Protein AF-0000000065786492 (afdb_homodimer)

pLDDT: mean 96.06, std 4.56, range [71.56, 98.94]

Organism: Burkholderia ambifaria (strain MC40-6) (NCBI:txid398577)

Sequence (718 aa):
MITVNVDLGERAYPIHIGAGLIGRTELFAPHITGSSVTIVTNTTVDPLYGDALRAALAPLGKRVSTVVLPDGEAYKNWETLNLIFDGLLTERADRKTTLVALGGGVIGDMTGFAAACYMRGVPFIQVPTTLLSQVDSSVGGKTGINHPLGKNMIGAFYQPQAVIADIGALTTLPDRELAAGVAEVIKTGAIADAEFFDWIEANVDALNRREPAALAHAVKRSCEIKASVVAADEREGGLRAILNFGHTFGHAIEAGLGYGEWLHGEAVGCGMVMAADLSVRLGLLDEASRQRLDAVIAAAHLPVRGPALGDARYMELMRVDKKAEAGAIKFILLKRFGDTLITQAPDEAVFATLAQTTRMITVNVDLGERAYPIHIGAGLIGRTELFAPHITGSSVTIVTNTTVDPLYGDALRAALAPLGKRVSTVVLPDGEAYKNWETLNLIFDGLLTERADRKTTLVALGGGVIGDMTGFAAACYMRGVPFIQVPTTLLSQVDSSVGGKTGINHPLGKNMIGAFYQPQAVIADIGALTTLPDRELAAGVAEVIKTGAIADAEFFDWIEANVDALNRREPAALAHAVKRSCEIKASVVAADEREGGLRAILNFGHTFGHAIEAGLGYGEWLHGEAVGCGMVMAADLSVRLGLLDEASRQRLDAVIAAAHLPVRGPALGDARYMELMRVDKKAEAGAIKFILLKRFGDTLITQAPDEAVFATLAQTTR

Solvent-accessible surface area (backbone atoms only — not comparable to full-atom values): 35588 Å² total; per-residue (Å²): 121,47,76,48,72,34,65,52,74,94,60,40,29,47,34,40,38,33,69,66,49,64,54,39,40,79,78,49,53,88,68,53,84,39,66,33,35,38,39,36,30,21,69,70,41,35,84,76,46,41,67,48,37,52,60,21,48,52,82,71,73,46,52,75,48,75,41,74,37,78,76,55,60,73,50,36,29,65,74,55,48,46,50,52,53,51,48,39,56,74,68,56,58,43,62,50,27,26,36,35,15,41,24,36,45,59,39,36,18,38,43,40,27,47,24,41,20,42,66,42,40,30,52,30,35,35,32,27,39,33,51,35,12,47,38,41,54,66,60,68,17,62,23,27,26,38,44,100,88,35,76,61,36,36,23,31,77,40,67,45,56,31,31,45,31,23,58,53,46,48,75,77,48,51,68,70,55,43,29,22,11,48,30,53,50,51,47,46,13,40,45,64,29,44,67,53,33,52,47,44,64,75,36,39,66,43,44,74,67,60,34,64,68,51,44,52,50,50,35,49,53,31,38,51,53,50,29,52,39,28,52,75,22,67,81,54,85,58,73,35,50,56,78,40,49,9,35,52,52,10,52,23,47,28,60,73,70,32,61,57,72,47,51,69,26,36,25,26,38,21,11,37,43,41,30,36,48,39,16,35,76,72,69,44,24,58,68,67,60,41,50,51,52,46,50,48,42,45,67,41,71,35,52,72,56,40,75,64,73,49,70,68,52,44,53,56,43,32,35,60,34,82,69,16,52,95,70,40,49,54,42,39,30,39,45,43,66,34,34,65,44,82,40,70,72,60,65,68,55,52,49,51,29,48,64,70,36,36,92,121,47,75,46,72,33,64,50,74,94,60,39,29,47,34,41,37,35,69,66,49,63,53,38,39,80,78,49,53,86,70,52,83,39,66,34,36,38,38,37,31,22,68,70,42,34,83,76,46,42,65,48,36,52,59,22,48,53,82,73,74,44,50,76,48,76,42,73,38,78,74,56,59,71,50,36,30,69,74,53,47,46,50,51,53,51,48,38,58,75,68,55,57,42,62,52,27,26,37,35,15,40,23,35,44,60,38,37,17,36,43,40,28,48,25,41,21,43,68,40,40,29,52,30,33,35,32,29,38,33,51,35,13,47,38,41,56,68,60,67,15,63,22,27,26,37,45,100,86,34,77,63,37,37,23,31,76,41,67,44,58,30,31,46,32,23,58,54,46,49,76,76,46,54,68,71,54,44,29,20,11,47,29,55,50,51,47,45,12,41,45,62,28,46,68,53,34,53,48,44,64,75,36,39,66,43,45,76,66,59,34,63,70,50,44,51,49,51,35,49,53,31,39,50,54,50,29,53,39,28,51,75,21,66,83,53,85,56,73,34,50,56,78,39,49,10,36,52,53,10,51,23,48,28,61,73,69,34,62,56,73,48,52,68,26,35,26,26,38,21,11,37,42,40,30,36,50,39,14,36,75,71,69,44,24,56,69,65,59,42,50,51,52,46,49,46,40,44,68,42,71,36,52,71,57,40,76,66,73,49,70,67,52,45,51,57,43,30,35,60,36,82,70,15,52,94,69,39,49,53,40,39,29,39,47,44,66,35,32,65,45,79,40,72,74,61,67,68,56,53,50,51,28,48,64,72,35,33,99

InterPro domains:
  IPR016037 3-dehydroquinate synthase AroB [MF_00110] (1-359)
  IPR016037 3-dehydroquinate synthase AroB [TIGR01357] (13-350)
  IPR030960 3-dehydroquinate synthase, N-terminal domain [PF01761] (67-179)
  IPR030963 3-dehydroquinate synthase family [PIRSF001455] (25-348)
  IPR050071 Dehydroquinate Synthase [PTHR43622] (3-351)
  IPR056179 3-dehydroquinate synthase, C-terminal domain [PF24621] (181-324)

Radius of gyration: 27.28 Å; Cα contacts (8 Å, |Δi|>4): 1614; chains: 2; bounding box: 61×77×57 Å

Structure (mmCIF, N/CA/C/O backbone):
data_AF-0000000065786492-model_v1
#
loop_
_entity.id
_entity.type
_entity.pdbx_description
1 polymer '3-dehydroquinate synthase'
#
loop_
_atom_site.group_PDB
_atom_site.id
_atom_site.type_symbol
_atom_site.label_atom_id
_atom_site.label_alt_id
_atom_site.label_comp_id
_atom_site.label_asym_id
_atom_site.label_entity_id
_atom_site.label_seq_id
_atom_site.pdbx_PDB_ins_code
_atom_site.Cartn_x
_atom_site.Cartn_y
_atom_site.Cartn_z
_atom_site.occupancy
_atom_site.B_iso_or_equiv
_atom_site.auth_seq_id
_atom_site.auth_comp_id
_atom_site.auth_asym_id
_atom_site.auth_atom_id
_atom_site.pdbx_PDB_model_num
ATOM 1 N N . MET A 1 1 ? -17.547 -29.547 2.908 1 92.25 1 MET A N 1
ATOM 2 C CA . MET A 1 1 ? -16.734 -28.328 3 1 92.25 1 MET A CA 1
ATOM 3 C C . MET A 1 1 ? -15.57 -28.531 3.969 1 92.25 1 MET A C 1
ATOM 5 O O . MET A 1 1 ? -15.742 -29.109 5.043 1 92.25 1 MET A O 1
ATOM 9 N N . ILE A 1 2 ? -14.391 -28.203 3.543 1 95.06 2 ILE A N 1
ATOM 10 C CA . ILE A 1 2 ? -13.172 -28.281 4.336 1 95.06 2 ILE A CA 1
ATOM 11 C C . ILE A 1 2 ? -12.625 -26.875 4.586 1 95.06 2 ILE A C 1
ATOM 13 O O . ILE A 1 2 ? -12.781 -25.984 3.752 1 95.06 2 ILE A O 1
ATOM 17 N N . THR A 1 3 ? -12.078 -26.734 5.809 1 97 3 THR A N 1
ATOM 18 C CA . THR A 1 3 ? -11.484 -25.438 6.125 1 97 3 THR A CA 1
ATOM 19 C C . THR A 1 3 ? -10.008 -25.578 6.477 1 97 3 THR A C 1
ATOM 21 O O . THR A 1 3 ? -9.641 -26.438 7.293 1 97 3 THR A O 1
ATOM 24 N N . VAL A 1 4 ? -9.18 -24.875 5.738 1 97.19 4 VAL A N 1
ATOM 25 C CA . VAL A 1 4 ? -7.77 -24.719 6.066 1 97.19 4 VAL A CA 1
ATOM 26 C C . VAL A 1 4 ? -7.539 -23.359 6.723 1 97.19 4 VAL A C 1
ATOM 28 O O . VAL A 1 4 ? -8.023 -22.344 6.242 1 97.19 4 VAL A O 1
ATOM 31 N N . ASN A 1 5 ? -6.801 -23.359 7.863 1 95.88 5 ASN A N 1
ATOM 32 C CA . ASN A 1 5 ? -6.543 -22.094 8.555 1 95.88 5 ASN A CA 1
ATOM 33 C C . ASN A 1 5 ? -5.121 -21.594 8.297 1 95.88 5 ASN A C 1
ATOM 35 O O . ASN A 1 5 ? -4.164 -22.375 8.375 1 95.88 5 ASN A O 1
ATOM 39 N N . VAL A 1 6 ? -5.004 -20.406 7.84 1 94.5 6 VAL A N 1
ATOM 40 C CA . VAL A 1 6 ? -3.699 -19.75 7.766 1 94.5 6 VAL A CA 1
ATOM 41 C C . VAL A 1 6 ? -3.369 -19.109 9.109 1 94.5 6 VAL A C 1
ATOM 43 O O . VAL A 1 6 ? -4.02 -18.141 9.508 1 94.5 6 VAL A O 1
ATOM 46 N N . ASP A 1 7 ? -2.32 -19.531 9.766 1 92.56 7 ASP A N 1
ATOM 47 C CA . ASP A 1 7 ? -2.008 -19.141 11.133 1 92.56 7 ASP A CA 1
ATOM 48 C C . ASP A 1 7 ? -1.047 -17.953 11.164 1 92.56 7 ASP A C 1
ATOM 50 O O . ASP A 1 7 ? 0.172 -18.141 11.195 1 92.56 7 ASP A O 1
ATOM 54 N N . LEU A 1 8 ? -1.629 -16.812 11.273 1 92.5 8 LEU A N 1
ATOM 55 C CA . LEU A 1 8 ? -0.863 -15.562 11.32 1 92.5 8 LEU A CA 1
ATOM 56 C C . LEU A 1 8 ? -1.267 -14.727 12.531 1 92.5 8 LEU A C 1
ATOM 58 O O . LEU A 1 8 ? -1.413 -13.508 12.422 1 92.5 8 LEU A O 1
ATOM 62 N N . GLY A 1 9 ? -1.566 -15.391 13.688 1 91.06 9 GLY A N 1
ATOM 63 C CA . GLY A 1 9 ? -1.972 -14.688 14.891 1 91.06 9 GLY A CA 1
ATOM 64 C C . GLY A 1 9 ? -3.273 -13.922 14.727 1 91.06 9 GLY A C 1
ATOM 65 O O . GLY A 1 9 ? -4.289 -14.5 14.328 1 91.06 9 GLY A O 1
ATOM 66 N N . GLU A 1 10 ? -3.246 -12.562 14.906 1 86.19 10 GLU A N 1
ATOM 67 C CA . GLU A 1 10 ? -4.434 -11.711 14.82 1 86.19 10 GLU A CA 1
ATOM 68 C C . GLU A 1 10 ? -4.895 -11.547 13.375 1 86.19 10 GLU A C 1
ATOM 70 O O . GLU A 1 10 ? -6.039 -11.164 13.125 1 86.19 10 GLU A O 1
ATOM 75 N N . ARG A 1 11 ? -4.066 -11.914 12.484 1 91.31 11 ARG A N 1
ATOM 76 C CA . ARG A 1 11 ? -4.383 -11.781 11.07 1 91.31 11 ARG A CA 1
ATOM 77 C C . ARG A 1 11 ? -4.746 -13.133 10.453 1 91.31 11 ARG A C 1
ATOM 79 O O . ARG A 1 11 ? -4.785 -13.273 9.234 1 91.31 11 ARG A O 1
ATOM 86 N N . ALA A 1 12 ? -4.992 -14.164 11.289 1 94.31 12 ALA A N 1
ATOM 87 C CA . ALA A 1 12 ? -5.398 -15.492 10.82 1 94.31 12 ALA A CA 1
ATOM 88 C C . ALA A 1 12 ? -6.723 -15.43 10.062 1 94.31 12 ALA A C 1
ATOM 90 O O . ALA A 1 12 ? -7.578 -14.594 10.375 1 94.31 12 ALA A O 1
ATOM 91 N N . TYR A 1 13 ? -6.891 -16.312 9.109 1 97.19 13 TYR A N 1
ATOM 92 C CA . TYR A 1 13 ? -8.133 -16.359 8.336 1 97.19 13 TYR A CA 1
ATOM 93 C C . TYR A 1 13 ? -8.398 -17.75 7.797 1 97.19 13 TYR A C 1
ATOM 95 O O . TYR A 1 13 ? -7.469 -18.531 7.598 1 97.19 13 TYR A O 1
ATOM 103 N N . PRO A 1 14 ? -9.656 -18.062 7.57 1 98.31 14 PRO A N 1
ATOM 104 C CA . PRO A 1 14 ? -10.039 -19.375 7.031 1 98.31 14 PRO A CA 1
ATOM 105 C C . PRO A 1 14 ? -10.039 -19.406 5.504 1 98.31 14 PRO A C 1
ATOM 107 O O . PRO A 1 14 ? -10.359 -18.406 4.859 1 98.31 14 PRO A O 1
ATOM 110 N N . ILE A 1 15 ? -9.688 -20.531 4.98 1 98.62 15 ILE A N 1
ATOM 111 C CA . ILE A 1 15 ? -9.93 -20.906 3.594 1 98.62 15 ILE A CA 1
ATOM 112 C C . ILE A 1 15 ? -10.992 -22 3.535 1 98.62 15 ILE A C 1
ATOM 114 O O . ILE A 1 15 ? -10.727 -23.141 3.902 1 98.62 15 ILE A O 1
ATOM 118 N N . HIS A 1 16 ? -12.172 -21.641 3.123 1 98.69 16 HIS A N 1
ATOM 119 C CA . HIS A 1 16 ? -13.234 -22.625 2.955 1 98.69 16 HIS A CA 1
ATOM 120 C C . HIS A 1 16 ? -13.203 -23.25 1.559 1 98.69 16 HIS A C 1
ATOM 122 O O . HIS A 1 16 ? -13.203 -22.516 0.559 1 98.69 16 HIS A O 1
ATOM 128 N N . ILE A 1 17 ? -13.18 -24.547 1.473 1 98.31 17 ILE A N 1
ATOM 129 C CA . ILE A 1 17 ? -13.07 -25.266 0.211 1 98.31 17 ILE A CA 1
ATOM 130 C C . ILE A 1 17 ? -14.266 -26.203 0.054 1 98.31 17 ILE A C 1
ATOM 132 O O . ILE A 1 17 ? -14.562 -27 0.949 1 98.31 17 ILE A O 1
ATOM 136 N N . GLY A 1 18 ? -14.93 -26.094 -0.986 1 97.06 18 GLY A N 1
ATOM 137 C CA . GLY A 1 18 ? -16.078 -26.938 -1.26 1 97.06 18 GLY A CA 1
ATOM 138 C C . GLY A 1 18 ? -16.875 -26.5 -2.477 1 97.06 18 GLY A C 1
ATOM 139 O O . GLY A 1 18 ? -16.453 -25.609 -3.205 1 97.06 18 GLY A O 1
ATOM 140 N N . ALA A 1 19 ? -17.984 -27.188 -2.734 1 95.75 19 ALA A N 1
ATOM 141 C CA . ALA A 1 19 ? -18.844 -26.859 -3.863 1 95.75 19 ALA A CA 1
ATOM 142 C C . ALA A 1 19 ? -20.031 -26.016 -3.412 1 95.75 19 ALA A C 1
ATOM 144 O O . ALA A 1 19 ? -20.609 -26.266 -2.352 1 95.75 19 ALA A O 1
ATOM 145 N N . GLY A 1 20 ? -20.359 -24.984 -4.215 1 96.25 20 GLY A N 1
ATOM 146 C CA . GLY A 1 20 ? -21.547 -24.172 -3.98 1 96.25 20 GLY A CA 1
ATOM 147 C C . GLY A 1 20 ? -21.375 -23.172 -2.859 1 96.25 20 GLY A C 1
ATOM 148 O O . GLY A 1 20 ? -22.328 -22.844 -2.152 1 96.25 20 GLY A O 1
ATOM 149 N N . LEU A 1 21 ? -20.219 -22.703 -2.639 1 98.38 21 LEU A N 1
ATOM 150 C CA . LEU A 1 21 ? -19.938 -21.875 -1.475 1 98.38 21 LEU A CA 1
ATOM 151 C C . LEU A 1 21 ? -20.281 -20.422 -1.75 1 98.38 21 LEU A C 1
ATOM 153 O O . LEU A 1 21 ? -20.578 -19.656 -0.824 1 98.38 21 LEU A O 1
ATOM 157 N N . ILE A 1 22 ? -20.297 -19.938 -3.004 1 98.62 22 ILE A N 1
ATOM 158 C CA . ILE A 1 22 ? -20.516 -18.547 -3.389 1 98.62 22 ILE A CA 1
ATOM 159 C C . ILE A 1 22 ? -21.906 -18.094 -2.932 1 98.62 22 ILE A C 1
ATOM 161 O O . ILE A 1 22 ? -22.109 -16.953 -2.539 1 98.62 22 ILE A O 1
ATOM 165 N N . GLY A 1 23 ? -22.844 -19 -2.877 1 98.12 23 GLY A N 1
ATOM 166 C CA . GLY A 1 23 ? -24.219 -18.656 -2.529 1 98.12 23 GLY A CA 1
ATOM 167 C C . GLY A 1 23 ? -24.5 -18.812 -1.048 1 98.12 23 GLY A C 1
ATOM 168 O O . GLY A 1 23 ? -25.641 -18.656 -0.617 1 98.12 23 GLY A O 1
ATOM 169 N N . ARG A 1 24 ? -23.516 -19.031 -0.263 1 98.31 24 ARG A N 1
ATOM 170 C CA . ARG A 1 24 ? -23.734 -19.328 1.15 1 98.31 24 ARG A CA 1
ATOM 171 C C . ARG A 1 24 ? -23.5 -18.094 2.01 1 98.31 24 ARG A C 1
ATOM 173 O O . ARG A 1 24 ? -22.359 -17.812 2.408 1 98.31 24 ARG A O 1
ATOM 180 N N . THR A 1 25 ? -24.531 -17.516 2.5 1 98.44 25 THR A N 1
ATOM 181 C CA . THR A 1 25 ? -24.516 -16.266 3.266 1 98.44 25 THR A CA 1
ATOM 182 C C . THR A 1 25 ? -23.656 -16.422 4.516 1 98.44 25 THR A C 1
ATOM 184 O O . THR A 1 25 ? -22.906 -15.5 4.875 1 98.44 25 THR A O 1
ATOM 187 N N . GLU A 1 26 ? -23.688 -17.531 5.176 1 98.12 26 GLU A N 1
ATOM 188 C CA . GLU A 1 26 ? -23.078 -17.734 6.492 1 98.12 26 GLU A CA 1
ATOM 189 C C . GLU A 1 26 ? -21.562 -17.703 6.406 1 98.12 26 GLU A C 1
ATOM 191 O O . GLU A 1 26 ? -20.875 -17.547 7.422 1 98.12 26 GLU A O 1
ATOM 196 N N . LEU A 1 27 ? -20.969 -17.875 5.199 1 98.5 27 LEU A N 1
ATOM 197 C CA . LEU A 1 27 ? -19.516 -17.859 5.035 1 98.5 27 LEU A CA 1
ATOM 198 C C . LEU A 1 27 ? -19 -16.438 4.965 1 98.5 27 LEU A C 1
ATOM 200 O O . LEU A 1 27 ? -17.812 -16.188 5.223 1 98.5 27 LEU A O 1
ATOM 204 N N . PHE A 1 28 ? -19.859 -15.484 4.625 1 98.62 28 PHE A N 1
ATOM 205 C CA . PHE A 1 28 ? -19.484 -14.086 4.473 1 98.62 28 PHE A CA 1
ATOM 206 C C . PHE A 1 28 ? -19.812 -13.297 5.734 1 98.62 28 PHE A C 1
ATOM 208 O O . PHE A 1 28 ? -19.047 -12.406 6.133 1 98.62 28 PHE A O 1
ATOM 215 N N . ALA A 1 29 ? -20.828 -13.617 6.422 1 98.31 29 ALA A N 1
ATOM 216 C CA . ALA A 1 29 ? -21.453 -12.844 7.488 1 98.31 29 ALA A CA 1
ATOM 217 C C . ALA A 1 29 ? -20.453 -12.508 8.586 1 98.31 29 ALA A C 1
ATOM 219 O O . ALA A 1 29 ? -20.375 -11.359 9.031 1 98.31 29 ALA A O 1
ATOM 220 N N . PRO A 1 30 ? -19.578 -13.492 9.016 1 97.69 30 PRO A N 1
ATOM 221 C CA . PRO A 1 30 ? -18.672 -13.195 10.125 1 97.69 30 PRO A CA 1
ATOM 222 C C . PRO A 1 30 ? -17.594 -12.18 9.75 1 97.69 30 PRO A C 1
ATOM 224 O O . PRO A 1 30 ? -16.953 -11.602 10.625 1 97.69 30 PRO A O 1
ATOM 227 N N . HIS A 1 31 ? -17.406 -11.961 8.461 1 97.94 31 HIS A N 1
ATOM 228 C CA . HIS A 1 31 ? -16.25 -11.188 8.016 1 97.94 31 HIS A CA 1
ATOM 229 C C . HIS A 1 31 ? -16.672 -9.812 7.504 1 97.94 31 HIS A C 1
ATOM 231 O O . HIS A 1 31 ? -15.836 -9.039 7.043 1 97.94 31 HIS A O 1
ATOM 237 N N . ILE A 1 32 ? -17.953 -9.523 7.504 1 97.75 32 ILE A N 1
ATOM 238 C CA . ILE A 1 32 ? -18.484 -8.234 7.07 1 97.75 32 ILE A CA 1
ATOM 239 C C . ILE A 1 32 ? -19.094 -7.496 8.266 1 97.75 32 ILE A C 1
ATOM 241 O O . ILE A 1 32 ? -20.203 -7.801 8.688 1 97.75 32 ILE A O 1
ATOM 245 N N . THR A 1 33 ? -18.391 -6.531 8.781 1 94.12 33 THR A N 1
ATOM 246 C CA . THR A 1 33 ? -18.812 -5.855 10 1 94.12 33 THR A CA 1
ATOM 247 C C . THR A 1 33 ? -19.344 -4.461 9.695 1 94.12 33 THR A C 1
ATOM 249 O O . THR A 1 33 ? -20.094 -3.887 10.492 1 94.12 33 THR A O 1
ATOM 252 N N . GLY A 1 34 ? -18.953 -3.908 8.594 1 94 34 GLY A N 1
ATOM 253 C CA . GLY A 1 34 ? -19.406 -2.58 8.227 1 94 34 GLY A CA 1
ATOM 254 C C . GLY A 1 34 ? -20.781 -2.576 7.594 1 94 34 GLY A C 1
ATOM 255 O O . GLY A 1 34 ? -21.438 -3.619 7.508 1 94 34 GLY A O 1
ATOM 256 N N . SER A 1 35 ? -21.188 -1.425 7.145 1 94 35 SER A N 1
ATOM 257 C CA . SER A 1 35 ? -22.547 -1.252 6.629 1 94 35 SER A CA 1
ATOM 258 C C . SER A 1 35 ? -22.578 -1.377 5.109 1 94 35 SER A C 1
ATOM 260 O O . SER A 1 35 ? -23.656 -1.349 4.5 1 94 35 SER A O 1
ATOM 262 N N . SER A 1 36 ? -21.406 -1.554 4.496 1 95.81 36 SER A N 1
ATOM 263 C CA . SER A 1 36 ? -21.406 -1.619 3.037 1 95.81 36 SER A CA 1
ATOM 264 C C . SER A 1 36 ? -20.391 -2.646 2.537 1 95.81 36 SER A C 1
ATOM 266 O O . SER A 1 36 ? -19.406 -2.947 3.223 1 95.81 36 SER A O 1
ATOM 268 N N . VAL A 1 37 ? -20.688 -3.197 1.388 1 98.44 37 VAL A N 1
ATOM 269 C CA . VAL A 1 37 ? -19.844 -4.156 0.674 1 98.44 37 VAL A CA 1
ATOM 270 C C . VAL A 1 37 ? -19.688 -3.721 -0.78 1 98.44 37 VAL A C 1
ATOM 272 O O . VAL A 1 37 ? -20.641 -3.27 -1.41 1 98.44 37 VAL A O 1
ATOM 275 N N . THR A 1 38 ? -18.5 -3.777 -1.267 1 98.81 38 THR A N 1
ATOM 276 C CA . THR A 1 38 ? -18.25 -3.574 -2.689 1 98.81 38 THR A CA 1
ATOM 277 C C . THR A 1 38 ? -17.688 -4.836 -3.328 1 98.81 38 THR A C 1
ATOM 279 O O . THR A 1 38 ? -16.594 -5.293 -2.947 1 98.81 38 THR A O 1
ATOM 282 N N . ILE A 1 39 ? -18.422 -5.414 -4.297 1 98.94 39 ILE A N 1
ATOM 283 C CA . ILE A 1 39 ? -17.938 -6.547 -5.078 1 98.94 39 ILE A CA 1
ATOM 284 C C . ILE A 1 39 ? -17.047 -6.047 -6.219 1 98.94 39 ILE A C 1
ATOM 286 O O . ILE A 1 39 ? -17.438 -5.137 -6.957 1 98.94 39 ILE A O 1
ATOM 290 N N . VAL A 1 40 ? -15.836 -6.516 -6.305 1 98.94 40 VAL A N 1
ATOM 291 C CA . VAL A 1 40 ? -14.969 -6.27 -7.445 1 98.94 40 VAL A CA 1
ATOM 292 C C . VAL A 1 40 ? -14.844 -7.535 -8.289 1 98.94 40 VAL A C 1
ATOM 294 O O . VAL A 1 40 ? -14.5 -8.602 -7.777 1 98.94 40 VAL A O 1
ATOM 297 N N . THR A 1 41 ? -15.133 -7.461 -9.523 1 98.94 41 THR A N 1
ATOM 298 C CA . THR A 1 41 ? -15.148 -8.586 -10.453 1 98.94 41 THR A CA 1
ATOM 299 C C . THR A 1 41 ? -14.797 -8.125 -11.867 1 98.94 41 THR A C 1
ATOM 301 O O . THR A 1 41 ? -14.164 -7.082 -12.047 1 98.94 41 THR A O 1
ATOM 304 N N . ASN A 1 42 ? -14.93 -9.023 -12.828 1 98.75 42 ASN A N 1
ATOM 305 C CA . ASN A 1 42 ? -14.656 -8.617 -14.203 1 98.75 42 ASN A CA 1
ATOM 306 C C . ASN A 1 42 ? -15.789 -9.016 -15.141 1 98.75 42 ASN A C 1
ATOM 308 O O . ASN A 1 42 ? -16.75 -9.672 -14.727 1 98.75 42 ASN A O 1
ATOM 312 N N . THR A 1 43 ? -15.672 -8.641 -16.375 1 98.69 43 THR A N 1
ATOM 313 C CA . THR A 1 43 ? -16.734 -8.758 -17.359 1 98.69 43 THR A CA 1
ATOM 314 C C . THR A 1 43 ? -17.047 -10.219 -17.656 1 98.69 43 THR A C 1
ATOM 316 O O . THR A 1 43 ? -18.156 -10.555 -18.078 1 98.69 43 THR A O 1
ATOM 319 N N . THR A 1 44 ? -16.156 -11.109 -17.422 1 98.19 44 THR A N 1
ATOM 320 C CA . THR A 1 44 ? -16.344 -12.531 -17.688 1 98.19 44 THR A CA 1
ATOM 321 C C . THR A 1 44 ? -17.016 -13.219 -16.5 1 98.19 44 THR A C 1
ATOM 323 O O . THR A 1 44 ? -17.953 -14 -16.672 1 98.19 44 THR A O 1
ATOM 326 N N . VAL A 1 45 ? -16.641 -12.859 -15.344 1 98.62 45 VAL A N 1
ATOM 327 C CA . VAL A 1 45 ? -17.031 -13.602 -14.141 1 98.62 45 VAL A CA 1
ATOM 328 C C . VAL A 1 45 ? -18.359 -13.078 -13.617 1 98.62 45 VAL A C 1
ATOM 330 O O . VAL A 1 45 ? -19.172 -13.844 -13.094 1 98.62 45 VAL A O 1
ATOM 333 N N . ASP A 1 46 ? -18.641 -11.844 -13.742 1 98.81 46 ASP A N 1
ATOM 334 C CA . ASP A 1 46 ? -19.844 -11.242 -13.195 1 98.81 46 ASP A CA 1
ATOM 335 C C . ASP A 1 46 ? -21.109 -11.945 -13.719 1 98.81 46 ASP A C 1
ATOM 337 O O . ASP A 1 46 ? -21.953 -12.367 -12.938 1 98.81 46 ASP A O 1
ATOM 341 N N . PRO A 1 47 ? -21.219 -12.141 -15.016 1 98.5 47 PRO A N 1
ATOM 342 C CA . PRO A 1 47 ? -22.422 -12.797 -15.523 1 98.5 47 PRO A CA 1
ATOM 343 C C . PRO A 1 47 ? -22.547 -14.242 -15.039 1 98.5 47 PRO A C 1
ATOM 345 O O . PRO A 1 47 ? -23.656 -14.789 -15.016 1 98.5 47 PRO A O 1
ATOM 348 N N . LEU A 1 48 ? -21.484 -14.844 -14.68 1 98.38 48 LEU A N 1
ATOM 349 C CA . LEU A 1 48 ? -21.5 -16.25 -14.289 1 98.38 48 LEU A CA 1
ATOM 350 C C . LEU A 1 48 ? -21.875 -16.406 -12.812 1 98.38 48 LEU A C 1
ATOM 352 O O . LEU A 1 48 ? -22.625 -17.312 -12.453 1 98.38 48 LEU A O 1
ATOM 356 N N . TYR A 1 49 ? -21.281 -15.453 -11.922 1 98.5 49 TYR A N 1
ATOM 357 C CA . TYR A 1 49 ? -21.375 -15.742 -10.492 1 98.5 49 TYR A CA 1
ATOM 358 C C . TYR A 1 49 ? -21.828 -14.516 -9.711 1 98.5 49 TYR A C 1
ATOM 360 O O . TYR A 1 49 ? -22.109 -14.602 -8.516 1 98.5 49 TYR A O 1
ATOM 368 N N . GLY A 1 50 ? -21.906 -13.32 -10.336 1 98.62 50 GLY A N 1
ATOM 369 C CA . GLY A 1 50 ? -22.25 -12.078 -9.664 1 98.62 50 GLY A CA 1
ATOM 370 C C . GLY A 1 50 ? -23.609 -12.117 -8.992 1 98.62 50 GLY A C 1
ATOM 371 O O . GLY A 1 50 ? -23.734 -11.719 -7.832 1 98.62 50 GLY A O 1
ATOM 372 N N . ASP A 1 51 ? -24.594 -12.633 -9.672 1 98.62 51 ASP A N 1
ATOM 373 C CA . ASP A 1 51 ? -25.953 -12.68 -9.133 1 98.62 51 ASP A CA 1
ATOM 374 C C . ASP A 1 51 ? -26.016 -13.594 -7.914 1 98.62 51 ASP A C 1
ATOM 376 O O . ASP A 1 51 ? -26.688 -13.266 -6.93 1 98.62 51 ASP A O 1
ATOM 380 N N . ALA A 1 52 ? -25.359 -14.719 -8.023 1 98.44 52 ALA A N 1
ATOM 381 C CA . ALA A 1 52 ? -25.359 -15.648 -6.902 1 98.44 52 ALA A CA 1
ATOM 382 C C . ALA A 1 52 ? -24.734 -15.008 -5.664 1 98.44 52 ALA A C 1
ATOM 384 O O . ALA A 1 52 ? -25.234 -15.188 -4.551 1 98.44 52 ALA A O 1
ATOM 385 N N . LEU A 1 53 ? -23.625 -14.289 -5.855 1 98.81 53 LEU A N 1
ATOM 386 C CA . LEU A 1 53 ? -22.953 -13.641 -4.734 1 98.81 53 LEU A CA 1
ATOM 387 C C . LEU A 1 53 ? -23.812 -12.531 -4.152 1 98.81 53 LEU A C 1
ATOM 389 O O . LEU A 1 53 ? -23.953 -12.414 -2.932 1 98.81 53 LEU A O 1
ATOM 393 N N . ARG A 1 54 ? -24.375 -11.695 -4.992 1 98.69 54 ARG A N 1
ATOM 394 C CA . ARG A 1 54 ? -25.266 -10.633 -4.52 1 98.69 54 ARG A CA 1
ATOM 395 C C . ARG A 1 54 ? -26.438 -11.203 -3.73 1 98.69 54 ARG A C 1
ATOM 397 O O . ARG A 1 54 ? -26.828 -10.648 -2.705 1 98.69 54 ARG A O 1
ATOM 404 N N . ALA A 1 55 ? -27 -12.289 -4.188 1 98.5 55 ALA A N 1
ATOM 405 C CA . ALA A 1 55 ? -28.094 -12.945 -3.48 1 98.5 55 ALA A CA 1
ATOM 406 C C . ALA A 1 55 ? -27.641 -13.445 -2.111 1 98.5 55 ALA A C 1
ATOM 408 O O . ALA A 1 55 ? -28.406 -13.391 -1.142 1 98.5 55 ALA A O 1
ATOM 409 N N . ALA A 1 56 ? -26.453 -13.938 -2.084 1 98.56 56 ALA A N 1
ATOM 410 C CA . ALA A 1 56 ? -25.891 -14.438 -0.827 1 98.56 56 ALA A CA 1
ATOM 411 C C . ALA A 1 56 ? -25.688 -13.297 0.167 1 98.56 56 ALA A C 1
ATOM 413 O O . ALA A 1 56 ? -25.797 -13.492 1.38 1 98.56 56 ALA A O 1
ATOM 414 N N . LEU A 1 57 ? -25.391 -12.094 -0.344 1 98.56 57 LEU A N 1
ATOM 415 C CA . LEU A 1 57 ? -25.078 -10.961 0.515 1 98.56 57 LEU A CA 1
ATOM 416 C C . LEU A 1 57 ? -26.344 -10.211 0.918 1 98.56 57 LEU A C 1
ATOM 418 O O . LEU A 1 57 ? -26.344 -9.461 1.895 1 98.56 57 LEU A O 1
ATOM 422 N N . ALA A 1 58 ? -27.422 -10.398 0.26 1 97.88 58 ALA A N 1
ATOM 423 C CA . ALA A 1 58 ? -28.656 -9.641 0.419 1 97.88 58 ALA A CA 1
ATOM 424 C C . ALA A 1 58 ? -29.203 -9.75 1.844 1 97.88 58 ALA A C 1
ATOM 426 O O . ALA A 1 58 ? -29.594 -8.75 2.447 1 97.88 58 ALA A O 1
ATOM 427 N N . PRO A 1 59 ? -29.156 -10.953 2.424 1 97.94 59 PRO A N 1
ATOM 428 C CA . PRO A 1 59 ? -29.734 -11.109 3.76 1 97.94 59 PRO A CA 1
ATOM 429 C C . PRO A 1 59 ? -28.969 -10.336 4.828 1 97.94 59 PRO A C 1
ATOM 431 O O . PRO A 1 59 ? -29.469 -10.164 5.945 1 97.94 59 PRO A O 1
ATOM 434 N N . LEU A 1 60 ? -27.781 -9.906 4.527 1 97.56 60 LEU A N 1
ATOM 435 C CA . LEU A 1 60 ? -26.953 -9.211 5.508 1 97.56 60 LEU A CA 1
ATOM 436 C C . LEU A 1 60 ? -27.438 -7.777 5.703 1 97.56 60 LEU A C 1
ATOM 438 O O . LEU A 1 60 ? -27.031 -7.109 6.656 1 97.56 60 LEU A O 1
ATOM 442 N N . GLY A 1 61 ? -28.25 -7.223 4.848 1 96.75 61 GLY A N 1
ATOM 443 C CA . GLY A 1 61 ? -28.844 -5.902 4.988 1 96.75 61 GLY A CA 1
ATOM 444 C C . GLY A 1 61 ? -27.844 -4.777 4.785 1 96.75 61 GLY A C 1
ATOM 445 O O . GLY A 1 61 ? -28 -3.691 5.348 1 96.75 61 GLY A O 1
ATOM 446 N N . LYS A 1 62 ? -26.797 -5.09 4.07 1 95.94 62 LYS A N 1
ATOM 447 C CA . LYS A 1 62 ? -25.766 -4.098 3.793 1 95.94 62 LYS A CA 1
ATOM 448 C C . LYS A 1 62 ? -25.984 -3.436 2.436 1 95.94 62 LYS A C 1
ATOM 450 O O . LYS A 1 62 ? -26.703 -3.975 1.585 1 95.94 62 LYS A O 1
ATOM 455 N N . ARG A 1 63 ? -25.516 -2.258 2.295 1 96.19 63 ARG A N 1
ATOM 456 C CA . ARG A 1 63 ? -25.453 -1.661 0.964 1 96.19 63 ARG A CA 1
ATOM 457 C C . ARG A 1 63 ? -24.406 -2.352 0.101 1 96.19 63 ARG A C 1
ATOM 459 O O . ARG A 1 63 ? -23.219 -2.355 0.441 1 96.19 63 ARG A O 1
ATOM 466 N N . VAL A 1 64 ? -24.828 -2.955 -1.041 1 98.19 64 VAL A N 1
ATOM 467 C CA . VAL A 1 64 ? -23.906 -3.711 -1.892 1 98.19 64 VAL A CA 1
ATOM 468 C C . VAL A 1 64 ? -23.734 -2.988 -3.225 1 98.19 64 VAL A C 1
ATOM 470 O O . VAL A 1 64 ? -24.703 -2.65 -3.895 1 98.19 64 VAL A O 1
ATOM 473 N N . SER A 1 65 ? -22.547 -2.619 -3.564 1 98.38 65 SER A N 1
ATOM 474 C CA . SER A 1 65 ? -22.188 -2.078 -4.871 1 98.38 65 SER A CA 1
ATOM 475 C C . SER A 1 65 ? -21.25 -3.014 -5.621 1 98.38 65 SER A C 1
ATOM 477 O O . SER A 1 65 ? -20.703 -3.953 -5.035 1 98.38 65 SER A O 1
ATOM 479 N N . THR A 1 66 ? -21.125 -2.828 -6.98 1 98.81 66 THR A N 1
ATOM 480 C CA . THR A 1 66 ? -20.281 -3.691 -7.793 1 98.81 66 THR A CA 1
ATOM 481 C C . THR A 1 66 ? -19.422 -2.861 -8.742 1 98.81 66 THR A C 1
ATOM 483 O O . THR A 1 66 ? -19.906 -1.919 -9.367 1 98.81 66 THR A O 1
ATOM 486 N N . VAL A 1 67 ? -18.156 -3.15 -8.758 1 98.88 67 VAL A N 1
ATOM 487 C CA . VAL A 1 67 ? -17.219 -2.629 -9.75 1 98.88 67 VAL A CA 1
ATOM 488 C C . VAL A 1 67 ? -16.812 -3.742 -10.719 1 98.88 67 VAL A C 1
ATOM 490 O O . VAL A 1 67 ? -16.234 -4.754 -10.305 1 98.88 67 VAL A O 1
ATOM 493 N N . VAL A 1 68 ? -17.125 -3.617 -11.984 1 98.88 68 VAL A N 1
ATOM 494 C CA . VAL A 1 68 ? -16.797 -4.605 -13 1 98.88 68 VAL A CA 1
ATOM 495 C C . VAL A 1 68 ? -15.633 -4.117 -13.852 1 98.88 68 VAL A C 1
ATOM 497 O O . VAL A 1 68 ? -15.742 -3.111 -14.555 1 98.88 68 VAL A O 1
ATOM 500 N N . LEU A 1 69 ? -14.531 -4.812 -13.789 1 98.88 69 LEU A N 1
ATOM 501 C CA . LEU A 1 69 ? -13.312 -4.453 -14.5 1 98.88 69 LEU A CA 1
ATOM 502 C C . LEU A 1 69 ? -13.203 -5.223 -15.812 1 98.88 69 LEU A C 1
ATOM 504 O O . LEU A 1 69 ? -13.836 -6.266 -15.977 1 98.88 69 LEU A O 1
ATOM 508 N N . PRO A 1 70 ? -12.359 -4.711 -16.75 1 98.44 70 PRO A N 1
ATOM 509 C CA . PRO A 1 70 ? -12.031 -5.547 -17.906 1 98.44 70 PRO A CA 1
ATOM 510 C C . PRO A 1 70 ? -11.242 -6.797 -17.531 1 98.44 70 PRO A C 1
ATOM 512 O O . PRO A 1 70 ? -10.562 -6.816 -16.5 1 98.44 70 PRO A O 1
ATOM 515 N N . ASP A 1 71 ? -11.367 -7.793 -18.344 1 97.06 71 ASP A N 1
ATOM 516 C CA . ASP A 1 71 ? -10.789 -9.094 -18.016 1 97.06 71 ASP A CA 1
ATOM 517 C C . ASP A 1 71 ? -9.414 -9.258 -18.672 1 97.06 71 ASP A C 1
ATOM 519 O O . ASP A 1 71 ? -9.25 -8.961 -19.859 1 97.06 71 ASP A O 1
ATOM 523 N N . GLY A 1 72 ? -8.422 -9.742 -17.828 1 94.38 72 GLY A N 1
ATOM 524 C CA . GLY A 1 72 ? -7.152 -10.125 -18.422 1 94.38 72 GLY A CA 1
ATOM 525 C C . GLY A 1 72 ? -5.953 -9.539 -17.688 1 94.38 72 GLY A C 1
ATOM 526 O O . GLY A 1 72 ? -6.055 -8.484 -17.062 1 94.38 72 GLY A O 1
ATOM 527 N N . GLU A 1 73 ? -4.82 -10.195 -17.859 1 94.38 73 GLU A N 1
ATOM 528 C CA . GLU A 1 73 ? -3.557 -9.797 -17.25 1 94.38 73 GLU A CA 1
ATOM 529 C C . GLU A 1 73 ? -3.113 -8.422 -17.75 1 94.38 73 GLU A C 1
ATOM 531 O O . GLU A 1 73 ? -2.453 -7.676 -17.016 1 94.38 73 GLU A O 1
ATOM 536 N N . ALA A 1 74 ? -3.496 -8.086 -18.984 1 92.88 74 ALA A N 1
ATOM 537 C CA . ALA A 1 74 ? -3.117 -6.812 -19.594 1 92.88 74 ALA A CA 1
ATOM 538 C C . ALA A 1 74 ? -3.695 -5.637 -18.812 1 92.88 74 ALA A C 1
ATOM 540 O O . ALA A 1 74 ? -3.189 -4.516 -18.906 1 92.88 74 ALA A O 1
ATOM 541 N N . TYR A 1 75 ? -4.727 -5.926 -18 1 96.38 75 TYR A N 1
ATOM 542 C CA . TYR A 1 75 ? -5.406 -4.852 -17.281 1 96.38 75 TYR A CA 1
ATOM 543 C C . TYR A 1 75 ? -4.98 -4.816 -15.828 1 96.38 75 TYR A C 1
ATOM 545 O O . TYR A 1 75 ? -5.535 -4.055 -15.031 1 96.38 75 TYR A O 1
ATOM 553 N N . LYS A 1 76 ? -4.027 -5.594 -15.422 1 97.31 76 LYS A N 1
ATOM 554 C CA . LYS A 1 76 ? -3.504 -5.594 -14.062 1 97.31 76 LYS A CA 1
ATOM 555 C C . LYS A 1 76 ? -2.525 -4.441 -13.852 1 97.31 76 LYS A C 1
ATOM 557 O O . LYS A 1 76 ? -1.33 -4.664 -13.641 1 97.31 76 LYS A O 1
ATOM 562 N N . ASN A 1 77 ? -3.045 -3.24 -13.914 1 96.62 77 ASN A N 1
ATOM 563 C CA . ASN A 1 77 ? -2.244 -2.021 -13.859 1 96.62 77 ASN A CA 1
ATOM 564 C C . ASN A 1 77 ? -2.934 -0.933 -13.039 1 96.62 77 ASN A C 1
ATOM 566 O O . ASN A 1 77 ? -4.027 -1.146 -12.508 1 96.62 77 ASN A O 1
ATOM 570 N N . TRP A 1 78 ? -2.324 0.209 -12.898 1 96.94 78 TRP A N 1
ATOM 571 C CA . TRP A 1 78 ? -2.807 1.292 -12.047 1 96.94 78 TRP A CA 1
ATOM 572 C C . TRP A 1 78 ? -4.109 1.869 -12.586 1 96.94 78 TRP A C 1
ATOM 574 O O . TRP A 1 78 ? -5.008 2.223 -11.82 1 96.94 78 TRP A O 1
ATOM 584 N N . GLU A 1 79 ? -4.176 2.023 -13.891 1 96.94 79 GLU A N 1
ATOM 585 C CA . GLU A 1 79 ? -5.367 2.613 -14.5 1 96.94 79 GL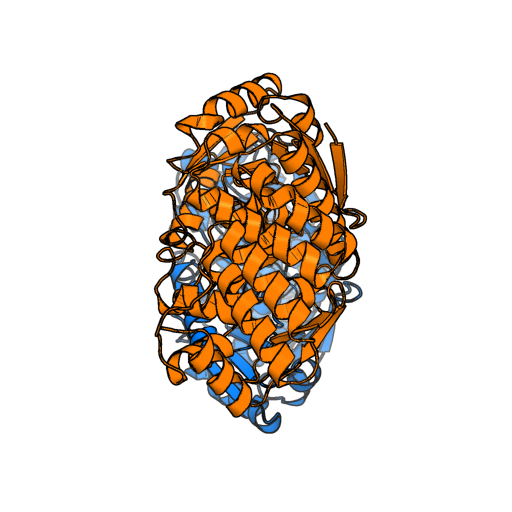U A CA 1
ATOM 586 C C . GLU A 1 79 ? -6.617 1.821 -14.133 1 96.94 79 GLU A C 1
ATOM 588 O O . GLU A 1 79 ? -7.641 2.402 -13.766 1 96.94 79 GLU A O 1
ATOM 593 N N . THR A 1 80 ? -6.512 0.52 -14.234 1 98.25 80 THR A N 1
ATOM 594 C CA . THR A 1 80 ? -7.641 -0.34 -13.906 1 98.25 80 THR A CA 1
ATOM 595 C C . THR A 1 80 ? -7.875 -0.368 -12.398 1 98.25 80 THR A C 1
ATOM 597 O O . THR A 1 80 ? -9.023 -0.385 -11.945 1 98.25 80 THR A O 1
ATOM 600 N N . LEU A 1 81 ? -6.797 -0.384 -11.633 1 98.62 81 LEU A N 1
ATOM 601 C CA . LEU A 1 81 ? -6.902 -0.312 -10.18 1 98.62 81 LEU A CA 1
ATOM 602 C C . LEU A 1 81 ? -7.691 0.92 -9.758 1 98.62 81 LEU A C 1
ATOM 604 O O . LEU A 1 81 ? -8.5 0.854 -8.828 1 98.62 81 LEU A O 1
ATOM 608 N N . ASN A 1 82 ? -7.449 2.037 -10.43 1 98.06 82 ASN A N 1
ATOM 609 C CA . ASN A 1 82 ? -8.094 3.301 -10.086 1 98.06 82 ASN A CA 1
ATOM 610 C C . ASN A 1 82 ? -9.609 3.225 -10.266 1 98.06 82 ASN A C 1
ATOM 612 O O . ASN A 1 82 ? -10.352 3.967 -9.617 1 98.06 82 ASN A O 1
ATOM 616 N N . LEU A 1 83 ? -10.109 2.346 -11.125 1 98.56 83 LEU A N 1
ATOM 617 C CA . LEU A 1 83 ? -11.547 2.164 -11.305 1 98.56 83 LEU A CA 1
ATOM 618 C C . LEU A 1 83 ? -12.188 1.642 -10.023 1 98.56 83 LEU A C 1
ATOM 620 O O . LEU A 1 83 ? -13.344 1.95 -9.734 1 98.56 83 LEU A O 1
ATOM 624 N N . ILE A 1 84 ? -11.461 0.853 -9.289 1 98.81 84 ILE A N 1
ATOM 625 C CA . ILE A 1 84 ? -11.969 0.381 -8 1 98.81 84 ILE A CA 1
ATOM 626 C C . ILE A 1 84 ? -12.125 1.561 -7.043 1 98.81 84 ILE A C 1
ATOM 628 O O . ILE A 1 84 ? -13.164 1.714 -6.402 1 98.81 84 ILE A O 1
ATOM 632 N N . PHE A 1 85 ? -11.109 2.453 -6.977 1 98.19 85 PHE A N 1
ATOM 633 C CA . PHE A 1 85 ? -11.172 3.623 -6.109 1 98.19 85 PHE A CA 1
ATOM 634 C C . PHE A 1 85 ? -12.297 4.559 -6.539 1 98.19 85 PHE A C 1
ATOM 636 O O . PHE A 1 85 ? -12.992 5.125 -5.695 1 98.19 85 PHE A O 1
ATOM 643 N N . ASP A 1 86 ? -12.453 4.719 -7.898 1 97.69 86 ASP A N 1
ATOM 644 C CA . ASP A 1 86 ? -13.578 5.5 -8.406 1 97.69 86 ASP A CA 1
ATOM 645 C C . ASP A 1 86 ? -14.906 4.984 -7.848 1 97.69 86 ASP A C 1
ATOM 647 O O . ASP A 1 86 ? -15.734 5.766 -7.375 1 97.69 86 ASP A O 1
ATOM 651 N N . GLY A 1 87 ? -15.07 3.693 -7.926 1 97.94 87 GLY A N 1
ATOM 652 C CA . GLY A 1 87 ? -16.297 3.088 -7.434 1 97.94 87 GLY A CA 1
ATOM 653 C C . GLY A 1 87 ? -16.516 3.291 -5.945 1 97.94 87 GLY A C 1
ATOM 654 O O . GLY A 1 87 ? -17.609 3.662 -5.516 1 97.94 87 GLY A O 1
ATOM 655 N N . LEU A 1 88 ? -15.492 3.086 -5.148 1 97 88 LEU A N 1
ATOM 656 C CA . LEU A 1 88 ? -15.578 3.207 -3.699 1 97 88 LEU A CA 1
ATOM 657 C C . LEU A 1 88 ? -15.922 4.637 -3.293 1 97 88 LEU A C 1
ATOM 659 O O . LEU A 1 88 ? -16.797 4.855 -2.451 1 97 88 LEU A O 1
ATOM 663 N N . LEU A 1 89 ? -15.219 5.605 -3.867 1 92.69 89 LEU A N 1
ATOM 664 C CA . LEU A 1 89 ? -15.398 7 -3.492 1 92.69 89 LEU A CA 1
ATOM 665 C C . LEU A 1 89 ? -16.734 7.527 -3.992 1 92.69 89 LEU A C 1
ATOM 667 O O . LEU A 1 89 ? -17.375 8.344 -3.324 1 92.69 89 LEU A O 1
ATOM 671 N N . THR A 1 90 ? -17.172 7.07 -5.203 1 93.19 90 THR A N 1
ATOM 672 C CA . THR A 1 90 ? -18.469 7.441 -5.727 1 93.19 90 THR A CA 1
ATOM 673 C C . THR A 1 90 ? -19.578 6.969 -4.789 1 93.19 90 THR A C 1
ATOM 675 O O . THR A 1 90 ? -20.562 7.691 -4.559 1 93.19 90 THR A O 1
ATOM 678 N N . GLU A 1 91 ? -19.391 5.789 -4.203 1 93 91 GLU A N 1
ATOM 679 C CA . GLU A 1 91 ? -20.391 5.215 -3.303 1 93 91 GLU A CA 1
ATOM 680 C C . GLU A 1 91 ? -20.188 5.695 -1.87 1 93 91 GLU A C 1
ATOM 682 O O . GLU A 1 91 ? -20.859 5.227 -0.95 1 93 91 GLU A O 1
ATOM 687 N N . ARG A 1 92 ? -19.219 6.547 -1.615 1 89.88 92 ARG A N 1
ATOM 688 C CA . ARG A 1 92 ? -18.906 7.09 -0.298 1 89.88 92 ARG A CA 1
ATOM 689 C C . ARG A 1 92 ? -18.609 5.977 0.696 1 89.88 92 ARG A C 1
ATOM 691 O O . ARG A 1 92 ? -19.109 5.984 1.821 1 89.88 92 ARG A O 1
ATOM 698 N N . ALA A 1 93 ? -17.875 4.98 0.176 1 93.25 93 ALA A N 1
ATOM 699 C CA . ALA A 1 93 ? -17.453 3.879 1.044 1 93.25 93 ALA A CA 1
ATOM 700 C C . ALA A 1 93 ? -16.578 4.383 2.189 1 93.25 93 ALA A C 1
ATOM 702 O O . ALA A 1 93 ? -15.703 5.223 1.985 1 93.25 93 ALA A O 1
ATOM 703 N N . ASP A 1 94 ? -16.844 3.904 3.383 1 91.25 94 ASP A N 1
ATOM 704 C CA . ASP A 1 94 ? -16.062 4.332 4.535 1 91.25 94 ASP A CA 1
ATOM 705 C C . ASP A 1 94 ? -15.016 3.283 4.906 1 91.25 94 ASP A C 1
ATOM 707 O O . ASP A 1 94 ? -14.789 2.332 4.152 1 91.25 94 ASP A O 1
ATOM 711 N N . ARG A 1 95 ? -14.344 3.438 6.012 1 92.31 95 ARG A N 1
ATOM 712 C CA . ARG A 1 95 ? -13.195 2.631 6.406 1 92.31 95 ARG A CA 1
ATOM 713 C C . ARG A 1 95 ? -13.633 1.231 6.832 1 92.31 95 ARG A C 1
ATOM 715 O O . ARG A 1 95 ? -12.797 0.328 6.949 1 92.31 95 ARG A O 1
ATOM 722 N N . LYS A 1 96 ? -14.891 0.985 7.012 1 93.56 96 LYS A N 1
ATOM 723 C CA . LYS A 1 96 ? -15.398 -0.315 7.445 1 93.56 96 LYS A CA 1
ATOM 724 C C . LYS A 1 96 ? -15.984 -1.096 6.27 1 93.56 96 LYS A C 1
ATOM 726 O O . LYS A 1 96 ? -16.391 -2.25 6.426 1 93.56 96 LYS A O 1
ATOM 731 N N . THR A 1 97 ? -16.016 -0.468 5.117 1 96.62 97 THR A N 1
ATOM 732 C CA . THR A 1 97 ? -16.484 -1.154 3.922 1 96.62 97 THR A CA 1
ATOM 733 C C . THR A 1 97 ? -15.641 -2.391 3.635 1 96.62 97 THR A C 1
ATOM 735 O O . THR A 1 97 ? -14.414 -2.342 3.719 1 96.62 97 THR A O 1
ATOM 738 N N . THR A 1 98 ? -16.297 -3.506 3.342 1 98.69 98 THR A N 1
ATOM 739 C CA . THR A 1 98 ? -15.602 -4.73 2.979 1 98.69 98 THR A CA 1
ATOM 740 C C . THR A 1 98 ? -15.609 -4.93 1.465 1 98.69 98 THR A C 1
ATOM 742 O O . THR A 1 98 ? -16.656 -4.828 0.825 1 98.69 98 THR A O 1
ATOM 745 N N . LEU A 1 99 ? -14.461 -5.164 0.885 1 98.94 99 LEU A N 1
ATOM 746 C CA . LEU A 1 99 ? -14.391 -5.539 -0.522 1 98.94 99 LEU A CA 1
ATOM 747 C C . LEU A 1 99 ? -14.484 -7.051 -0.687 1 98.94 99 LEU A C 1
ATOM 749 O O . LEU A 1 99 ? -13.984 -7.805 0.153 1 98.94 99 LEU A O 1
ATOM 753 N N . VAL A 1 100 ? -15.133 -7.527 -1.726 1 98.94 100 VAL A N 1
ATOM 754 C CA . VAL A 1 100 ? -15.172 -8.945 -2.082 1 98.94 100 VAL A CA 1
ATOM 755 C C . VAL A 1 100 ? -14.609 -9.141 -3.488 1 98.94 100 VAL A C 1
ATOM 757 O O . VAL A 1 100 ? -15.18 -8.656 -4.465 1 98.94 100 VAL A O 1
ATOM 760 N N . ALA A 1 101 ? -13.5 -9.781 -3.566 1 98.94 101 ALA A N 1
ATOM 761 C CA . ALA A 1 101 ? -12.867 -10.094 -4.844 1 98.94 101 ALA A CA 1
ATOM 762 C C . ALA A 1 101 ? -13.469 -11.352 -5.465 1 98.94 101 ALA A C 1
ATOM 764 O O . ALA A 1 101 ? -13.164 -12.469 -5.039 1 98.94 101 ALA A O 1
ATOM 765 N N . LEU A 1 102 ? -14.258 -11.211 -6.449 1 98.94 102 LEU A N 1
ATOM 766 C CA . LEU A 1 102 ? -14.875 -12.32 -7.168 1 98.94 102 LEU A CA 1
ATOM 767 C C . LEU A 1 102 ? -14.219 -12.516 -8.531 1 98.94 102 LEU A C 1
ATOM 769 O O . LEU A 1 102 ? -14.602 -11.867 -9.508 1 98.94 102 LEU A O 1
ATOM 773 N N . GLY A 1 103 ? -13.266 -13.391 -8.633 1 98.75 103 GLY A N 1
ATOM 774 C CA . GLY A 1 103 ? -12.562 -13.602 -9.891 1 98.75 103 GLY A CA 1
ATOM 775 C C . GLY A 1 103 ? -11.258 -14.359 -9.734 1 98.75 103 GLY A C 1
ATOM 776 O O . GLY A 1 103 ? -11.031 -15.008 -8.711 1 98.75 103 GLY A O 1
ATOM 777 N N . GLY A 1 104 ? -10.453 -14.438 -10.727 1 98.19 104 GLY A N 1
ATOM 778 C CA . GLY A 1 104 ? -9.164 -15.109 -10.695 1 98.19 104 GLY A CA 1
ATOM 779 C C . GLY A 1 104 ? -8.078 -14.281 -10.023 1 98.19 104 GLY A C 1
ATOM 780 O O . GLY A 1 104 ? -8.375 -13.445 -9.164 1 98.19 104 GLY A O 1
ATOM 781 N N . GLY A 1 105 ? -6.848 -14.578 -10.359 1 97.75 105 GLY A N 1
ATOM 782 C CA . GLY A 1 105 ? -5.699 -13.969 -9.711 1 97.75 105 GLY A CA 1
ATOM 783 C C . GLY A 1 105 ? -5.609 -12.477 -9.938 1 97.75 105 GLY A C 1
ATOM 784 O O . GLY A 1 105 ? -5.242 -11.727 -9.031 1 97.75 105 GLY A O 1
ATOM 785 N N . VAL A 1 106 ? -5.934 -12.031 -11.172 1 98 106 VAL A N 1
ATOM 786 C CA . VAL A 1 106 ? -5.855 -10.609 -11.492 1 98 106 VAL A CA 1
ATOM 787 C C . VAL A 1 106 ? -6.812 -9.828 -10.602 1 98 106 VAL A C 1
ATOM 789 O O . VAL A 1 106 ? -6.414 -8.836 -9.977 1 98 106 VAL A O 1
ATOM 792 N N . ILE A 1 107 ? -8.047 -10.266 -10.461 1 98.81 107 ILE A N 1
ATOM 793 C CA . ILE A 1 107 ? -9.062 -9.617 -9.641 1 98.81 107 ILE A CA 1
ATOM 794 C C . ILE A 1 107 ? -8.672 -9.695 -8.164 1 98.81 107 ILE A C 1
ATOM 796 O O . ILE A 1 107 ? -8.766 -8.711 -7.438 1 98.81 107 ILE A O 1
ATOM 800 N N . GLY A 1 108 ? -8.258 -10.875 -7.754 1 98.81 108 GLY A N 1
ATOM 801 C CA . GLY A 1 108 ? -7.832 -11.039 -6.371 1 98.81 108 GLY A CA 1
ATOM 802 C C . GLY A 1 108 ? -6.703 -10.109 -5.98 1 98.81 108 GLY A C 1
ATOM 803 O O . GLY A 1 108 ? -6.762 -9.453 -4.938 1 98.81 108 GLY A O 1
ATOM 804 N N . ASP A 1 109 ? -5.676 -10.047 -6.805 1 98.69 109 ASP A N 1
ATOM 805 C CA . ASP A 1 109 ? -4.508 -9.211 -6.535 1 98.69 109 ASP A CA 1
ATOM 806 C C . ASP A 1 109 ? -4.891 -7.73 -6.508 1 98.69 109 ASP A C 1
ATOM 808 O O . ASP A 1 109 ? -4.492 -7 -5.594 1 98.69 109 ASP A O 1
ATOM 812 N N . MET A 1 110 ? -5.668 -7.297 -7.492 1 98.88 110 MET A N 1
ATOM 813 C CA . MET A 1 110 ? -6.02 -5.883 -7.594 1 98.88 110 MET A CA 1
ATOM 814 C C . MET A 1 110 ? -6.949 -5.469 -6.461 1 98.88 110 MET A C 1
ATOM 816 O O . MET A 1 110 ? -6.805 -4.387 -5.895 1 98.88 110 MET A O 1
ATOM 820 N N . THR A 1 111 ? -7.898 -6.328 -6.141 1 98.94 111 THR A N 1
ATOM 821 C CA . THR A 1 111 ? -8.836 -6.02 -5.059 1 98.94 111 THR A CA 1
ATOM 822 C C . THR A 1 111 ? -8.109 -5.961 -3.719 1 98.94 111 THR A C 1
ATOM 824 O O . THR A 1 111 ? -8.359 -5.066 -2.91 1 98.94 111 THR A O 1
ATOM 827 N N . GLY A 1 112 ? -7.242 -6.965 -3.477 1 98.94 112 GLY A N 1
ATOM 828 C CA . GLY A 1 112 ? -6.449 -6.945 -2.256 1 98.94 112 GLY A CA 1
ATOM 829 C C . GLY A 1 112 ? -5.582 -5.707 -2.129 1 98.94 112 GLY A C 1
ATOM 830 O O . GLY A 1 112 ? -5.48 -5.121 -1.049 1 98.94 112 GLY A O 1
ATOM 831 N N . PHE A 1 113 ? -5.004 -5.32 -3.285 1 98.94 113 PHE A N 1
ATOM 832 C CA . PHE A 1 113 ? -4.168 -4.125 -3.277 1 98.94 113 PHE A CA 1
ATOM 833 C C . PHE A 1 113 ? -5.012 -2.877 -3.053 1 98.94 113 PHE A C 1
ATOM 835 O O . PHE A 1 113 ? -4.621 -1.985 -2.297 1 98.94 113 PHE A O 1
ATOM 842 N N . ALA A 1 114 ? -6.129 -2.764 -3.688 1 98.94 114 ALA A N 1
ATOM 843 C CA . ALA A 1 114 ? -7.055 -1.656 -3.451 1 98.94 114 ALA A CA 1
ATOM 844 C C . ALA A 1 114 ? -7.469 -1.594 -1.984 1 98.94 114 ALA A C 1
ATOM 846 O O . ALA A 1 114 ? -7.504 -0.515 -1.387 1 98.94 114 ALA A O 1
ATOM 847 N N . ALA A 1 115 ? -7.781 -2.73 -1.395 1 98.88 115 ALA A N 1
ATOM 848 C CA . ALA A 1 115 ? -8.18 -2.801 0.008 1 98.88 115 ALA A CA 1
ATOM 849 C C . ALA A 1 115 ? -7.062 -2.312 0.924 1 98.88 115 ALA A C 1
ATOM 851 O O . ALA A 1 115 ? -7.316 -1.602 1.899 1 98.88 115 ALA A O 1
ATOM 852 N N . ALA A 1 116 ? -5.852 -2.699 0.573 1 98.81 116 ALA A N 1
ATOM 853 C CA . ALA A 1 116 ? -4.695 -2.303 1.369 1 98.81 116 ALA A CA 1
ATOM 854 C C . ALA A 1 116 ? -4.5 -0.79 1.339 1 98.81 116 ALA A C 1
ATOM 856 O O . ALA A 1 116 ? -4.047 -0.197 2.32 1 98.81 116 ALA A O 1
ATOM 857 N N . CYS A 1 117 ? -4.871 -0.171 0.239 1 98.69 117 CYS A N 1
ATOM 858 C CA . CYS A 1 117 ? -4.496 1.22 0.009 1 98.69 117 CYS A CA 1
ATOM 859 C C . CYS A 1 117 ? -5.648 2.158 0.341 1 98.69 117 CYS A C 1
ATOM 861 O O . CYS A 1 117 ? -5.43 3.305 0.735 1 98.69 117 CYS A O 1
ATOM 863 N N . TYR A 1 118 ? -6.945 1.761 0.059 1 98.25 118 TYR A N 1
ATOM 864 C CA . TYR A 1 118 ? -8.094 2.633 0.271 1 98.25 118 TYR A CA 1
ATOM 865 C C . TYR A 1 118 ? -8.219 3.021 1.739 1 98.25 118 TYR A C 1
ATOM 867 O O . TYR A 1 118 ? -8.375 2.156 2.605 1 98.25 118 TYR A O 1
ATOM 875 N N . MET A 1 119 ? -8.062 4.355 2.016 1 95.38 119 MET A N 1
ATOM 876 C CA . MET A 1 119 ? -8.07 4.918 3.361 1 95.38 119 MET A CA 1
ATOM 877 C C . MET A 1 119 ? -7.047 4.215 4.25 1 95.38 119 MET A C 1
ATOM 879 O O . MET A 1 119 ? -7.273 4.047 5.449 1 95.38 119 MET A O 1
ATOM 883 N N . ARG A 1 120 ? -6.008 3.613 3.551 1 97.19 120 ARG A N 1
ATOM 884 C CA . ARG A 1 120 ? -4.832 2.998 4.156 1 97.19 120 ARG A CA 1
ATOM 885 C C . ARG A 1 120 ? -5.191 1.673 4.824 1 97.19 120 ARG A C 1
ATOM 887 O O . ARG A 1 120 ? -4.582 1.293 5.828 1 97.19 120 ARG A O 1
ATOM 894 N N . GLY A 1 121 ? -6.293 1.028 4.34 1 97.5 121 GLY A N 1
ATOM 895 C CA . GLY A 1 121 ? -6.602 -0.327 4.766 1 97.5 121 GLY A CA 1
ATOM 896 C C . GLY A 1 121 ? -8.078 -0.544 5.035 1 97.5 121 GLY A C 1
ATOM 897 O O . GLY A 1 121 ? -8.648 0.077 5.934 1 97.5 121 GLY A O 1
ATOM 898 N N . VAL A 1 122 ? -8.734 -1.386 4.316 1 97.69 122 VAL A N 1
ATOM 899 C CA . VAL A 1 122 ? -10.094 -1.839 4.574 1 97.69 122 VAL A CA 1
ATOM 900 C C . VAL A 1 122 ? -10.172 -3.357 4.434 1 97.69 122 VAL A C 1
ATOM 902 O O . VAL A 1 122 ? -9.328 -3.967 3.768 1 97.69 122 VAL A O 1
ATOM 905 N N . PRO A 1 123 ? -11.094 -3.998 5.07 1 98.38 123 PRO A N 1
ATOM 906 C CA . PRO A 1 123 ? -11.172 -5.457 4.984 1 98.38 123 PRO A CA 1
ATOM 907 C C . PRO A 1 123 ? -11.578 -5.949 3.596 1 98.38 123 PRO A C 1
ATOM 909 O O . PRO A 1 123 ? -12.227 -5.215 2.846 1 98.38 123 PRO A O 1
ATOM 912 N N . PHE A 1 124 ? -11.172 -7.172 3.246 1 98.81 124 PHE A N 1
ATOM 913 C CA . PHE A 1 124 ? -11.641 -7.754 1.994 1 98.81 124 PHE A CA 1
ATOM 914 C C . PHE A 1 124 ? -11.695 -9.273 2.092 1 98.81 124 PHE A C 1
ATOM 916 O O . PHE A 1 124 ? -11.125 -9.867 3.01 1 98.81 124 PHE A O 1
ATOM 923 N N . ILE A 1 125 ? -12.469 -9.906 1.249 1 98.94 125 ILE A N 1
ATOM 924 C CA . ILE A 1 125 ? -12.672 -11.352 1.145 1 98.94 125 ILE A CA 1
ATOM 925 C C . ILE A 1 125 ? -12.305 -11.82 -0.261 1 98.94 125 ILE A C 1
ATOM 927 O O . ILE A 1 125 ? -12.641 -11.164 -1.25 1 98.94 125 ILE A O 1
ATOM 931 N N . GLN A 1 126 ? -11.594 -12.969 -0.342 1 98.81 126 GLN A N 1
ATOM 932 C CA . GLN A 1 126 ? -11.266 -13.578 -1.625 1 98.81 126 GLN A CA 1
ATOM 933 C C . GLN A 1 126 ? -12.297 -14.641 -2.006 1 98.81 126 GLN A C 1
ATOM 935 O O . GLN A 1 126 ? -12.594 -15.531 -1.21 1 98.81 126 GLN A O 1
ATOM 940 N N . VAL A 1 127 ? -12.836 -14.531 -3.182 1 98.94 127 VAL A N 1
ATOM 941 C CA . VAL A 1 127 ? -13.68 -15.555 -3.779 1 98.94 127 VAL A CA 1
ATOM 942 C C . VAL A 1 127 ? -13.094 -15.992 -5.121 1 98.94 127 VAL A C 1
ATOM 944 O O . VAL A 1 127 ? -13.617 -15.641 -6.18 1 98.94 127 VAL A O 1
ATOM 947 N N . PRO A 1 128 ? -12.031 -16.797 -5.055 1 98.88 128 PRO A N 1
ATOM 948 C CA . PRO A 1 128 ? -11.312 -17.188 -6.273 1 98.88 128 PRO A CA 1
ATOM 949 C C . PRO A 1 128 ? -12.133 -18.078 -7.188 1 98.88 128 PRO A C 1
ATOM 951 O O . PRO A 1 128 ? -12.742 -19.047 -6.723 1 98.88 128 PRO A O 1
ATOM 954 N N . THR A 1 129 ? -12.039 -17.781 -8.516 1 98.69 129 THR A N 1
ATOM 955 C CA . THR A 1 129 ? -12.891 -18.5 -9.445 1 98.69 129 THR A CA 1
ATOM 956 C C . THR A 1 129 ? -12.047 -19.281 -10.453 1 98.69 129 THR A C 1
ATOM 958 O O . THR A 1 129 ? -12.578 -19.875 -11.398 1 98.69 129 THR A O 1
ATOM 961 N N . THR A 1 130 ? -10.719 -19.297 -10.359 1 98.62 130 THR A N 1
ATOM 962 C CA . THR A 1 130 ? -9.828 -20.141 -11.133 1 98.62 130 THR A CA 1
ATOM 963 C C . THR A 1 130 ? -9.055 -21.094 -10.227 1 98.62 130 THR A C 1
ATOM 965 O O . THR A 1 130 ? -8.852 -20.797 -9.039 1 98.62 130 THR A O 1
ATOM 968 N N . LEU A 1 131 ? -8.641 -22.219 -10.773 1 98.75 131 LEU A N 1
ATOM 969 C CA . LEU A 1 131 ? -7.848 -23.156 -9.984 1 98.75 131 LEU A CA 1
ATOM 970 C C . LEU A 1 131 ? -6.555 -22.5 -9.5 1 98.75 131 LEU A C 1
ATOM 972 O O . LEU A 1 131 ? -6.172 -22.656 -8.336 1 98.75 131 LEU A O 1
ATOM 976 N N . LEU A 1 132 ? -5.914 -21.719 -10.336 1 98.56 132 LEU A N 1
ATOM 977 C CA . LEU A 1 132 ? -4.68 -21.031 -9.977 1 98.56 132 LEU A CA 1
ATOM 978 C C . LEU A 1 132 ? -4.887 -20.141 -8.75 1 98.56 132 LEU A C 1
ATOM 980 O O . LEU A 1 132 ? -4.102 -20.203 -7.797 1 98.56 132 LEU A O 1
ATOM 984 N N . SER A 1 133 ? -5.938 -19.359 -8.781 1 98.62 133 SER A N 1
ATOM 985 C CA . SER A 1 133 ? -6.172 -18.453 -7.66 1 98.62 133 SER A CA 1
ATOM 986 C C . SER A 1 133 ? -6.602 -19.219 -6.41 1 98.62 133 SER A C 1
ATOM 988 O O . SER A 1 133 ? -6.312 -18.797 -5.289 1 98.62 133 SER A O 1
ATOM 990 N N . GLN A 1 134 ? -7.234 -20.391 -6.543 1 98.75 134 GLN A N 1
ATOM 991 C CA . GLN A 1 134 ? -7.676 -21.172 -5.391 1 98.75 134 GLN A CA 1
ATOM 992 C C . GLN A 1 134 ? -6.492 -21.828 -4.695 1 98.75 134 GLN A C 1
ATOM 994 O O . GLN A 1 134 ? -6.488 -21.984 -3.471 1 98.75 134 GLN A O 1
ATOM 999 N N . VAL A 1 135 ? -5.469 -22.141 -5.457 1 98.44 135 VAL A N 1
ATOM 1000 C CA . VAL A 1 135 ? -4.395 -22.938 -4.883 1 98.44 135 VAL A CA 1
ATOM 1001 C C . VAL A 1 135 ? -3.189 -22.047 -4.582 1 98.44 135 VAL A C 1
ATOM 1003 O O . VAL A 1 135 ? -2.271 -22.469 -3.867 1 98.44 135 VAL A O 1
ATOM 1006 N N . ASP A 1 136 ? -3.201 -20.797 -5.094 1 97.62 136 ASP A N 1
ATOM 1007 C CA . ASP A 1 136 ? -1.965 -20.031 -4.977 1 97.62 136 ASP A CA 1
ATOM 1008 C C . ASP A 1 136 ? -2.256 -18.578 -4.637 1 97.62 136 ASP A C 1
ATOM 1010 O O . ASP A 1 136 ? -2.193 -18.188 -3.469 1 97.62 136 ASP A O 1
ATOM 1014 N N . SER A 1 137 ? -2.799 -17.766 -5.504 1 97.19 137 SER A N 1
ATOM 1015 C CA . SER A 1 137 ? -2.738 -16.312 -5.422 1 97.19 137 SER A CA 1
ATOM 1016 C C . SER A 1 137 ? -3.654 -15.781 -4.32 1 97.19 137 SER A C 1
ATOM 1018 O O . SER A 1 137 ? -3.471 -14.664 -3.842 1 97.19 137 SER A O 1
ATOM 1020 N N . SER A 1 138 ? -4.672 -16.547 -3.896 1 98.25 138 SER A N 1
ATOM 1021 C CA . SER A 1 138 ? -5.602 -16.062 -2.879 1 98.25 138 SER A CA 1
ATOM 1022 C C . SER A 1 138 ? -5.059 -16.312 -1.476 1 98.25 138 SER A C 1
ATOM 1024 O O . SER A 1 138 ? -5.637 -15.852 -0.49 1 98.25 138 SER A O 1
ATOM 1026 N N . VAL A 1 139 ? -3.898 -17 -1.383 1 96.88 139 VAL A N 1
ATOM 1027 C CA . VAL A 1 139 ? -3.359 -17.422 -0.091 1 96.88 139 VAL A CA 1
ATOM 1028 C C . VAL A 1 139 ? -2.039 -16.703 0.172 1 96.88 139 VAL A C 1
ATOM 1030 O O . VAL A 1 139 ? -1.137 -16.719 -0.669 1 96.88 139 VAL A O 1
ATOM 1033 N N . GLY A 1 140 ? -1.98 -16.031 1.29 1 95.62 140 GLY A N 1
ATOM 1034 C CA . GLY A 1 140 ? -0.684 -15.523 1.719 1 95.62 140 GLY A CA 1
ATOM 1035 C C . GLY A 1 140 ? -0.58 -14.016 1.665 1 95.62 140 GLY A C 1
ATOM 1036 O O . GLY A 1 140 ? 0.407 -13.438 2.127 1 95.62 140 GLY A O 1
ATOM 1037 N N . GLY A 1 141 ? -1.476 -13.312 1.056 1 96.94 141 GLY A N 1
ATOM 1038 C CA . GLY A 1 141 ? -1.612 -11.883 1.272 1 96.94 141 GLY A CA 1
ATOM 1039 C C . GLY A 1 141 ? -0.808 -11.047 0.291 1 96.94 141 GLY A C 1
ATOM 1040 O O . GLY A 1 141 ? -0.805 -9.82 0.369 1 96.94 141 GLY A O 1
ATOM 1041 N N . LYS A 1 142 ? -0.048 -11.695 -0.651 1 97.06 142 LYS A N 1
ATOM 1042 C CA . LYS A 1 142 ? 0.624 -10.898 -1.679 1 97.06 142 LYS A CA 1
ATOM 1043 C C . LYS A 1 142 ? -0.379 -10.328 -2.676 1 97.06 142 LYS A C 1
ATOM 1045 O O . LYS A 1 142 ? -1.14 -11.078 -3.297 1 97.06 142 LYS A O 1
ATOM 1050 N N . THR A 1 143 ? -0.45 -9.062 -2.787 1 98.31 143 THR A N 1
ATOM 1051 C CA . THR A 1 143 ? -1.312 -8.352 -3.725 1 98.31 143 THR A CA 1
ATOM 1052 C C . THR A 1 143 ? -0.496 -7.398 -4.59 1 98.31 143 THR A C 1
ATOM 1054 O O . THR A 1 143 ? 0.689 -7.176 -4.332 1 98.31 143 THR A O 1
ATOM 1057 N N . GLY A 1 144 ? -1.119 -6.961 -5.672 1 98.06 144 GLY A N 1
ATOM 1058 C CA . GLY A 1 144 ? -0.351 -5.973 -6.414 1 98.06 144 GLY A CA 1
ATOM 1059 C C . GLY A 1 144 ? -0.761 -5.875 -7.871 1 98.06 144 GLY A C 1
ATOM 1060 O O . GLY A 1 144 ? -1.773 -6.449 -8.281 1 98.06 144 GLY A O 1
ATOM 1061 N N . ILE A 1 145 ? 0.006 -5.113 -8.602 1 97.88 145 ILE A N 1
ATOM 1062 C CA . ILE A 1 145 ? -0.198 -4.859 -10.023 1 97.88 145 ILE A CA 1
ATOM 1063 C C . ILE A 1 145 ? 1.143 -4.906 -10.75 1 97.88 145 ILE A C 1
ATOM 1065 O O . ILE A 1 145 ? 2.199 -4.988 -10.117 1 97.88 145 ILE A O 1
ATOM 1069 N N . ASN A 1 146 ? 0.997 -4.945 -12.047 1 94.38 146 ASN A N 1
ATOM 1070 C CA . ASN A 1 146 ? 2.172 -4.938 -12.906 1 94.38 146 ASN A CA 1
ATOM 1071 C C . ASN A 1 146 ? 2.58 -3.518 -13.289 1 94.38 146 ASN A C 1
ATOM 1073 O O . ASN A 1 146 ? 1.762 -2.598 -13.234 1 94.38 146 ASN A O 1
ATOM 1077 N N . HIS A 1 147 ? 3.807 -3.361 -13.438 1 92.56 147 HIS A N 1
ATOM 1078 C CA . HIS A 1 147 ? 4.391 -2.242 -14.172 1 92.56 147 HIS A CA 1
ATOM 1079 C C . HIS A 1 147 ? 4.906 -2.684 -15.531 1 92.56 147 HIS A C 1
ATOM 1081 O O . HIS A 1 147 ? 5.32 -3.83 -15.703 1 92.56 147 HIS A O 1
ATOM 1087 N N . PRO A 1 148 ? 4.848 -1.783 -16.531 1 87.19 148 PRO A N 1
ATOM 1088 C CA . PRO A 1 148 ? 5.352 -2.188 -17.844 1 87.19 148 PRO A CA 1
ATOM 1089 C C . PRO A 1 148 ? 6.77 -2.752 -17.781 1 87.19 148 PRO A C 1
ATOM 1091 O O . PRO A 1 148 ? 7.125 -3.623 -18.578 1 87.19 148 PRO A O 1
ATOM 1094 N N . LEU A 1 149 ? 7.543 -2.371 -16.797 1 86.06 149 LEU A N 1
ATOM 1095 C CA . LEU A 1 149 ? 8.945 -2.766 -16.703 1 86.06 149 LEU A CA 1
ATOM 1096 C C . LEU A 1 149 ? 9.125 -3.957 -15.773 1 86.06 149 LEU A C 1
ATOM 1098 O O . LEU A 1 149 ? 10.242 -4.445 -15.594 1 86.06 149 LEU A O 1
ATOM 1102 N N . GLY A 1 150 ? 8.047 -4.469 -15.219 1 86.75 150 GLY A N 1
ATOM 1103 C CA . GLY A 1 150 ? 8.18 -5.59 -14.297 1 86.75 150 GLY A CA 1
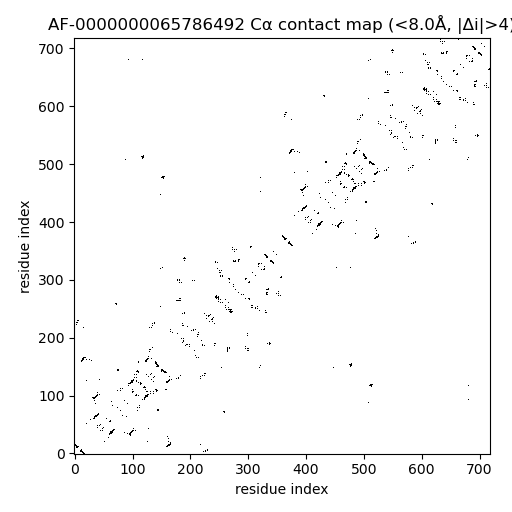ATOM 1104 C C . GLY A 1 150 ? 6.844 -6.105 -13.789 1 86.75 150 GLY A C 1
ATOM 1105 O O . GLY A 1 150 ? 5.938 -5.32 -13.5 1 86.75 150 GLY A O 1
ATOM 1106 N N . LYS A 1 151 ? 6.738 -7.363 -13.602 1 89.94 151 LYS A N 1
ATOM 1107 C CA . LYS A 1 151 ? 5.512 -8.016 -13.141 1 89.94 151 LYS A CA 1
ATOM 1108 C C . LYS A 1 151 ? 5.414 -7.996 -11.617 1 89.94 151 LYS A C 1
ATOM 1110 O O . LYS A 1 151 ? 6.395 -8.297 -10.93 1 89.94 151 LYS A O 1
ATOM 1115 N N . ASN A 1 152 ? 4.266 -7.664 -11.117 1 92.62 152 ASN A N 1
ATOM 1116 C CA . ASN A 1 152 ? 3.938 -7.727 -9.695 1 92.62 152 ASN A CA 1
ATOM 1117 C C . ASN A 1 152 ? 4.934 -6.934 -8.859 1 92.62 152 ASN A C 1
ATOM 1119 O O . ASN A 1 152 ? 5.316 -7.367 -7.77 1 92.62 152 ASN A O 1
ATOM 1123 N N . MET A 1 153 ? 5.371 -5.75 -9.359 1 93.5 153 MET A N 1
ATOM 1124 C CA . MET A 1 153 ? 6.426 -4.984 -8.695 1 93.5 153 MET A CA 1
ATOM 1125 C C . MET A 1 153 ? 5.832 -3.994 -7.699 1 93.5 153 MET A C 1
ATOM 1127 O O . MET A 1 153 ? 6.547 -3.451 -6.855 1 93.5 153 MET A O 1
ATOM 1131 N N . ILE A 1 154 ? 4.559 -3.725 -7.84 1 97.62 154 ILE A N 1
ATOM 1132 C CA . ILE A 1 154 ? 3.871 -2.732 -7.02 1 97.62 154 ILE A CA 1
ATOM 1133 C C . ILE A 1 154 ? 2.713 -3.391 -6.277 1 97.62 154 ILE A C 1
ATOM 1135 O O . ILE A 1 154 ? 1.82 -3.975 -6.895 1 97.62 154 ILE A O 1
ATOM 1139 N N . GLY A 1 155 ? 2.801 -3.318 -4.961 1 98.31 155 GLY A N 1
ATOM 1140 C CA . GLY A 1 155 ? 1.749 -3.99 -4.211 1 98.31 155 GLY A CA 1
ATOM 1141 C C . GLY A 1 155 ? 1.924 -3.881 -2.709 1 98.31 155 GLY A C 1
ATOM 1142 O O . GLY A 1 155 ? 2.514 -2.918 -2.215 1 98.31 155 GLY A O 1
ATOM 1143 N N . ALA A 1 156 ? 1.238 -4.836 -1.983 1 98.44 156 ALA A N 1
ATOM 1144 C CA . ALA A 1 156 ? 1.271 -4.891 -0.524 1 98.44 156 ALA A CA 1
ATOM 1145 C C . ALA A 1 156 ? 1.109 -6.324 -0.023 1 98.44 156 ALA A C 1
ATOM 1147 O O . ALA A 1 156 ? 0.54 -7.168 -0.718 1 98.44 156 ALA A O 1
ATOM 1148 N N . PHE A 1 157 ? 1.717 -6.602 1.1 1 97.19 157 PHE A N 1
ATOM 1149 C CA . PHE A 1 157 ? 1.278 -7.75 1.882 1 97.19 157 PHE A CA 1
ATOM 1150 C C . PHE A 1 157 ? 0.02 -7.418 2.674 1 97.19 157 PHE A C 1
ATOM 1152 O O . PHE A 1 157 ? 0.051 -6.578 3.576 1 97.19 157 PHE A O 1
ATOM 1159 N N . TYR A 1 158 ? -1.08 -7.969 2.316 1 98.25 158 TYR A N 1
ATOM 1160 C CA . TYR A 1 158 ? -2.367 -7.66 2.932 1 98.25 158 TYR A CA 1
ATOM 1161 C C . TYR A 1 158 ? -3.264 -8.891 2.963 1 98.25 158 TYR A C 1
ATOM 1163 O O . TYR A 1 158 ? -3.629 -9.43 1.915 1 98.25 158 TYR A O 1
ATOM 1171 N N . GLN A 1 159 ? -3.594 -9.383 4.141 1 98.25 159 GLN A N 1
ATOM 1172 C CA . GLN A 1 159 ? -4.32 -10.633 4.293 1 98.25 159 GLN A CA 1
ATOM 1173 C C . GLN A 1 159 ? -5.824 -10.422 4.145 1 98.25 159 GLN A C 1
ATOM 1175 O O . GLN A 1 159 ? -6.363 -9.422 4.613 1 98.25 159 GLN A O 1
ATOM 1180 N N . PRO A 1 160 ? -6.543 -11.312 3.475 1 98.56 160 PRO A N 1
ATOM 1181 C CA . PRO A 1 160 ? -8.008 -11.281 3.473 1 98.56 160 PRO A CA 1
ATOM 1182 C C . PRO A 1 160 ? -8.609 -11.719 4.809 1 98.56 160 PRO A C 1
ATOM 1184 O O . PRO A 1 160 ? -7.902 -12.273 5.652 1 98.56 160 PRO A O 1
ATOM 1187 N N . GLN A 1 161 ? -9.867 -11.383 4.957 1 98.38 161 GLN A N 1
ATOM 1188 C CA . GLN A 1 161 ? -10.586 -11.859 6.137 1 98.38 161 GLN A CA 1
ATOM 1189 C C . GLN A 1 161 ? -10.977 -13.328 5.992 1 98.38 161 GLN A C 1
ATOM 1191 O O . GLN A 1 161 ? -11.156 -14.023 6.992 1 98.38 161 GLN A O 1
ATOM 1196 N N . ALA A 1 162 ? -11.086 -13.773 4.762 1 98.75 162 ALA A N 1
ATOM 1197 C CA . ALA A 1 162 ? -11.438 -15.148 4.422 1 98.75 162 ALA A CA 1
ATOM 1198 C C . ALA A 1 162 ? -11.203 -15.43 2.939 1 98.75 162 ALA A C 1
ATOM 1200 O O . ALA A 1 162 ? -11.141 -14.5 2.129 1 98.75 162 ALA A O 1
ATOM 1201 N N . VAL A 1 163 ? -11 -16.672 2.607 1 98.88 163 VAL A N 1
ATOM 1202 C CA . VAL A 1 163 ? -10.992 -17.172 1.236 1 98.88 163 VAL A CA 1
ATOM 1203 C C . VAL A 1 163 ? -12.109 -18.188 1.048 1 98.88 163 VAL A C 1
ATOM 1205 O O . VAL A 1 163 ? -12.203 -19.156 1.796 1 98.88 163 VAL A O 1
ATOM 1208 N N . ILE A 1 164 ? -12.969 -17.906 0.126 1 98.81 164 ILE A N 1
ATOM 1209 C CA . ILE A 1 164 ? -14.062 -18.812 -0.205 1 98.81 164 ILE A CA 1
ATOM 1210 C C . ILE A 1 164 ? -13.781 -19.484 -1.542 1 98.81 164 ILE A C 1
ATOM 1212 O O . ILE A 1 164 ? -14.188 -19 -2.596 1 98.81 164 ILE A O 1
ATOM 1216 N N . ALA A 1 165 ? -13.156 -20.641 -1.479 1 98.62 165 ALA A N 1
ATOM 1217 C CA . ALA A 1 165 ? -12.758 -21.375 -2.67 1 98.62 165 ALA A CA 1
ATOM 1218 C C . ALA A 1 165 ? -13.859 -22.344 -3.104 1 98.62 165 ALA A C 1
ATOM 1220 O O . ALA A 1 165 ? -13.844 -23.516 -2.717 1 98.62 165 ALA A O 1
ATOM 1221 N N . ASP A 1 166 ? -14.711 -21.891 -3.965 1 98.44 166 ASP A N 1
ATOM 1222 C CA . ASP A 1 166 ? -15.812 -22.688 -4.5 1 98.44 166 ASP A CA 1
ATOM 1223 C C . ASP A 1 166 ? -15.352 -23.531 -5.688 1 98.44 166 ASP A C 1
ATOM 1225 O O . ASP A 1 166 ? -15.266 -23.031 -6.812 1 98.44 166 ASP A O 1
ATOM 1229 N N . ILE A 1 167 ? -15.25 -24.797 -5.473 1 96.81 167 ILE A N 1
ATOM 1230 C CA . ILE A 1 167 ? -14.781 -25.719 -6.504 1 96.81 167 ILE A CA 1
ATOM 1231 C C . ILE A 1 167 ? -15.781 -25.75 -7.66 1 96.81 167 ILE A C 1
ATOM 1233 O O . ILE A 1 167 ? -15.406 -26.031 -8.797 1 96.81 167 ILE A O 1
ATOM 1237 N N . GLY A 1 168 ? -17 -25.453 -7.359 1 96.31 168 GLY A N 1
ATOM 1238 C CA . GLY A 1 168 ? -18.031 -25.406 -8.398 1 96.31 168 GLY A CA 1
ATOM 1239 C C . GLY A 1 168 ? -17.75 -24.359 -9.461 1 96.31 168 GLY A C 1
ATOM 1240 O O . GLY A 1 168 ? -18.188 -24.5 -10.602 1 96.31 168 GLY A O 1
ATOM 1241 N N . ALA A 1 169 ? -17.031 -23.328 -9.148 1 97.06 169 ALA A N 1
ATOM 1242 C CA . ALA A 1 169 ? -16.719 -22.266 -10.102 1 97.06 169 ALA A CA 1
ATOM 1243 C C . ALA A 1 169 ? -15.773 -22.766 -11.188 1 97.06 169 ALA A C 1
ATOM 1245 O O . ALA A 1 169 ? -15.664 -22.141 -12.25 1 97.06 169 ALA A O 1
ATOM 1246 N N . LEU A 1 170 ? -15.117 -23.922 -11 1 97.88 170 LEU A N 1
ATOM 1247 C CA . LEU A 1 170 ? -14.125 -24.422 -11.945 1 97.88 170 LEU A CA 1
ATOM 1248 C C . LEU A 1 170 ? -14.797 -25.141 -13.109 1 97.88 170 LEU A C 1
ATOM 1250 O O . LEU A 1 170 ? -14.156 -25.422 -14.125 1 97.88 170 LEU A O 1
ATOM 1254 N N . THR A 1 171 ? -16.094 -25.375 -12.984 1 95.44 171 THR A N 1
ATOM 1255 C CA . THR A 1 171 ? -16.828 -26.078 -14.031 1 95.44 171 THR A CA 1
ATOM 1256 C C . THR A 1 171 ? -16.938 -25.219 -15.281 1 95.44 171 THR A C 1
ATOM 1258 O O . THR A 1 171 ? -17.031 -25.734 -16.391 1 95.44 171 THR A O 1
ATOM 1261 N N . THR A 1 172 ? -16.922 -23.938 -15.125 1 94.94 172 THR A N 1
ATOM 1262 C CA . THR A 1 172 ? -17.078 -23.047 -16.266 1 94.94 172 THR A CA 1
ATOM 1263 C C . THR A 1 172 ? -15.727 -22.531 -16.75 1 94.94 172 THR A C 1
ATOM 1265 O O . THR A 1 172 ? -15.656 -21.75 -17.688 1 94.94 172 THR A O 1
ATOM 1268 N N . LEU A 1 173 ? -14.68 -22.906 -16.109 1 96.88 173 LEU A N 1
ATOM 1269 C CA . LEU A 1 173 ? -13.344 -22.422 -16.406 1 96.88 173 LEU A CA 1
ATOM 1270 C C . LEU A 1 173 ? -12.828 -23 -17.719 1 96.88 173 LEU A C 1
ATOM 1272 O O . LEU A 1 173 ? -12.898 -24.203 -17.938 1 96.88 173 LEU A O 1
ATOM 1276 N N . PRO A 1 174 ? -12.344 -22.156 -18.641 1 97 174 PRO A N 1
ATOM 1277 C CA . PRO A 1 174 ? -11.734 -22.703 -19.844 1 97 174 PRO A CA 1
ATOM 1278 C C . PRO A 1 174 ? -10.594 -23.672 -19.547 1 97 174 PRO A C 1
ATOM 1280 O O . PRO A 1 174 ? -9.859 -23.484 -18.562 1 97 174 PRO A O 1
ATOM 1283 N N . ASP A 1 175 ? -10.406 -24.672 -20.391 1 97.75 175 ASP A N 1
ATOM 1284 C CA . ASP A 1 175 ? -9.422 -25.734 -20.188 1 97.75 175 ASP A CA 1
ATOM 1285 C C . ASP A 1 175 ? -8.023 -25.156 -20.016 1 97.75 175 ASP A C 1
ATOM 1287 O O . ASP A 1 175 ? -7.246 -25.641 -19.188 1 97.75 175 ASP A O 1
ATOM 1291 N N . ARG A 1 176 ? -7.754 -24.156 -20.781 1 96.94 176 ARG A N 1
ATOM 1292 C CA . ARG A 1 176 ? -6.43 -23.531 -20.734 1 96.94 176 ARG A CA 1
ATOM 1293 C C . ARG A 1 176 ? -6.164 -22.922 -19.375 1 96.94 176 ARG A C 1
ATOM 1295 O O . ARG A 1 176 ? -5.043 -23 -18.859 1 96.94 176 ARG A O 1
ATOM 1302 N N . GLU A 1 177 ? -7.172 -22.328 -18.797 1 97.56 177 GLU A N 1
ATOM 1303 C CA . GLU A 1 177 ? -7.066 -21.719 -17.469 1 97.56 177 GLU A CA 1
ATOM 1304 C C . GLU A 1 177 ? -6.961 -22.797 -16.391 1 97.56 177 GLU A C 1
ATOM 1306 O O . GLU A 1 177 ? -6.27 -22.609 -15.383 1 97.56 177 GLU A O 1
ATOM 1311 N N . LEU A 1 178 ? -7.676 -23.859 -16.594 1 98.5 178 LEU A N 1
ATOM 1312 C CA . LEU A 1 178 ? -7.555 -24.969 -15.648 1 98.5 178 LEU A CA 1
ATOM 1313 C C . LEU A 1 178 ? -6.129 -25.516 -15.633 1 98.5 178 LEU A C 1
ATOM 1315 O O . LEU A 1 178 ? -5.551 -25.734 -14.562 1 98.5 178 LEU A O 1
ATOM 1319 N N . ALA A 1 179 ? -5.602 -25.719 -16.812 1 98.56 179 ALA A N 1
ATOM 1320 C CA . ALA A 1 179 ? -4.23 -26.219 -16.938 1 98.56 179 ALA A CA 1
ATOM 1321 C C . ALA A 1 179 ? -3.246 -25.281 -16.234 1 98.56 179 ALA A C 1
ATOM 1323 O O . ALA A 1 179 ? -2.326 -25.75 -15.555 1 98.56 179 ALA A O 1
ATOM 1324 N N . ALA A 1 180 ? -3.457 -24.016 -16.406 1 98.12 180 ALA A N 1
ATOM 1325 C CA . ALA A 1 180 ? -2.609 -23.016 -15.742 1 98.12 180 ALA A CA 1
ATOM 1326 C C . ALA A 1 180 ? -2.639 -23.188 -14.227 1 98.12 180 ALA A C 1
ATOM 1328 O O . ALA A 1 180 ? -1.62 -23.016 -13.555 1 98.12 180 ALA A O 1
ATOM 1329 N N . GLY A 1 181 ? -3.777 -23.516 -13.711 1 98.69 181 GLY A N 1
ATOM 1330 C CA . GLY A 1 181 ? -3.885 -23.766 -12.281 1 98.69 181 GLY A CA 1
ATOM 1331 C C . GLY A 1 181 ? -3.178 -25.047 -11.859 1 98.69 181 GLY A C 1
ATOM 1332 O O . GLY A 1 181 ? -2.572 -25.094 -10.781 1 98.69 181 GLY A O 1
ATOM 1333 N N . VAL A 1 182 ? -3.277 -26.062 -12.703 1 98.81 182 VAL A N 1
ATOM 1334 C CA . VAL A 1 182 ? -2.631 -27.328 -12.406 1 98.81 182 VAL A CA 1
ATOM 1335 C C . VAL A 1 182 ? -1.12 -27.141 -12.312 1 98.81 182 VAL A C 1
ATOM 1337 O O . VAL A 1 182 ? -0.451 -27.797 -11.516 1 98.81 182 VAL A O 1
ATOM 1340 N N . ALA A 1 183 ? -0.583 -26.172 -13.039 1 98.75 183 ALA A N 1
ATOM 1341 C CA . ALA A 1 183 ? 0.838 -25.859 -12.953 1 98.75 183 ALA A CA 1
ATOM 1342 C C . ALA A 1 183 ? 1.241 -25.516 -11.523 1 98.75 183 ALA A C 1
ATOM 1344 O O . ALA A 1 183 ? 2.268 -26 -11.031 1 98.75 183 ALA A O 1
ATOM 1345 N N . GLU A 1 184 ? 0.419 -24.75 -10.859 1 98.62 184 GLU A N 1
ATOM 1346 C CA . GLU A 1 184 ? 0.725 -24.344 -9.492 1 98.62 184 GLU A CA 1
ATOM 1347 C C . GLU A 1 184 ? 0.572 -25.5 -8.523 1 98.62 184 GLU A C 1
ATOM 1349 O O . GLU A 1 184 ? 1.297 -25.594 -7.527 1 98.62 184 GLU A O 1
ATOM 1354 N N . VAL A 1 185 ? -0.336 -26.422 -8.836 1 98.81 185 VAL A N 1
ATOM 1355 C CA . VAL A 1 185 ? -0.475 -27.641 -8.047 1 98.81 185 VAL A CA 1
ATOM 1356 C C . VAL A 1 185 ? 0.793 -28.484 -8.164 1 98.81 185 VAL A C 1
ATOM 1358 O O . VAL A 1 185 ? 1.34 -28.938 -7.156 1 98.81 185 VAL A O 1
ATOM 1361 N N . ILE A 1 186 ? 1.27 -28.625 -9.375 1 98.88 186 ILE A N 1
ATOM 1362 C CA . ILE A 1 186 ? 2.486 -29.391 -9.633 1 98.88 186 ILE A CA 1
ATOM 1363 C C . ILE A 1 186 ? 3.664 -28.75 -8.906 1 98.88 186 ILE A C 1
ATOM 1365 O O . ILE A 1 186 ? 4.453 -29.438 -8.258 1 98.88 186 ILE A O 1
ATOM 1369 N N . LYS A 1 187 ? 3.738 -27.438 -8.992 1 98.75 187 LYS A N 1
ATOM 1370 C CA . LYS A 1 187 ? 4.809 -26.703 -8.328 1 98.75 187 LYS A CA 1
ATOM 1371 C C . LYS A 1 187 ? 4.832 -27 -6.828 1 98.75 187 LYS A C 1
ATOM 1373 O O . LYS A 1 187 ? 5.891 -27.281 -6.262 1 98.75 187 LYS A O 1
ATOM 1378 N N . THR A 1 188 ? 3.664 -26.969 -6.254 1 98.25 188 THR A N 1
ATOM 1379 C CA . THR A 1 188 ? 3.547 -27.188 -4.816 1 98.25 188 THR A CA 1
ATOM 1380 C C . THR A 1 188 ? 4.031 -28.578 -4.434 1 98.25 188 THR A C 1
ATOM 1382 O O . THR A 1 188 ? 4.758 -28.734 -3.449 1 98.25 188 THR A O 1
ATOM 1385 N N . GLY A 1 189 ? 3.648 -29.562 -5.172 1 98.44 189 GLY A N 1
ATOM 1386 C CA . GLY A 1 189 ? 4.141 -30.906 -4.926 1 98.44 189 GLY A CA 1
ATOM 1387 C C . GLY A 1 189 ? 5.645 -31.031 -5.102 1 98.44 189 GLY A C 1
ATOM 1388 O O . GLY A 1 189 ? 6.32 -31.656 -4.277 1 98.44 189 GLY A O 1
ATOM 1389 N N . ALA A 1 190 ? 6.18 -30.406 -6.105 1 98.62 190 ALA A N 1
ATOM 1390 C CA . ALA A 1 190 ? 7.594 -30.516 -6.449 1 98.62 190 ALA A CA 1
ATOM 1391 C C . ALA A 1 190 ? 8.469 -29.906 -5.367 1 98.62 190 ALA A C 1
ATOM 1393 O O . ALA A 1 190 ? 9.5 -30.469 -4.996 1 98.62 190 ALA A O 1
ATOM 1394 N N . ILE A 1 191 ? 8.039 -28.812 -4.789 1 97.75 191 ILE A N 1
ATOM 1395 C CA . ILE A 1 191 ? 8.93 -28.031 -3.938 1 97.75 191 ILE A CA 1
ATOM 1396 C C . ILE A 1 191 ? 8.766 -28.469 -2.482 1 97.75 191 ILE A C 1
ATOM 1398 O O . ILE A 1 191 ? 9.664 -28.266 -1.663 1 97.75 191 ILE A O 1
ATOM 1402 N N . ALA A 1 192 ? 7.598 -29.125 -2.143 1 96.69 192 ALA A N 1
ATOM 1403 C CA . ALA A 1 192 ? 7.34 -29.156 -0.706 1 96.69 192 ALA A CA 1
ATOM 1404 C C . ALA A 1 192 ? 6.895 -30.547 -0.259 1 96.69 192 ALA A C 1
ATOM 1406 O O . ALA A 1 192 ? 6.996 -30.875 0.921 1 96.69 192 ALA A O 1
ATOM 1407 N N . ASP A 1 193 ? 6.398 -31.406 -1.16 1 97.38 193 ASP A N 1
ATOM 1408 C CA . ASP A 1 193 ? 5.754 -32.656 -0.73 1 97.38 193 ASP A CA 1
ATOM 1409 C C . ASP A 1 193 ? 5.863 -33.719 -1.808 1 97.38 193 ASP A C 1
ATOM 1411 O O . ASP A 1 193 ? 4.988 -33.844 -2.67 1 97.38 193 ASP A O 1
ATOM 1415 N N . ALA A 1 194 ? 6.793 -34.625 -1.628 1 97.81 194 ALA A N 1
ATOM 1416 C CA . ALA A 1 194 ? 7.047 -35.656 -2.613 1 97.81 194 ALA A CA 1
ATOM 1417 C C . ALA A 1 194 ? 5.84 -36.594 -2.758 1 97.81 194 ALA A C 1
ATOM 1419 O O . ALA A 1 194 ? 5.539 -37.062 -3.857 1 97.81 194 ALA A O 1
ATOM 1420 N N . GLU A 1 195 ? 5.195 -36.812 -1.674 1 98.38 195 GLU A N 1
ATOM 1421 C CA . GLU A 1 195 ? 4.012 -37.688 -1.725 1 98.38 195 GLU A CA 1
ATOM 1422 C C . GLU A 1 195 ? 2.881 -37 -2.504 1 98.38 195 GLU A C 1
ATOM 1424 O O . GLU A 1 195 ? 2.152 -37.688 -3.244 1 98.38 195 GLU A O 1
ATOM 1429 N N . PHE A 1 196 ? 2.727 -35.75 -2.299 1 98.56 196 PHE A N 1
ATOM 1430 C CA . PHE A 1 196 ? 1.729 -35 -3.055 1 98.56 196 PHE A CA 1
ATOM 1431 C C . PHE A 1 196 ? 2.08 -34.969 -4.539 1 98.56 196 PHE A C 1
ATOM 1433 O O . PHE A 1 196 ? 1.196 -35.062 -5.391 1 98.56 196 PHE A O 1
ATOM 1440 N N . PHE A 1 197 ? 3.357 -34.906 -4.914 1 98.69 197 PHE A N 1
ATOM 1441 C CA . PHE A 1 197 ? 3.779 -34.969 -6.309 1 98.69 197 PHE A CA 1
ATOM 1442 C C . PHE A 1 197 ? 3.387 -36.281 -6.938 1 98.69 197 PHE A C 1
ATOM 1444 O O . PHE A 1 197 ? 2.863 -36.312 -8.055 1 98.69 197 PHE A O 1
ATOM 1451 N N . ASP A 1 198 ? 3.629 -37.344 -6.145 1 98.69 198 ASP A N 1
ATOM 1452 C CA . ASP A 1 198 ? 3.232 -38.688 -6.617 1 98.69 198 ASP A CA 1
ATOM 1453 C C . ASP A 1 198 ? 1.729 -38.75 -6.879 1 98.69 198 ASP A C 1
ATOM 1455 O O . ASP A 1 198 ? 1.292 -39.312 -7.879 1 98.69 198 ASP A O 1
ATOM 1459 N N . TRP A 1 199 ? 1.065 -38.156 -5.969 1 98.81 199 TRP A N 1
ATOM 1460 C CA . TRP A 1 199 ? -0.386 -38.156 -6.113 1 98.81 199 TRP A CA 1
ATOM 1461 C C . TRP A 1 199 ? -0.797 -37.375 -7.371 1 98.81 199 TRP A C 1
ATOM 1463 O O . TRP A 1 199 ? -1.691 -37.812 -8.102 1 98.81 199 TRP A O 1
ATOM 1473 N N . ILE A 1 200 ? -0.192 -36.25 -7.625 1 98.88 200 ILE A N 1
ATOM 1474 C CA . ILE A 1 200 ? -0.5 -35.438 -8.789 1 98.88 200 ILE A CA 1
ATOM 1475 C C . ILE A 1 200 ? -0.232 -36.219 -10.07 1 98.88 200 ILE A C 1
ATOM 1477 O O . ILE A 1 200 ? -1.056 -36.25 -10.984 1 98.88 200 ILE A O 1
ATOM 1481 N N . GLU A 1 201 ? 0.874 -36.906 -10.125 1 98.44 201 GLU A N 1
ATOM 1482 C CA . GLU A 1 201 ? 1.211 -37.719 -11.273 1 98.44 201 GLU A CA 1
ATOM 1483 C C . GLU A 1 201 ? 0.121 -38.75 -11.539 1 98.44 201 GLU A C 1
ATOM 1485 O O . GLU A 1 201 ? -0.27 -38.969 -12.688 1 98.44 201 GLU A O 1
ATOM 1490 N N . ALA A 1 202 ? -0.354 -39.281 -10.484 1 98.62 202 ALA A N 1
ATOM 1491 C CA . ALA A 1 202 ? -1.335 -40.344 -10.594 1 98.62 202 ALA A CA 1
ATOM 1492 C C . ALA A 1 202 ? -2.719 -39.812 -10.93 1 98.62 202 ALA A C 1
ATOM 1494 O O . ALA A 1 202 ? -3.582 -40.531 -11.414 1 98.62 202 ALA A O 1
ATOM 1495 N N . ASN A 1 203 ? -2.92 -38.531 -10.703 1 98.75 203 ASN A N 1
ATOM 1496 C CA . ASN A 1 203 ? -4.281 -38 -10.789 1 98.75 203 ASN A CA 1
ATOM 1497 C C . ASN A 1 203 ? -4.375 -36.844 -11.758 1 98.75 203 ASN A C 1
ATOM 1499 O O . ASN A 1 203 ? -5.371 -36.094 -11.773 1 98.75 203 ASN A O 1
ATOM 1503 N N . VAL A 1 204 ? -3.35 -36.562 -12.539 1 98.69 204 VAL A N 1
ATOM 1504 C CA . VAL A 1 204 ? -3.332 -35.406 -13.422 1 98.69 204 VAL A CA 1
ATOM 1505 C C . VAL A 1 204 ? -4.504 -35.469 -14.406 1 98.69 204 VAL A C 1
ATOM 1507 O O . VAL A 1 204 ? -5.113 -34.469 -14.734 1 98.69 204 VAL A O 1
ATOM 1510 N N . ASP A 1 205 ? -4.902 -36.625 -14.836 1 98.5 205 ASP A N 1
ATOM 1511 C CA . ASP A 1 205 ? -6.039 -36.812 -15.742 1 98.5 205 ASP A CA 1
ATOM 1512 C C . ASP A 1 205 ? -7.352 -36.438 -15.039 1 98.5 205 ASP A C 1
ATOM 1514 O O . ASP A 1 205 ? -8.242 -35.844 -15.641 1 98.5 205 ASP A O 1
ATOM 1518 N N . ALA A 1 206 ? -7.484 -36.906 -13.828 1 98.5 206 ALA A N 1
ATOM 1519 C CA . ALA A 1 206 ? -8.672 -36.594 -13.047 1 98.5 206 ALA A CA 1
ATOM 1520 C C . ALA A 1 206 ? -8.789 -35.062 -12.852 1 98.5 206 ALA A C 1
ATOM 1522 O O . ALA A 1 206 ? -9.891 -34.531 -12.883 1 98.5 206 ALA A O 1
ATOM 1523 N N . LEU A 1 207 ? -7.68 -34.406 -12.625 1 98.56 207 LEU A N 1
ATOM 1524 C CA . LEU A 1 207 ? -7.66 -32.969 -12.508 1 98.56 207 LEU A CA 1
ATOM 1525 C C . LEU A 1 207 ? -8.086 -32.312 -13.82 1 98.56 207 LEU A C 1
ATOM 1527 O O . LEU A 1 207 ? -8.938 -31.406 -13.82 1 98.56 207 LEU A O 1
ATOM 1531 N N . ASN A 1 208 ? -7.543 -32.812 -14.922 1 98.38 208 ASN A N 1
ATOM 1532 C CA . ASN A 1 208 ? -7.875 -32.281 -16.234 1 98.38 208 ASN A CA 1
ATOM 1533 C C . ASN A 1 208 ? -9.367 -32.406 -16.547 1 98.38 208 ASN A C 1
ATOM 1535 O O . ASN A 1 208 ? -9.938 -31.594 -17.25 1 98.38 208 ASN A O 1
ATOM 1539 N N . ARG A 1 209 ? -9.961 -33.406 -15.977 1 97.88 209 ARG A N 1
ATOM 1540 C CA . ARG A 1 209 ? -11.375 -33.688 -16.219 1 97.88 209 ARG A CA 1
ATOM 1541 C C . ARG A 1 209 ? -12.25 -33 -15.172 1 97.88 209 ARG A C 1
ATOM 1543 O O . ARG A 1 209 ? -13.469 -33.188 -15.148 1 97.88 209 ARG A O 1
ATOM 1550 N N . ARG A 1 210 ? -11.68 -32.344 -14.289 1 97.75 210 ARG A N 1
ATOM 1551 C CA . ARG A 1 210 ? -12.359 -31.562 -13.258 1 97.75 210 ARG A CA 1
ATOM 1552 C C . ARG A 1 210 ? -13.133 -32.469 -12.312 1 97.75 210 ARG A C 1
ATOM 1554 O O . ARG A 1 210 ? -14.258 -32.156 -11.922 1 97.75 210 ARG A O 1
ATOM 1561 N N . GLU A 1 211 ? -12.562 -33.625 -12.062 1 97.12 211 GLU A N 1
ATOM 1562 C CA . GLU A 1 211 ? -13.211 -34.469 -11.062 1 97.12 211 GLU A CA 1
ATOM 1563 C C . GLU A 1 211 ? -13.258 -33.781 -9.703 1 97.12 211 GLU A C 1
ATOM 1565 O O . GLU A 1 211 ? -12.219 -33.406 -9.164 1 97.12 211 GLU A O 1
ATOM 1570 N N . PRO A 1 212 ? -14.398 -33.719 -9.094 1 95.62 212 PRO A N 1
ATOM 1571 C CA . PRO A 1 212 ? -14.57 -32.875 -7.895 1 95.62 212 PRO A CA 1
ATOM 1572 C C . PRO A 1 212 ? -13.68 -33.312 -6.738 1 95.62 212 PRO A C 1
ATOM 1574 O O . PRO A 1 212 ? -13.062 -32.5 -6.074 1 95.62 212 PRO A O 1
ATOM 1577 N N . ALA A 1 213 ? -13.594 -34.594 -6.559 1 96.19 213 ALA A N 1
ATOM 1578 C CA . ALA A 1 213 ? -12.789 -35.062 -5.445 1 96.19 213 ALA A CA 1
ATOM 1579 C C . ALA A 1 213 ? -11.312 -34.75 -5.645 1 96.19 213 ALA A C 1
ATOM 1581 O O . ALA A 1 213 ? -10.609 -34.406 -4.695 1 96.19 213 ALA A O 1
ATOM 1582 N N . ALA A 1 214 ? -10.844 -34.906 -6.875 1 97.88 214 ALA A N 1
ATOM 1583 C CA . ALA A 1 214 ? -9.453 -34.625 -7.191 1 97.88 214 ALA A CA 1
ATOM 1584 C C . ALA A 1 214 ? -9.164 -33.125 -7.02 1 97.88 214 ALA A C 1
ATOM 1586 O O . ALA A 1 214 ? -8.141 -32.75 -6.441 1 97.88 214 ALA A O 1
ATOM 1587 N N . LEU A 1 215 ? -10.133 -32.344 -7.48 1 98 215 LEU A N 1
ATOM 1588 C CA . LEU A 1 215 ? -9.953 -30.891 -7.371 1 98 215 LEU A CA 1
ATOM 1589 C C . LEU A 1 215 ? -9.945 -30.453 -5.91 1 98 215 LEU A C 1
ATOM 1591 O O . LEU A 1 215 ? -9.102 -29.656 -5.504 1 98 215 LEU A O 1
ATOM 1595 N N . ALA A 1 216 ? -10.836 -30.938 -5.141 1 97.25 216 ALA A N 1
ATOM 1596 C CA . ALA A 1 216 ? -10.922 -30.578 -3.729 1 97.25 216 ALA A CA 1
ATOM 1597 C C . ALA A 1 216 ? -9.633 -30.953 -2.992 1 97.25 216 ALA A C 1
ATOM 1599 O O . ALA A 1 216 ? -9.141 -30.188 -2.164 1 97.25 216 ALA A O 1
ATOM 1600 N N . HIS A 1 217 ? -9.156 -32.125 -3.293 1 97.94 217 HIS A N 1
ATOM 1601 C CA . HIS A 1 217 ? -7.93 -32.594 -2.654 1 97.94 217 HIS A CA 1
ATOM 1602 C C . HIS A 1 217 ? -6.742 -31.719 -3.043 1 97.94 217 HIS A C 1
ATOM 1604 O O . HIS A 1 217 ? -5.934 -31.344 -2.189 1 97.94 217 HIS A O 1
ATOM 1610 N N . ALA A 1 218 ? -6.645 -31.422 -4.332 1 98.56 218 ALA A N 1
ATOM 1611 C CA . ALA A 1 218 ? -5.551 -30.594 -4.828 1 98.56 218 ALA A CA 1
ATOM 1612 C C . ALA A 1 218 ? -5.582 -29.203 -4.191 1 98.56 218 ALA A C 1
ATOM 1614 O O . ALA A 1 218 ? -4.547 -28.688 -3.773 1 98.56 218 ALA A O 1
ATOM 1615 N N . VAL A 1 219 ? -6.781 -28.594 -4.113 1 98.69 219 VAL A N 1
ATOM 1616 C CA . VAL A 1 219 ? -6.922 -27.25 -3.539 1 98.69 219 VAL A CA 1
ATOM 1617 C C . VAL A 1 219 ? -6.586 -27.297 -2.051 1 98.69 219 VAL A C 1
ATOM 1619 O O . VAL A 1 219 ? -5.809 -26.469 -1.563 1 98.69 219 VAL A O 1
ATOM 1622 N N . LYS A 1 220 ? -7.074 -28.266 -1.368 1 98.38 220 LYS A N 1
ATOM 1623 C CA . LYS A 1 220 ? -6.824 -28.406 0.064 1 98.38 220 LYS A CA 1
ATOM 1624 C C . LYS A 1 220 ? -5.332 -28.531 0.353 1 98.38 220 LYS A C 1
ATOM 1626 O O . LYS A 1 220 ? -4.781 -27.781 1.156 1 98.38 220 LYS A O 1
ATOM 1631 N N . ARG A 1 221 ? -4.703 -29.484 -0.286 1 98.5 221 ARG A N 1
ATOM 1632 C CA . ARG A 1 221 ? -3.305 -29.781 0.006 1 98.5 221 ARG A CA 1
ATOM 1633 C C . ARG A 1 221 ? -2.406 -28.609 -0.385 1 98.5 221 ARG A C 1
ATOM 1635 O O . ARG A 1 221 ? -1.459 -28.281 0.333 1 98.5 221 ARG A O 1
ATOM 1642 N N . SER A 1 222 ? -2.695 -28.031 -1.525 1 98.5 222 SER A N 1
ATOM 1643 C CA . SER A 1 222 ? -1.939 -26.859 -1.95 1 98.5 222 SER A CA 1
ATOM 1644 C C . SER A 1 222 ? -2.055 -25.719 -0.933 1 98.5 222 SER A C 1
ATOM 1646 O O . SER A 1 222 ? -1.055 -25.094 -0.574 1 98.5 222 SER A O 1
ATOM 1648 N N . CYS A 1 223 ? -3.287 -25.438 -0.457 1 98.31 223 CYS A N 1
ATOM 1649 C CA . CYS A 1 223 ? -3.525 -24.375 0.513 1 98.31 223 CYS A CA 1
ATOM 1650 C C . CYS A 1 223 ? -2.838 -24.688 1.838 1 98.31 223 CYS A C 1
ATOM 1652 O O . CYS A 1 223 ? -2.297 -23.797 2.484 1 98.31 223 CYS A O 1
ATOM 1654 N N . GLU A 1 224 ? -2.854 -25.969 2.24 1 97.94 224 GLU A N 1
ATOM 1655 C CA . GLU A 1 224 ? -2.182 -26.375 3.473 1 97.94 224 GLU A CA 1
ATOM 1656 C C . GLU A 1 224 ? -0.685 -26.078 3.404 1 97.94 224 GLU A C 1
ATOM 1658 O O . GLU A 1 224 ? -0.111 -25.531 4.344 1 97.94 224 GLU A O 1
ATOM 1663 N N . ILE A 1 225 ? -0.102 -26.484 2.342 1 97.19 225 ILE A N 1
ATOM 1664 C CA . ILE A 1 225 ? 1.338 -26.328 2.164 1 97.19 225 ILE A CA 1
ATOM 1665 C C . ILE A 1 225 ? 1.692 -24.844 2.104 1 97.19 225 ILE A C 1
ATOM 1667 O O . ILE A 1 225 ? 2.596 -24.375 2.809 1 97.19 225 ILE A O 1
ATOM 1671 N N . LYS A 1 226 ? 0.998 -24.078 1.306 1 97 226 LYS A N 1
ATOM 1672 C CA . LYS A 1 226 ? 1.294 -22.641 1.189 1 97 226 LYS A CA 1
ATOM 1673 C C . LYS A 1 226 ? 1.056 -21.922 2.512 1 97 226 LYS A C 1
ATOM 1675 O O . LYS A 1 226 ? 1.833 -21.047 2.896 1 97 226 LYS A O 1
ATOM 1680 N N . ALA A 1 227 ? -0.041 -22.266 3.168 1 96.25 227 ALA A N 1
ATOM 1681 C CA . ALA A 1 227 ? -0.329 -21.672 4.469 1 96.25 227 ALA A CA 1
ATOM 1682 C C . ALA A 1 227 ? 0.82 -21.906 5.445 1 96.25 227 ALA A C 1
ATOM 1684 O O . ALA A 1 227 ? 1.172 -21.016 6.223 1 96.25 227 ALA A O 1
ATOM 1685 N N . SER A 1 228 ? 1.353 -23.094 5.43 1 95.94 228 SER A N 1
ATOM 1686 C CA . SER A 1 228 ? 2.461 -23.422 6.32 1 95.94 228 SER A CA 1
ATOM 1687 C C . SER A 1 228 ? 3.697 -22.594 5.992 1 95.94 228 SER A C 1
ATOM 1689 O O . SER A 1 228 ? 4.391 -22.109 6.895 1 95.94 228 SER A O 1
ATOM 1691 N N . VAL A 1 229 ? 3.977 -22.438 4.754 1 94.75 229 VAL A N 1
ATOM 1692 C CA . VAL A 1 229 ? 5.125 -21.656 4.305 1 94.75 229 VAL A CA 1
ATOM 1693 C C . VAL A 1 229 ? 4.93 -20.188 4.684 1 94.75 229 VAL A C 1
ATOM 1695 O O . VAL A 1 229 ? 5.855 -19.531 5.164 1 94.75 229 VAL A O 1
ATOM 1698 N N . VAL A 1 230 ? 3.723 -19.672 4.508 1 94.31 230 VAL A N 1
ATOM 1699 C CA . VAL A 1 230 ? 3.395 -18.266 4.801 1 94.31 230 VAL A CA 1
ATOM 1700 C C . VAL A 1 230 ? 3.484 -18.031 6.305 1 94.31 230 VAL A C 1
ATOM 1702 O O . VAL A 1 230 ? 3.992 -17 6.746 1 94.31 230 VAL A O 1
ATOM 1705 N N . ALA A 1 231 ? 3.008 -18.922 7.059 1 93.81 231 ALA A N 1
ATOM 1706 C CA . ALA A 1 231 ? 3.066 -18.797 8.516 1 93.81 231 ALA A CA 1
ATOM 1707 C C . ALA A 1 231 ? 4.512 -18.719 9 1 93.81 231 ALA A C 1
ATOM 1709 O O . ALA A 1 231 ? 4.816 -18 9.953 1 93.81 231 ALA A O 1
ATOM 1710 N N . ALA A 1 232 ? 5.383 -19.406 8.289 1 92.25 232 ALA A N 1
ATOM 1711 C CA . ALA A 1 232 ? 6.789 -19.469 8.672 1 92.25 232 ALA A CA 1
ATOM 1712 C C . ALA A 1 232 ? 7.543 -18.234 8.195 1 92.25 232 ALA A C 1
ATOM 1714 O O . ALA A 1 232 ? 8.523 -17.812 8.812 1 92.25 232 ALA A O 1
ATOM 1715 N N . ASP A 1 233 ? 7.07 -17.688 7.117 1 92.88 233 ASP A N 1
ATOM 1716 C CA . ASP A 1 233 ? 7.75 -16.547 6.492 1 92.88 233 ASP A CA 1
ATOM 1717 C C . ASP A 1 233 ? 6.766 -15.688 5.715 1 92.88 233 ASP A C 1
ATOM 1719 O O . ASP A 1 233 ? 6.766 -15.688 4.48 1 92.88 233 ASP A O 1
ATOM 1723 N N . GLU A 1 234 ? 6.023 -14.82 6.43 1 88.19 234 GLU A N 1
ATOM 1724 C CA . GLU A 1 234 ? 4.91 -14.078 5.84 1 88.19 234 GLU A CA 1
ATOM 1725 C C . GLU A 1 234 ? 5.406 -13.07 4.809 1 88.19 234 GLU A C 1
ATOM 1727 O O . GLU A 1 234 ? 4.758 -12.844 3.787 1 88.19 234 GLU A O 1
ATOM 1732 N N . ARG A 1 235 ? 6.582 -12.477 5.035 1 86.38 235 ARG A N 1
ATOM 1733 C CA . ARG A 1 235 ? 6.984 -11.359 4.18 1 86.38 235 ARG A CA 1
ATOM 1734 C C . ARG A 1 235 ? 8.148 -11.758 3.279 1 86.38 235 ARG A C 1
ATOM 1736 O O . ARG A 1 235 ? 8.914 -10.906 2.828 1 86.38 235 ARG A O 1
ATOM 1743 N N . GLU A 1 236 ? 8.336 -13.031 3.111 1 85.06 236 GLU A N 1
ATOM 1744 C CA . GLU A 1 236 ? 9.234 -13.625 2.123 1 85.06 236 GLU A CA 1
ATOM 1745 C C . GLU A 1 236 ? 10.672 -13.172 2.338 1 85.06 236 GLU A C 1
ATOM 1747 O O . GLU A 1 236 ? 11.344 -12.742 1.394 1 85.06 236 GLU A O 1
ATOM 1752 N N . GLY A 1 237 ? 11.133 -13.281 3.48 1 80.19 237 GLY A N 1
ATOM 1753 C CA . GLY A 1 237 ? 12.508 -12.969 3.818 1 80.19 237 GLY A CA 1
ATOM 1754 C C . GLY A 1 237 ? 13.43 -14.172 3.762 1 80.19 237 GLY A C 1
ATOM 1755 O O . GLY A 1 237 ? 14.648 -14.039 3.863 1 80.19 237 GLY A O 1
ATOM 1756 N N . GLY A 1 238 ? 12.836 -15.383 3.479 1 86.12 238 GLY A N 1
ATOM 1757 C CA . GLY A 1 238 ? 13.625 -16.609 3.498 1 86.12 238 GLY A CA 1
ATOM 1758 C C . GLY A 1 238 ? 12.922 -17.781 2.834 1 86.12 238 GLY A C 1
ATOM 1759 O O . GLY A 1 238 ? 12.945 -17.906 1.608 1 86.12 238 GLY A O 1
ATOM 1760 N N . LEU A 1 239 ? 12.219 -18.562 3.691 1 87.38 239 LEU A N 1
ATOM 1761 C CA . LEU A 1 239 ? 11.641 -19.828 3.275 1 87.38 239 LEU A CA 1
ATOM 1762 C C . LEU A 1 239 ? 10.633 -19.625 2.146 1 87.38 239 LEU A C 1
ATOM 1764 O O . LEU A 1 239 ? 10.555 -20.453 1.226 1 87.38 239 LEU A O 1
ATOM 1768 N N . ARG A 1 240 ? 9.828 -18.641 2.164 1 92.12 240 ARG A N 1
ATOM 1769 C CA . ARG A 1 240 ? 8.711 -18.438 1.244 1 92.12 240 ARG A CA 1
ATOM 1770 C C . ARG A 1 240 ? 9.211 -18.266 -0.19 1 92.12 240 ARG A C 1
ATOM 1772 O O . ARG A 1 240 ? 8.43 -18.406 -1.139 1 92.12 240 ARG A O 1
ATOM 1779 N N . ALA A 1 241 ? 10.523 -18.078 -0.329 1 90.38 241 ALA A N 1
ATOM 1780 C CA . ALA A 1 241 ? 11.117 -17.922 -1.656 1 90.38 241 ALA A CA 1
ATOM 1781 C C . ALA A 1 241 ? 10.992 -19.219 -2.463 1 90.38 241 ALA A C 1
ATOM 1783 O O . ALA A 1 241 ? 11.023 -19.188 -3.695 1 90.38 241 ALA A O 1
ATOM 1784 N N . ILE A 1 242 ? 10.781 -20.297 -1.805 1 93.12 242 ILE A N 1
ATOM 1785 C CA . ILE A 1 242 ? 10.734 -21.578 -2.498 1 93.12 242 ILE A CA 1
ATOM 1786 C C . ILE A 1 242 ? 9.492 -21.641 -3.383 1 93.12 242 ILE A C 1
ATOM 1788 O O . ILE A 1 242 ? 9.461 -22.375 -4.367 1 93.12 242 ILE A O 1
ATOM 1792 N N . LEU A 1 243 ? 8.492 -20.828 -3.02 1 95.19 243 LEU A N 1
ATOM 1793 C CA . LEU A 1 243 ? 7.246 -20.812 -3.779 1 95.19 243 LEU A CA 1
ATOM 1794 C C . LEU A 1 243 ? 7.465 -20.203 -5.16 1 95.19 243 LEU A C 1
ATOM 1796 O O . LEU A 1 243 ? 6.59 -20.281 -6.027 1 95.19 243 LEU A O 1
ATOM 1800 N N . ASN A 1 244 ? 8.711 -19.75 -5.445 1 94.62 244 ASN A N 1
ATOM 1801 C CA . ASN A 1 244 ? 9 -19.094 -6.723 1 94.62 244 ASN A CA 1
ATOM 1802 C C . ASN A 1 244 ? 9.68 -20.062 -7.691 1 94.62 244 ASN A C 1
ATOM 1804 O O . ASN A 1 244 ? 10.258 -19.641 -8.695 1 94.62 244 ASN A O 1
ATOM 1808 N N . PHE A 1 245 ? 9.609 -21.359 -7.352 1 97.56 245 PHE A N 1
ATOM 1809 C CA . PHE A 1 245 ? 10.133 -22.359 -8.273 1 97.56 245 PHE A CA 1
ATOM 1810 C C . PHE A 1 245 ? 9.484 -22.219 -9.648 1 97.56 245 PHE A C 1
ATOM 1812 O O . PHE A 1 245 ? 8.258 -22.203 -9.758 1 97.56 245 PHE A O 1
ATOM 1819 N N . GLY A 1 246 ? 10.312 -21.984 -10.617 1 97.75 246 GLY A N 1
ATOM 1820 C CA . GLY A 1 246 ? 9.844 -21.812 -11.984 1 97.75 246 GLY A CA 1
ATOM 1821 C C . GLY A 1 246 ? 9.547 -20.375 -12.344 1 97.75 246 GLY A C 1
ATOM 1822 O O . GLY A 1 246 ? 9.445 -20.031 -13.523 1 97.75 246 GLY A O 1
ATOM 1823 N N . HIS A 1 247 ? 9.477 -19.484 -11.367 1 96.06 247 HIS A N 1
ATOM 1824 C CA . HIS A 1 247 ? 8.961 -18.141 -11.594 1 96.06 247 HIS A CA 1
ATOM 1825 C C . HIS A 1 247 ? 10.031 -17.234 -12.203 1 96.06 247 HIS A C 1
ATOM 1827 O O . HIS A 1 247 ? 9.711 -16.297 -12.938 1 96.06 247 HIS A O 1
ATOM 1833 N N . THR A 1 248 ? 11.297 -17.484 -11.906 1 94.56 248 THR A N 1
ATOM 1834 C CA . THR A 1 248 ? 12.352 -16.672 -12.508 1 94.56 248 THR A CA 1
ATOM 1835 C C . THR A 1 248 ? 12.281 -16.75 -14.031 1 94.56 248 THR A C 1
ATOM 1837 O O . THR A 1 248 ? 12.211 -15.711 -14.703 1 94.56 248 THR A O 1
ATOM 1840 N N . PHE A 1 249 ? 12.164 -17.953 -14.555 1 96.38 249 PHE A N 1
ATOM 1841 C CA . PHE A 1 249 ? 12 -18.141 -15.992 1 96.38 249 PHE A CA 1
ATOM 1842 C C . PHE A 1 249 ? 10.602 -17.75 -16.438 1 96.38 249 PHE A C 1
ATOM 1844 O O . PHE A 1 249 ? 10.438 -17.109 -17.469 1 96.38 249 PHE A O 1
ATOM 1851 N N . GLY A 1 250 ? 9.617 -18.141 -15.648 1 96.5 250 GLY A N 1
ATOM 1852 C CA . GLY A 1 250 ? 8.227 -17.875 -15.984 1 96.5 250 GLY A CA 1
ATOM 1853 C C . GLY A 1 250 ? 7.941 -16.391 -16.156 1 96.5 250 GLY A C 1
ATOM 1854 O O . GLY A 1 250 ? 7.297 -15.992 -17.125 1 96.5 250 GLY A O 1
ATOM 1855 N N . HIS A 1 251 ? 8.406 -15.609 -15.234 1 94.12 251 HIS A N 1
ATOM 1856 C CA . HIS A 1 251 ? 8.18 -14.172 -15.312 1 94.12 251 HIS A CA 1
ATOM 1857 C C . HIS A 1 251 ? 8.883 -13.57 -16.531 1 94.12 251 HIS A C 1
ATOM 1859 O O . HIS A 1 251 ? 8.367 -12.633 -17.141 1 94.12 251 HIS A O 1
ATOM 1865 N N . ALA A 1 252 ? 10.062 -14.07 -16.859 1 93.25 252 ALA A N 1
ATOM 1866 C CA . ALA A 1 252 ? 10.773 -13.625 -18.047 1 93.25 252 ALA A CA 1
ATOM 1867 C C . ALA A 1 252 ? 9.969 -13.93 -19.312 1 93.25 252 ALA A C 1
ATOM 1869 O O . ALA A 1 252 ? 9.883 -13.102 -20.219 1 93.25 252 ALA A O 1
ATOM 1870 N N . ILE A 1 253 ? 9.375 -15.031 -19.328 1 95.44 253 ILE A N 1
ATOM 1871 C CA . ILE A 1 253 ? 8.562 -15.445 -20.469 1 95.44 253 ILE A CA 1
ATOM 1872 C C . ILE A 1 253 ? 7.363 -14.508 -20.609 1 95.44 253 ILE A C 1
ATOM 1874 O O . ILE A 1 253 ? 7.098 -13.984 -21.703 1 95.44 253 ILE A O 1
ATOM 1878 N N . GLU A 1 254 ? 6.617 -14.266 -19.5 1 93.62 254 GLU A N 1
ATOM 1879 C CA . GLU A 1 254 ? 5.441 -13.398 -19.531 1 93.62 254 GLU A CA 1
ATOM 1880 C C . GLU A 1 254 ? 5.809 -11.984 -19.969 1 93.62 254 GLU A C 1
ATOM 1882 O O . GLU A 1 254 ? 5.133 -11.398 -20.812 1 93.62 254 GLU A O 1
ATOM 1887 N N . ALA A 1 255 ? 6.844 -11.508 -19.422 1 88.31 255 ALA A N 1
ATOM 1888 C CA . ALA A 1 255 ? 7.285 -10.156 -19.766 1 88.31 255 ALA A CA 1
ATOM 1889 C C . ALA A 1 255 ? 7.793 -10.086 -21.203 1 88.31 255 ALA A C 1
ATOM 1891 O O . ALA A 1 255 ? 7.496 -9.133 -21.922 1 88.31 255 ALA A O 1
ATOM 1892 N N . GLY A 1 256 ? 8.516 -11.023 -21.641 1 91.56 256 GLY A N 1
ATOM 1893 C CA . GLY A 1 256 ? 9.125 -11.047 -22.969 1 91.56 256 GLY A CA 1
ATOM 1894 C C . GLY A 1 256 ? 8.102 -11.148 -24.078 1 91.56 256 GLY A C 1
ATOM 1895 O O . GLY A 1 256 ? 8.266 -10.539 -25.141 1 91.56 256 GLY A O 1
ATOM 1896 N N . LEU A 1 257 ? 7.066 -11.891 -23.812 1 92.81 257 LEU A N 1
ATOM 1897 C CA . LEU A 1 257 ? 6.031 -12.094 -24.812 1 92.81 257 LEU A CA 1
ATOM 1898 C C . LEU A 1 257 ? 5.004 -10.969 -24.766 1 92.81 257 LEU A C 1
ATOM 1900 O O . LEU A 1 257 ? 4.27 -10.75 -25.75 1 92.81 257 LEU A O 1
ATOM 1904 N N . GLY A 1 258 ? 4.992 -10.258 -23.625 1 90.81 258 GLY A N 1
ATOM 1905 C CA . GLY A 1 258 ? 3.885 -9.359 -23.328 1 90.81 258 GLY A CA 1
ATOM 1906 C C . GLY A 1 258 ? 2.826 -9.992 -22.453 1 90.81 258 GLY A C 1
ATOM 1907 O O . GLY A 1 258 ? 2.383 -11.109 -22.719 1 90.81 258 GLY A O 1
ATOM 1908 N N . TYR A 1 259 ? 2.43 -9.281 -21.484 1 87.75 259 TYR A N 1
ATOM 1909 C CA . TYR A 1 259 ? 1.504 -9.805 -20.484 1 87.75 259 TYR A CA 1
ATOM 1910 C C . TYR A 1 259 ? 0.187 -10.227 -21.141 1 87.75 259 TYR A C 1
ATOM 1912 O O . TYR A 1 259 ? -0.458 -9.422 -21.812 1 87.75 259 TYR A O 1
ATOM 1920 N N . GLY A 1 260 ? -0.179 -11.438 -20.906 1 86.25 260 GLY A N 1
ATOM 1921 C CA . GLY A 1 260 ? -1.44 -11.953 -21.422 1 86.25 260 GLY A CA 1
ATOM 1922 C C . GLY A 1 260 ? -1.269 -12.898 -22.594 1 86.25 260 GLY A C 1
ATOM 1923 O O . GLY A 1 260 ? -2.186 -13.656 -22.922 1 86.25 260 GLY A O 1
ATOM 1924 N N . GLU A 1 261 ? -0.073 -12.93 -23.297 1 91.38 261 GLU A N 1
ATOM 1925 C CA . GLU A 1 261 ? 0.17 -13.883 -24.375 1 91.38 261 GLU A CA 1
ATOM 1926 C C . GLU A 1 261 ? 0.227 -15.312 -23.844 1 91.38 261 GLU A C 1
ATOM 1928 O O . GLU A 1 261 ? -0.47 -16.188 -24.359 1 91.38 261 GLU A O 1
ATOM 1933 N N . TRP A 1 262 ? 1.039 -15.547 -22.859 1 95 262 TRP A N 1
ATOM 1934 C CA . TRP A 1 262 ? 0.967 -16.766 -22.047 1 95 262 TRP A CA 1
ATOM 1935 C C . TRP A 1 262 ? 0.265 -16.5 -20.719 1 95 262 TRP A C 1
ATOM 1937 O O . TRP A 1 262 ? 0.46 -15.445 -20.109 1 95 262 TRP A O 1
ATOM 1947 N N . LEU A 1 263 ? -0.553 -17.422 -20.359 1 96.19 263 LEU A N 1
ATOM 1948 C CA . LEU A 1 263 ? -1.073 -17.359 -19 1 96.19 263 LEU A CA 1
ATOM 1949 C C . LEU A 1 263 ? 0.042 -17.578 -17.969 1 96.19 263 LEU A C 1
ATOM 1951 O O . LEU A 1 263 ? 1.05 -18.219 -18.281 1 96.19 263 LEU A O 1
ATOM 1955 N N . HIS A 1 264 ? -0.108 -17.031 -16.812 1 95.62 264 HIS A N 1
ATOM 1956 C CA . HIS A 1 264 ? 0.891 -17.156 -15.758 1 95.62 264 HIS A CA 1
ATOM 1957 C C . HIS A 1 264 ? 1.253 -18.609 -15.5 1 95.62 264 HIS A C 1
ATOM 1959 O O . HIS A 1 264 ? 2.434 -18.969 -15.445 1 95.62 264 HIS A O 1
ATOM 1965 N N . GLY A 1 265 ? 0.237 -19.469 -15.406 1 97.69 265 GLY A N 1
ATOM 1966 C CA . GLY A 1 265 ? 0.478 -20.891 -15.148 1 97.69 265 GLY A CA 1
ATOM 1967 C C . GLY A 1 265 ? 1.236 -21.578 -16.266 1 97.69 265 GLY A C 1
ATOM 1968 O O . GLY A 1 265 ? 2.025 -22.484 -16.016 1 97.69 265 GLY A O 1
ATOM 1969 N N . GLU A 1 266 ? 0.986 -21.141 -17.547 1 98.06 266 GLU A N 1
ATOM 1970 C CA . GLU A 1 266 ? 1.745 -21.672 -18.672 1 98.06 266 GLU A CA 1
ATOM 1971 C C . GLU A 1 266 ? 3.223 -21.297 -18.562 1 98.06 266 GLU A C 1
ATOM 1973 O O . GLU A 1 266 ? 4.094 -22.156 -18.734 1 98.06 266 GLU A O 1
ATOM 1978 N N . ALA A 1 267 ? 3.416 -20.078 -18.25 1 97.69 267 ALA A N 1
ATOM 1979 C CA . ALA A 1 267 ? 4.781 -19.578 -18.125 1 97.69 267 ALA A CA 1
ATOM 1980 C C . ALA A 1 267 ? 5.512 -20.234 -16.969 1 97.69 267 ALA A C 1
ATOM 1982 O O . ALA A 1 267 ? 6.668 -20.641 -17.094 1 97.69 267 ALA A O 1
ATOM 1983 N N . VAL A 1 268 ? 4.848 -20.406 -15.859 1 97.94 268 VAL A N 1
ATOM 1984 C CA . VAL A 1 268 ? 5.449 -21 -14.672 1 97.94 268 VAL A CA 1
ATOM 1985 C C . VAL A 1 268 ? 5.703 -22.484 -14.898 1 97.94 268 VAL A C 1
ATOM 1987 O O . VAL A 1 268 ? 6.742 -23.016 -14.5 1 97.94 268 VAL A O 1
ATOM 1990 N N . GLY A 1 269 ? 4.727 -23.156 -15.492 1 98.56 269 GLY A N 1
ATOM 1991 C CA . GLY A 1 269 ? 4.953 -24.547 -15.844 1 98.56 269 GLY A CA 1
ATOM 1992 C C . GLY A 1 269 ? 6.195 -24.75 -16.688 1 98.56 269 GLY A C 1
ATOM 1993 O O . GLY A 1 269 ? 7.027 -25.609 -16.391 1 98.56 269 GLY A O 1
ATOM 1994 N N . CYS A 1 270 ? 6.297 -23.969 -17.719 1 98.56 270 CYS A N 1
ATOM 1995 C CA . CYS A 1 270 ? 7.48 -24.016 -18.578 1 98.56 270 CYS A CA 1
ATOM 1996 C C . CYS A 1 270 ? 8.734 -23.641 -17.797 1 98.56 270 CYS A C 1
ATOM 1998 O O . CYS A 1 270 ? 9.789 -24.234 -17.984 1 98.56 270 CYS A O 1
ATOM 2000 N N . GLY A 1 271 ? 8.57 -22.641 -16.969 1 98.56 271 GLY A N 1
ATOM 2001 C CA . GLY A 1 271 ? 9.664 -22.234 -16.109 1 98.56 271 GLY A CA 1
ATOM 2002 C C . GLY A 1 271 ? 10.148 -23.344 -15.195 1 98.56 271 GLY A C 1
ATOM 2003 O O . GLY A 1 271 ? 11.344 -23.438 -14.898 1 98.56 271 GLY A O 1
ATOM 2004 N N . MET A 1 272 ? 9.234 -24.172 -14.758 1 98.75 272 MET A N 1
ATOM 2005 C CA . MET A 1 272 ? 9.609 -25.328 -13.938 1 98.75 272 MET A CA 1
ATOM 2006 C C . MET A 1 272 ? 10.461 -26.312 -14.742 1 98.75 272 MET A C 1
ATOM 2008 O O . MET A 1 272 ? 11.414 -26.875 -14.219 1 98.75 272 MET A O 1
ATOM 2012 N N . VAL A 1 273 ? 10.094 -26.469 -15.984 1 98.75 273 VAL A N 1
ATOM 2013 C CA . VAL A 1 273 ? 10.883 -27.328 -16.875 1 98.75 273 VAL A CA 1
ATOM 2014 C C . VAL A 1 273 ? 12.312 -26.781 -16.984 1 98.75 273 VAL A C 1
ATOM 2016 O O . VAL A 1 273 ? 13.281 -27.531 -16.844 1 98.75 273 VAL A O 1
ATOM 2019 N N . MET A 1 274 ? 12.43 -25.516 -17.141 1 98.69 274 MET A N 1
ATOM 2020 C CA . MET A 1 274 ? 13.727 -24.859 -17.297 1 98.69 274 MET A CA 1
ATOM 2021 C C . MET A 1 274 ? 14.531 -24.938 -16 1 98.69 274 MET A C 1
ATOM 2023 O O . MET A 1 274 ? 15.719 -25.266 -16.016 1 98.69 274 MET A O 1
ATOM 2027 N N . ALA A 1 275 ? 13.867 -24.672 -14.914 1 98.69 275 ALA A N 1
ATOM 2028 C CA . ALA A 1 275 ? 14.539 -24.719 -13.617 1 98.69 275 ALA A CA 1
ATOM 2029 C C . ALA A 1 275 ? 15.008 -26.125 -13.289 1 98.69 275 ALA A C 1
ATOM 2031 O O . ALA A 1 275 ? 16.078 -26.312 -12.695 1 98.69 275 ALA A O 1
ATOM 2032 N N . ALA A 1 276 ? 14.203 -27.125 -13.633 1 98.75 276 ALA A N 1
ATOM 2033 C CA . ALA A 1 276 ? 14.586 -28.516 -13.398 1 98.75 276 ALA A CA 1
ATOM 2034 C C . ALA A 1 276 ? 15.789 -28.906 -14.266 1 98.75 276 ALA A C 1
ATOM 2036 O O . ALA A 1 276 ? 16.688 -29.609 -13.805 1 98.75 276 ALA A O 1
ATOM 2037 N N . ASP A 1 277 ? 15.766 -28.469 -15.523 1 98.75 277 ASP A N 1
ATOM 2038 C CA . ASP A 1 277 ? 16.922 -28.703 -16.391 1 98.75 277 ASP A CA 1
ATOM 2039 C C . ASP A 1 277 ? 18.188 -28.078 -15.805 1 98.75 277 ASP A C 1
ATOM 2041 O O . ASP A 1 277 ? 19.219 -28.734 -15.734 1 98.75 277 ASP A O 1
ATOM 2045 N N . LEU A 1 278 ? 18.094 -26.844 -15.359 1 98.69 278 LEU A N 1
ATOM 2046 C CA . LEU A 1 278 ? 19.203 -26.156 -14.727 1 98.69 278 LEU A CA 1
ATOM 2047 C C . LEU A 1 278 ? 19.672 -26.906 -13.477 1 98.69 278 LEU A C 1
ATOM 2049 O O . LEU A 1 278 ? 20.875 -26.984 -13.211 1 98.69 278 LEU A O 1
ATOM 2053 N N . SER A 1 279 ? 18.719 -27.469 -12.719 1 98.81 279 SER A N 1
ATOM 2054 C CA . SER A 1 279 ? 19.047 -28.234 -11.523 1 98.81 279 SER A CA 1
ATOM 2055 C C . SER A 1 279 ? 19.906 -29.453 -11.867 1 98.81 279 SER A C 1
ATOM 2057 O O . SER A 1 279 ? 20.844 -29.781 -11.141 1 98.81 279 SER A O 1
ATOM 2059 N N . VAL A 1 280 ? 19.547 -30.094 -12.93 1 98.75 280 VAL A N 1
ATOM 2060 C CA . VAL A 1 280 ? 20.297 -31.266 -13.367 1 98.75 280 VAL A CA 1
ATOM 2061 C C . VAL A 1 280 ? 21.703 -30.828 -13.781 1 98.75 280 VAL A C 1
ATOM 2063 O O . VAL A 1 280 ? 22.688 -31.484 -13.414 1 98.75 280 VAL A O 1
ATOM 2066 N N . ARG A 1 281 ? 21.844 -29.75 -14.516 1 98.38 281 ARG A N 1
ATOM 2067 C CA . ARG A 1 281 ? 23.125 -29.266 -15.016 1 98.38 281 ARG A CA 1
ATOM 2068 C C . ARG A 1 281 ? 24.047 -28.891 -13.867 1 98.38 281 ARG A C 1
ATOM 2070 O O . ARG A 1 281 ? 25.266 -29.031 -13.969 1 98.38 281 ARG A O 1
ATOM 2077 N N . LEU A 1 282 ? 23.469 -28.453 -12.797 1 98.31 282 LEU A N 1
ATOM 2078 C CA . LEU A 1 282 ? 24.266 -28.047 -11.641 1 98.31 282 LEU A CA 1
ATOM 2079 C C . LEU A 1 282 ? 24.516 -29.25 -10.727 1 98.31 282 LEU A C 1
ATOM 2081 O O . LEU A 1 282 ? 25.094 -29.094 -9.648 1 98.31 282 LEU A O 1
ATOM 2085 N N . GLY A 1 283 ? 24.031 -30.422 -11.039 1 98.19 283 GLY A N 1
ATOM 2086 C CA . GLY A 1 283 ? 24.266 -31.656 -10.305 1 98.19 283 GLY A CA 1
ATOM 2087 C C . GLY A 1 283 ? 23.375 -31.812 -9.094 1 98.19 283 GLY A C 1
ATOM 2088 O O . GLY A 1 283 ? 23.672 -32.594 -8.188 1 98.19 283 GLY A O 1
ATOM 2089 N N . LEU A 1 284 ? 22.344 -31.094 -9.055 1 98.44 284 LEU A N 1
ATOM 2090 C CA . LEU A 1 284 ? 21.469 -31.109 -7.887 1 98.44 284 LEU A CA 1
ATOM 2091 C C . LEU A 1 284 ? 20.375 -32.156 -8.031 1 98.44 284 LEU A C 1
ATOM 2093 O O . LEU A 1 284 ? 20.094 -32.906 -7.09 1 98.44 284 LEU A O 1
ATOM 2097 N N . LEU A 1 285 ? 19.781 -32.281 -9.164 1 98.56 285 LEU A N 1
ATOM 2098 C CA . LEU A 1 285 ? 18.625 -33.125 -9.422 1 98.56 285 LEU A CA 1
ATOM 2099 C C . LEU A 1 285 ? 19 -34.25 -10.375 1 98.56 285 LEU A C 1
ATOM 2101 O O . LEU A 1 285 ? 19.734 -34.062 -11.352 1 98.56 285 LEU A O 1
ATOM 2105 N N . ASP A 1 286 ? 18.469 -35.438 -10.148 1 98.31 286 ASP A N 1
ATOM 2106 C CA . ASP A 1 286 ? 18.75 -36.531 -11.062 1 98.31 286 ASP A CA 1
ATOM 2107 C C . ASP A 1 286 ? 17.859 -36.469 -12.312 1 98.31 286 ASP A C 1
ATOM 2109 O O . ASP A 1 286 ? 16.766 -35.906 -12.258 1 98.31 286 ASP A O 1
ATOM 2113 N N . GLU A 1 287 ? 18.281 -37.031 -13.383 1 98.12 287 GLU A N 1
ATOM 2114 C CA . GLU A 1 287 ? 17.625 -36.938 -14.68 1 98.12 287 GLU A CA 1
ATOM 2115 C C . GLU A 1 287 ? 16.25 -37.594 -14.633 1 98.12 287 GLU A C 1
ATOM 2117 O O . GLU A 1 287 ? 15.312 -37.156 -15.305 1 98.12 287 GLU A O 1
ATOM 2122 N N . ALA A 1 288 ? 16.094 -38.594 -13.906 1 98.31 288 ALA A N 1
ATOM 2123 C CA . ALA A 1 288 ? 14.812 -39.281 -13.82 1 98.31 288 ALA A CA 1
ATOM 2124 C C . ALA A 1 288 ? 13.734 -38.406 -13.234 1 98.31 288 ALA A C 1
ATOM 2126 O O . ALA A 1 288 ? 12.594 -38.375 -13.711 1 98.31 288 ALA A O 1
ATOM 2127 N N . SER A 1 289 ? 14.117 -37.75 -12.172 1 98.38 289 SER A N 1
ATOM 2128 C CA . SER A 1 289 ? 13.188 -36.812 -11.547 1 98.38 289 SER A CA 1
ATOM 2129 C C . SER A 1 289 ? 12.805 -35.688 -12.5 1 98.38 289 SER A C 1
ATOM 2131 O O . SER A 1 289 ? 11.641 -35.281 -12.562 1 98.38 289 SER A O 1
ATOM 2133 N N . ARG A 1 290 ? 13.758 -35.125 -13.203 1 98.44 290 ARG A N 1
ATOM 2134 C CA . ARG A 1 290 ? 13.484 -34.094 -14.188 1 98.44 290 ARG A CA 1
ATOM 2135 C C . ARG A 1 290 ? 12.492 -34.562 -15.234 1 98.44 290 ARG A C 1
ATOM 2137 O O . ARG A 1 290 ? 11.547 -33.875 -15.586 1 98.44 290 ARG A O 1
ATOM 2144 N N . GLN A 1 291 ? 12.672 -35.781 -15.719 1 98.5 291 GLN A N 1
ATOM 2145 C CA . GLN A 1 291 ? 11.805 -36.344 -16.734 1 98.5 291 GLN A CA 1
ATOM 2146 C C . GLN A 1 291 ? 10.383 -36.5 -16.219 1 98.5 291 GLN A C 1
ATOM 2148 O O . GLN A 1 291 ? 9.414 -36.281 -16.938 1 98.5 291 GLN A O 1
ATOM 2153 N N . ARG A 1 292 ? 10.305 -36.938 -14.945 1 98.62 292 ARG A N 1
ATOM 2154 C CA . ARG A 1 292 ? 8.992 -37.062 -14.32 1 98.62 292 ARG A CA 1
ATOM 2155 C C . ARG A 1 292 ? 8.281 -35.719 -14.281 1 98.62 292 ARG A C 1
ATOM 2157 O O . ARG A 1 292 ? 7.086 -35.625 -14.578 1 98.62 292 ARG A O 1
ATOM 2164 N N . LEU A 1 293 ? 9.016 -34.688 -13.93 1 98.75 293 LEU A N 1
ATOM 2165 C CA . LEU A 1 293 ? 8.43 -33.344 -13.867 1 98.75 293 LEU A CA 1
ATOM 2166 C C . LEU A 1 293 ? 7.973 -32.906 -15.25 1 98.75 293 LEU A C 1
ATOM 2168 O O . LEU A 1 293 ? 6.852 -32.406 -15.406 1 98.75 293 LEU A O 1
ATOM 2172 N N . ASP A 1 294 ? 8.805 -33.094 -16.25 1 98.69 294 ASP A N 1
ATOM 2173 C CA . ASP A 1 294 ? 8.453 -32.719 -17.609 1 98.69 294 ASP A CA 1
ATOM 2174 C C . ASP A 1 294 ? 7.199 -33.438 -18.078 1 98.69 294 ASP A C 1
ATOM 2176 O O . ASP A 1 294 ? 6.328 -32.844 -18.719 1 98.69 294 ASP A O 1
ATOM 2180 N N . ALA A 1 295 ? 7.137 -34.688 -17.75 1 98.75 295 ALA A N 1
ATOM 2181 C CA . ALA A 1 295 ? 6.031 -35.531 -18.203 1 98.75 295 ALA A CA 1
ATOM 2182 C C . ALA A 1 295 ? 4.711 -35.062 -17.578 1 98.75 295 ALA A C 1
ATOM 2184 O O . ALA A 1 295 ? 3.676 -35.062 -18.25 1 98.75 295 ALA A O 1
ATOM 2185 N N . VAL A 1 296 ? 4.75 -34.812 -16.297 1 98.81 296 VAL A N 1
ATOM 2186 C CA . VAL A 1 296 ? 3.512 -34.438 -15.633 1 98.81 296 VAL A CA 1
ATOM 2187 C C . VAL A 1 296 ? 3.07 -33.062 -16.125 1 98.81 296 VAL A C 1
ATOM 2189 O O . VAL A 1 296 ? 1.874 -32.781 -16.25 1 98.81 296 VAL A O 1
ATOM 2192 N N . ILE A 1 297 ? 4.02 -32.094 -16.422 1 98.81 297 ILE A N 1
ATOM 2193 C CA . ILE A 1 297 ? 3.701 -30.781 -16.969 1 98.81 297 ILE A CA 1
ATOM 2194 C C . ILE A 1 297 ? 3.062 -30.938 -18.344 1 98.81 297 ILE A C 1
ATOM 2196 O O . ILE A 1 297 ? 2.055 -30.281 -18.641 1 98.81 297 ILE A O 1
ATOM 2200 N N . ALA A 1 298 ? 3.592 -31.812 -19.141 1 98.75 298 ALA A N 1
ATOM 2201 C CA . ALA A 1 298 ? 3.018 -32.094 -20.453 1 98.75 298 ALA A CA 1
ATOM 2202 C C . ALA A 1 298 ? 1.63 -32.719 -20.328 1 98.75 298 ALA A C 1
ATOM 2204 O O . ALA A 1 298 ? 0.711 -32.375 -21.062 1 98.75 298 ALA A O 1
ATOM 2205 N N . ALA A 1 299 ? 1.49 -33.625 -19.391 1 98.81 299 ALA A N 1
ATOM 2206 C CA . ALA A 1 299 ? 0.221 -34.312 -19.188 1 98.81 299 ALA A CA 1
ATOM 2207 C C . ALA A 1 299 ? -0.86 -33.344 -18.719 1 98.81 299 ALA A C 1
ATOM 2209 O O . ALA A 1 299 ? -2.051 -33.594 -18.922 1 98.81 299 ALA A O 1
ATOM 2210 N N . ALA A 1 300 ? -0.454 -32.281 -18.109 1 98.69 300 ALA A N 1
ATOM 2211 C CA . ALA A 1 300 ? -1.379 -31.234 -17.656 1 98.69 300 ALA A CA 1
ATOM 2212 C C . ALA A 1 300 ? -1.712 -30.266 -18.781 1 98.69 300 ALA A C 1
ATOM 2214 O O . ALA A 1 300 ? -2.357 -29.234 -18.562 1 98.69 300 ALA A O 1
ATOM 2215 N N . HIS A 1 301 ? -1.225 -30.562 -19.984 1 98.44 301 HIS A N 1
ATOM 2216 C CA . HIS A 1 301 ? -1.48 -29.781 -21.188 1 98.44 301 HIS A CA 1
ATOM 2217 C C . HIS A 1 301 ? -0.816 -28.406 -21.109 1 98.44 301 HIS A C 1
ATOM 2219 O O . HIS A 1 301 ? -1.394 -27.406 -21.547 1 98.44 301 HIS A O 1
ATOM 2225 N N . LEU A 1 302 ? 0.347 -28.328 -20.531 1 98.56 302 LEU A N 1
ATOM 2226 C CA . LEU A 1 302 ? 1.148 -27.109 -20.422 1 98.56 302 LEU A CA 1
ATOM 2227 C C . LEU A 1 302 ? 2.332 -27.156 -21.391 1 98.56 302 LEU A C 1
ATOM 2229 O O . LEU A 1 302 ? 2.812 -28.234 -21.734 1 98.56 302 LEU A O 1
ATOM 2233 N N . PRO A 1 303 ? 2.793 -26.016 -21.859 1 98.06 303 PRO A N 1
ATOM 2234 C CA . PRO A 1 303 ? 3.975 -26.016 -22.719 1 98.06 303 PRO A CA 1
ATOM 2235 C C . PRO A 1 303 ? 5.242 -26.438 -21.984 1 98.06 303 PRO A C 1
ATOM 2237 O O . PRO A 1 303 ? 5.465 -26.047 -20.844 1 98.06 303 PRO A O 1
ATOM 2240 N N . VAL A 1 304 ? 6.062 -27.203 -22.641 1 98.19 304 VAL A N 1
ATOM 2241 C CA . VAL A 1 304 ? 7.305 -27.672 -22.031 1 98.19 304 VAL A CA 1
ATOM 2242 C C . VAL A 1 304 ? 8.5 -27.062 -22.781 1 98.19 304 VAL A C 1
ATOM 2244 O O . VAL A 1 304 ? 9.648 -27.422 -22.5 1 98.19 304 VAL A O 1
ATOM 2247 N N . ARG A 1 305 ? 8.242 -26.172 -23.75 1 97.88 305 ARG A N 1
ATOM 2248 C CA . ARG A 1 305 ? 9.266 -25.406 -24.453 1 97.88 305 ARG A CA 1
ATOM 2249 C C . ARG A 1 305 ? 8.977 -23.906 -24.375 1 97.88 305 ARG A C 1
ATOM 2251 O O . ARG A 1 305 ? 7.852 -23.469 -24.641 1 97.88 305 ARG A O 1
ATOM 2258 N N . GLY A 1 306 ? 9.953 -23.156 -24 1 97.75 306 GLY A N 1
ATOM 2259 C CA . GLY A 1 306 ? 9.812 -21.719 -23.891 1 97.75 306 GLY A CA 1
ATOM 2260 C C . GLY A 1 306 ? 9.93 -21 -25.219 1 97.75 306 GLY A C 1
ATOM 2261 O O . GLY A 1 306 ? 10.391 -21.578 -26.203 1 97.75 306 GLY A O 1
ATOM 2262 N N . PRO A 1 307 ? 9.422 -19.797 -25.266 1 97.56 307 PRO A N 1
ATOM 2263 C CA . PRO A 1 307 ? 9.562 -19.016 -26.484 1 97.56 307 PRO A CA 1
ATOM 2264 C C . PRO A 1 307 ? 11.016 -18.625 -26.766 1 97.56 307 PRO A C 1
ATOM 2266 O O . PRO A 1 307 ? 11.828 -18.547 -25.844 1 97.56 307 PRO A O 1
ATOM 2269 N N . ALA A 1 308 ? 11.305 -18.406 -28 1 95 308 ALA A N 1
ATOM 2270 C CA . ALA A 1 308 ? 12.648 -18 -28.406 1 95 308 ALA A CA 1
ATOM 2271 C C . ALA A 1 308 ? 12.836 -16.5 -28.25 1 95 308 ALA A C 1
ATOM 2273 O O . ALA A 1 308 ? 12.938 -15.766 -29.234 1 95 308 ALA A O 1
ATOM 2274 N N . LEU A 1 309 ? 13.039 -15.992 -27.078 1 95.44 309 LEU A N 1
ATOM 2275 C CA . LEU A 1 309 ? 13.25 -14.57 -26.812 1 95.44 309 LEU A CA 1
ATOM 2276 C C . LEU A 1 309 ? 14.695 -14.172 -27.078 1 95.44 309 LEU A C 1
ATOM 2278 O O . LEU A 1 309 ? 14.992 -13 -27.297 1 95.44 309 LEU A O 1
ATOM 2282 N N . GLY A 1 310 ? 15.578 -15.164 -27.078 1 95.94 310 GLY A N 1
ATOM 2283 C CA . GLY A 1 310 ? 17.016 -14.93 -27.094 1 95.94 310 GLY A CA 1
ATOM 2284 C C . GLY A 1 310 ? 17.625 -14.898 -25.719 1 95.94 310 GLY A C 1
ATOM 2285 O O . GLY A 1 310 ? 17.016 -14.406 -24.766 1 95.94 310 GLY A O 1
ATOM 2286 N N . ASP A 1 311 ? 18.891 -15.391 -25.562 1 95.31 311 ASP A N 1
ATOM 2287 C CA . ASP A 1 311 ? 19.578 -15.5 -24.281 1 95.31 311 ASP A CA 1
ATOM 2288 C C . ASP A 1 311 ? 19.688 -14.133 -23.594 1 95.31 311 ASP A C 1
ATOM 2290 O O . ASP A 1 311 ? 19.406 -14.016 -22.391 1 95.31 311 ASP A O 1
ATOM 2294 N N . ALA A 1 312 ? 20.062 -13.188 -24.344 1 94.56 312 ALA A N 1
ATOM 2295 C CA . ALA A 1 312 ? 20.281 -11.852 -23.797 1 94.56 312 ALA A CA 1
ATOM 2296 C C . ALA A 1 312 ? 19 -11.289 -23.203 1 94.56 312 ALA A C 1
ATOM 2298 O O . ALA A 1 312 ? 19.016 -10.68 -22.125 1 94.56 312 ALA A O 1
ATOM 2299 N N . ARG A 1 313 ? 17.938 -11.516 -23.922 1 94.5 313 ARG A N 1
ATOM 2300 C CA . ARG A 1 313 ? 16.656 -10.984 -23.469 1 94.5 313 ARG A CA 1
ATOM 2301 C C . ARG A 1 313 ? 16.172 -11.711 -22.219 1 94.5 313 ARG A C 1
ATOM 2303 O O . ARG A 1 313 ? 15.664 -11.078 -21.281 1 94.5 313 ARG A O 1
ATOM 2310 N N . TYR A 1 314 ? 16.297 -13.016 -22.156 1 95.19 314 TYR A N 1
ATOM 2311 C CA . TYR A 1 314 ? 15.969 -13.766 -20.953 1 95.19 314 TYR A CA 1
ATOM 2312 C C . TYR A 1 314 ? 16.766 -13.266 -19.75 1 95.19 314 TYR A C 1
ATOM 2314 O O . TYR A 1 314 ? 16.219 -13.023 -18.672 1 95.19 314 TYR A O 1
ATOM 2322 N N . MET A 1 315 ? 18.047 -13.094 -19.969 1 92.88 315 MET A N 1
ATOM 2323 C CA . MET A 1 315 ? 18.922 -12.656 -18.891 1 92.88 315 MET A CA 1
ATOM 2324 C C . MET A 1 315 ? 18.531 -11.266 -18.391 1 92.88 315 MET A C 1
ATOM 2326 O O . MET A 1 315 ? 18.5 -11.016 -17.188 1 92.88 315 MET A O 1
ATOM 2330 N N . GLU A 1 316 ? 18.234 -10.406 -19.312 1 89.31 316 GLU A N 1
ATOM 2331 C CA . GLU A 1 316 ? 17.812 -9.047 -18.984 1 89.31 316 GLU A CA 1
ATOM 2332 C C . GLU A 1 316 ? 16.547 -9.062 -18.109 1 89.31 316 GLU A C 1
ATOM 2334 O O . GLU A 1 316 ? 16.484 -8.375 -17.094 1 89.31 316 GLU A O 1
ATOM 2339 N N . LEU A 1 317 ? 15.609 -9.891 -18.453 1 88.69 317 LEU A N 1
ATOM 2340 C CA . LEU A 1 317 ? 14.312 -9.93 -17.781 1 88.69 317 LEU A CA 1
ATOM 2341 C C . LEU A 1 317 ? 14.43 -10.625 -16.422 1 88.69 317 LEU A C 1
ATOM 2343 O O . LEU A 1 317 ? 13.75 -10.242 -15.469 1 88.69 317 LEU A O 1
ATOM 2347 N N . MET A 1 318 ? 15.305 -11.617 -16.344 1 90.81 318 MET A N 1
ATOM 2348 C CA . MET A 1 318 ? 15.461 -12.336 -15.094 1 90.81 318 MET A CA 1
ATOM 2349 C C . MET A 1 318 ? 16.219 -11.492 -14.078 1 90.81 318 MET A C 1
ATOM 2351 O O . MET A 1 318 ? 16.031 -11.648 -12.867 1 90.81 318 MET A O 1
ATOM 2355 N N . ARG A 1 319 ? 16.984 -10.555 -14.562 1 85.5 319 ARG A N 1
ATOM 2356 C CA . ARG A 1 319 ? 17.781 -9.703 -13.68 1 85.5 319 ARG A CA 1
ATOM 2357 C C . ARG A 1 319 ? 16.906 -8.664 -12.992 1 85.5 319 ARG A C 1
ATOM 2359 O O . ARG A 1 319 ? 17.266 -8.141 -11.93 1 85.5 319 ARG A O 1
ATOM 2366 N N . VAL A 1 320 ? 15.805 -8.359 -13.547 1 77.81 320 VAL A N 1
ATOM 2367 C CA . VAL A 1 320 ? 14.961 -7.316 -12.977 1 77.81 320 VAL A CA 1
ATOM 2368 C C . VAL A 1 320 ? 13.828 -7.957 -12.164 1 77.81 320 VAL A C 1
ATOM 2370 O O . VAL A 1 320 ? 13.008 -7.254 -11.578 1 77.81 320 VAL A O 1
ATOM 2373 N N . ASP A 1 321 ? 13.883 -9.172 -12.023 1 77.5 321 ASP A N 1
ATOM 2374 C CA . ASP A 1 321 ? 12.891 -9.867 -11.211 1 77.5 321 ASP A CA 1
ATOM 2375 C C . ASP A 1 321 ? 13.07 -9.547 -9.727 1 77.5 321 ASP A C 1
ATOM 2377 O O . ASP A 1 321 ? 14.18 -9.242 -9.289 1 77.5 321 ASP A O 1
ATOM 2381 N N . LYS A 1 322 ? 12.062 -9.602 -9.008 1 73.75 322 LYS A N 1
ATOM 2382 C CA . LYS A 1 322 ? 12.008 -9.164 -7.617 1 73.75 322 LYS A CA 1
ATOM 2383 C C . LYS A 1 322 ? 13.008 -9.938 -6.758 1 73.75 322 LYS A C 1
ATOM 2385 O O . LYS A 1 322 ? 13.375 -9.484 -5.668 1 73.75 322 LYS A O 1
ATOM 2390 N N . LYS A 1 323 ? 13.32 -11.039 -7.145 1 72.62 323 LYS A N 1
ATOM 2391 C CA . LYS A 1 323 ? 14.188 -11.898 -6.336 1 72.62 323 LYS A CA 1
ATOM 2392 C C . LYS A 1 323 ? 15.656 -11.555 -6.551 1 72.62 323 LYS A C 1
ATOM 2394 O O . LYS A 1 323 ? 16.531 -12.023 -5.812 1 72.62 323 LYS A O 1
ATOM 2399 N N . ALA A 1 324 ? 15.82 -10.695 -7.477 1 73.44 324 ALA A N 1
ATOM 2400 C CA . ALA A 1 324 ? 17.203 -10.297 -7.762 1 73.44 324 ALA A CA 1
ATOM 2401 C C . ALA A 1 324 ? 17.766 -9.43 -6.641 1 73.44 324 ALA A C 1
ATOM 2403 O O . ALA A 1 324 ? 17.031 -8.648 -6.027 1 73.44 324 ALA A O 1
ATOM 2404 N N . GLU A 1 325 ? 19.016 -9.719 -6.332 1 75.56 325 GLU A N 1
ATOM 2405 C CA . GLU A 1 325 ? 19.734 -8.938 -5.332 1 75.56 325 GLU A CA 1
ATOM 2406 C C . GLU A 1 325 ? 21.062 -8.422 -5.879 1 75.56 325 GLU A C 1
ATOM 2408 O O . GLU A 1 325 ? 21.922 -9.219 -6.277 1 75.56 325 GLU A O 1
ATOM 2413 N N . ALA A 1 326 ? 21.219 -7.172 -5.867 1 71.88 326 ALA A N 1
ATOM 2414 C CA . ALA A 1 326 ? 22.453 -6.527 -6.324 1 71.88 326 ALA A CA 1
ATOM 2415 C C . ALA A 1 326 ? 22.812 -6.98 -7.734 1 71.88 326 ALA A C 1
ATOM 2417 O O . ALA A 1 326 ? 23.984 -7.305 -8.008 1 71.88 326 ALA A O 1
ATOM 2418 N N . GLY A 1 327 ? 21.812 -7.242 -8.5 1 73.19 327 GLY A N 1
ATOM 2419 C CA . GLY A 1 327 ? 22 -7.559 -9.906 1 73.19 327 GLY A CA 1
ATOM 2420 C C . GLY A 1 327 ? 22.156 -9.047 -10.164 1 73.19 327 GLY A C 1
ATOM 2421 O O . GLY A 1 327 ? 22.188 -9.477 -11.32 1 73.19 327 GLY A O 1
ATOM 2422 N N . ALA A 1 328 ? 22.219 -9.805 -9.18 1 83.5 328 ALA A N 1
ATOM 2423 C CA . ALA A 1 328 ? 22.391 -11.25 -9.336 1 83.5 328 ALA A CA 1
ATOM 2424 C C . ALA A 1 328 ? 21.031 -11.953 -9.359 1 83.5 328 ALA A C 1
ATOM 2426 O O . ALA A 1 328 ? 20.188 -11.703 -8.508 1 83.5 328 ALA A O 1
ATOM 2427 N N . ILE A 1 329 ? 20.969 -12.875 -10.328 1 89.94 329 ILE A N 1
ATOM 2428 C CA . ILE A 1 329 ? 19.734 -13.641 -10.453 1 89.94 329 ILE A CA 1
ATOM 2429 C C . ILE A 1 329 ? 19.719 -14.773 -9.43 1 89.94 329 ILE A C 1
ATOM 2431 O O . ILE A 1 329 ? 20.703 -15.508 -9.297 1 89.94 329 ILE A O 1
ATOM 2435 N N . LYS A 1 330 ? 18.672 -14.859 -8.75 1 89.94 330 LYS A N 1
ATOM 2436 C CA . LYS A 1 330 ? 18.469 -15.984 -7.844 1 89.94 330 LYS A CA 1
ATOM 2437 C C . LYS A 1 330 ? 17.484 -17 -8.43 1 89.94 330 LYS A C 1
ATOM 2439 O O . LYS A 1 330 ? 16.406 -16.625 -8.898 1 89.94 330 LYS A O 1
ATOM 2444 N N . PHE A 1 331 ? 17.938 -18.219 -8.383 1 95.06 331 PHE A N 1
ATOM 2445 C CA . PHE A 1 331 ? 17.109 -19.297 -8.891 1 95.06 331 PHE A CA 1
ATOM 2446 C C . PHE A 1 331 ? 16.609 -20.188 -7.746 1 95.06 331 PHE A C 1
ATOM 2448 O O . PHE A 1 331 ? 17.344 -20.406 -6.773 1 95.06 331 PHE A O 1
ATOM 2455 N N . ILE A 1 332 ? 15.422 -20.609 -7.855 1 96.75 332 ILE A N 1
ATOM 2456 C CA . ILE A 1 332 ? 14.914 -21.703 -7.02 1 96.75 332 ILE A CA 1
ATOM 2457 C C . ILE A 1 332 ? 15.016 -23.016 -7.773 1 96.75 332 ILE A C 1
ATOM 2459 O O . ILE A 1 332 ? 14.32 -23.234 -8.773 1 96.75 332 ILE A O 1
ATOM 2463 N N . LEU A 1 333 ? 15.898 -23.859 -7.273 1 98.19 333 LEU A N 1
ATOM 2464 C CA . LEU A 1 333 ? 16.172 -25.125 -7.945 1 98.19 333 LEU A CA 1
ATOM 2465 C C . LEU A 1 333 ? 15.773 -26.297 -7.07 1 98.19 333 LEU A C 1
ATOM 2467 O O . LEU A 1 333 ? 15.43 -26.125 -5.898 1 98.19 333 LEU A O 1
ATOM 2471 N N . LEU A 1 334 ? 15.703 -27.531 -7.711 1 98.31 334 LEU A N 1
ATOM 2472 C CA . LEU A 1 334 ? 15.312 -28.734 -7.004 1 98.31 334 LEU A CA 1
ATOM 2473 C C . LEU A 1 334 ? 16.516 -29.641 -6.746 1 98.31 334 LEU A C 1
ATOM 2475 O O . LEU A 1 334 ? 17.328 -29.859 -7.648 1 98.31 334 LEU A O 1
ATOM 2479 N N . LYS A 1 335 ? 16.609 -30.109 -5.492 1 98.25 335 LYS A N 1
ATOM 2480 C CA . LYS A 1 335 ? 17.547 -31.188 -5.184 1 98.25 335 LYS A CA 1
ATOM 2481 C C . LYS A 1 335 ? 16.891 -32.562 -5.359 1 98.25 335 LYS A C 1
ATOM 2483 O O . LYS A 1 335 ? 17.547 -33.5 -5.773 1 98.25 335 LYS A O 1
ATOM 2488 N N . ARG A 1 336 ? 15.734 -32.656 -4.922 1 97.94 336 ARG A N 1
ATOM 2489 C CA . ARG A 1 336 ? 14.75 -33.719 -5.078 1 97.94 336 ARG A CA 1
ATOM 2490 C C . ARG A 1 336 ? 13.336 -33.188 -4.879 1 97.94 336 ARG A C 1
ATOM 2492 O O . ARG A 1 336 ? 13.148 -32.031 -4.488 1 97.94 336 ARG A O 1
ATOM 2499 N N . PHE A 1 337 ? 12.359 -34 -5.242 1 97.81 337 PHE A N 1
ATOM 2500 C CA . PHE A 1 337 ? 11.008 -33.562 -4.918 1 97.81 337 PHE A CA 1
ATOM 2501 C C . PHE A 1 337 ? 10.859 -33.344 -3.418 1 97.81 337 PHE A C 1
ATOM 2503 O O . PHE A 1 337 ? 11.219 -34.188 -2.619 1 97.81 337 PHE A O 1
ATOM 2510 N N . GLY A 1 338 ? 10.453 -32.125 -3.066 1 96.75 338 GLY A N 1
ATOM 2511 C CA . GLY A 1 338 ? 10.266 -31.781 -1.668 1 96.75 338 GLY A CA 1
ATOM 2512 C C . GLY A 1 338 ? 11.461 -31.062 -1.071 1 96.75 338 GLY A C 1
ATOM 2513 O O . GLY A 1 338 ? 11.422 -30.656 0.091 1 96.75 338 GLY A O 1
ATOM 2514 N N . ASP A 1 339 ? 12.469 -30.875 -1.846 1 97 339 ASP A N 1
ATOM 2515 C CA . ASP A 1 339 ? 13.688 -30.234 -1.37 1 97 339 ASP A CA 1
ATOM 2516 C C . ASP A 1 339 ? 14.234 -29.266 -2.412 1 97 339 ASP A C 1
ATOM 2518 O O . ASP A 1 339 ? 14.625 -29.672 -3.506 1 97 339 ASP A O 1
ATOM 2522 N N . THR A 1 340 ? 14.312 -27.969 -2.018 1 97.19 340 THR A N 1
ATOM 2523 C CA . THR A 1 340 ? 14.711 -26.922 -2.941 1 97.19 340 THR A CA 1
ATOM 2524 C C . THR A 1 340 ? 16 -26.25 -2.484 1 97.19 340 THR A C 1
ATOM 2526 O O . THR A 1 340 ? 16.438 -26.453 -1.346 1 97.19 340 THR A O 1
ATOM 2529 N N . LEU A 1 341 ? 16.656 -25.594 -3.359 1 96.19 341 LEU A N 1
ATOM 2530 C CA . LEU A 1 341 ? 17.844 -24.781 -3.098 1 96.19 341 LEU A CA 1
ATOM 2531 C C . LEU A 1 341 ? 17.734 -23.422 -3.771 1 96.19 341 LEU A C 1
ATOM 2533 O O . LEU A 1 341 ? 17.422 -23.344 -4.961 1 96.19 341 LEU A O 1
ATOM 2537 N N . ILE A 1 342 ? 17.859 -22.438 -3.021 1 93.81 342 ILE A N 1
ATOM 2538 C CA . ILE A 1 342 ? 17.953 -21.078 -3.566 1 93.81 342 ILE A CA 1
ATOM 2539 C C . ILE A 1 342 ? 19.422 -20.75 -3.85 1 93.81 342 ILE A C 1
ATOM 2541 O O . ILE A 1 342 ? 20.25 -20.75 -2.939 1 93.81 342 ILE A O 1
ATOM 2545 N N . THR A 1 343 ? 19.75 -20.453 -5.059 1 94 343 THR A N 1
ATOM 2546 C CA . THR A 1 343 ? 21.156 -20.25 -5.383 1 94 343 THR A CA 1
ATOM 2547 C C . THR A 1 343 ? 21.297 -19.469 -6.684 1 94 343 THR A C 1
ATOM 2549 O O . THR A 1 343 ? 20.328 -19.25 -7.402 1 94 343 THR A O 1
ATOM 2552 N N . GLN A 1 344 ? 22.469 -19 -6.844 1 93.88 344 GLN A N 1
ATOM 2553 C CA . GLN A 1 344 ? 22.844 -18.469 -8.148 1 93.88 344 GLN A CA 1
ATOM 2554 C C . GLN A 1 344 ? 23.297 -19.578 -9.086 1 93.88 344 GLN A C 1
ATOM 2556 O O . GLN A 1 344 ? 23.453 -20.719 -8.664 1 93.88 344 GLN A O 1
ATOM 2561 N N . ALA A 1 345 ? 23.328 -19.25 -10.344 1 95.94 345 ALA A N 1
ATOM 2562 C CA . ALA A 1 345 ? 23.812 -20.188 -11.359 1 95.94 345 ALA A CA 1
ATOM 2563 C C . ALA A 1 345 ? 24.734 -19.5 -12.352 1 95.94 345 ALA A C 1
ATOM 2565 O O . ALA A 1 345 ? 24.531 -18.344 -12.695 1 95.94 345 ALA A O 1
ATOM 2566 N N . PRO A 1 346 ? 25.844 -20.203 -12.742 1 95.88 346 PRO A N 1
ATOM 2567 C CA . PRO A 1 346 ? 26.688 -19.609 -13.789 1 95.88 346 PRO A CA 1
ATOM 2568 C C . PRO A 1 346 ? 25.922 -19.344 -15.078 1 95.88 346 PRO A C 1
ATOM 2570 O O . PRO A 1 346 ? 25.062 -20.125 -15.477 1 95.88 346 PRO A O 1
ATOM 2573 N N . ASP A 1 347 ? 26.297 -18.297 -15.742 1 95.38 347 ASP A N 1
ATOM 2574 C CA . ASP A 1 347 ? 25.656 -17.906 -16.984 1 95.38 347 ASP A CA 1
ATOM 2575 C C . ASP A 1 347 ? 25.703 -19.047 -18.016 1 95.38 347 ASP A C 1
ATOM 2577 O O . ASP A 1 347 ? 24.734 -19.266 -18.75 1 95.38 347 ASP A O 1
ATOM 2581 N N . GLU A 1 348 ? 26.797 -19.672 -18.031 1 96.88 348 GLU A N 1
ATOM 2582 C CA . GLU A 1 348 ? 26.969 -20.734 -19.016 1 96.88 348 GLU A CA 1
ATOM 2583 C C . GLU A 1 348 ? 25.922 -21.812 -18.844 1 96.88 348 GLU A C 1
ATOM 2585 O O . GLU A 1 348 ? 25.375 -22.328 -19.828 1 96.88 348 GLU A O 1
ATOM 2590 N N . ALA A 1 349 ? 25.641 -22.219 -17.625 1 97.94 349 ALA A N 1
ATOM 2591 C CA . ALA A 1 349 ? 24.625 -23.234 -17.344 1 97.94 349 ALA A CA 1
ATOM 2592 C C . ALA A 1 349 ? 23.234 -22.719 -17.719 1 97.94 349 ALA A C 1
ATOM 2594 O O . ALA A 1 349 ? 22.422 -23.484 -18.234 1 97.94 349 ALA A O 1
ATOM 2595 N N . VAL A 1 350 ? 22.984 -21.484 -17.469 1 97.94 350 VAL A N 1
ATOM 2596 C CA . VAL A 1 350 ? 21.688 -20.875 -17.797 1 97.94 350 VAL A CA 1
ATOM 2597 C C . VAL A 1 350 ? 21.5 -20.859 -19.312 1 97.94 350 VAL A C 1
ATOM 2599 O O . VAL A 1 350 ? 20.438 -21.203 -19.828 1 97.94 350 VAL A O 1
ATOM 2602 N N . PHE A 1 351 ? 22.578 -20.516 -20.031 1 97.62 351 PHE A N 1
ATOM 2603 C CA . PHE A 1 351 ? 22.5 -20.484 -21.5 1 97.62 351 PHE A CA 1
ATOM 2604 C C . PHE A 1 351 ? 22.25 -21.875 -22.047 1 97.62 351 PHE A C 1
ATOM 2606 O O . PHE A 1 351 ? 21.5 -22.047 -23.016 1 97.62 351 PHE A O 1
ATOM 2613 N N . ALA A 1 352 ? 22.891 -22.828 -21.484 1 98.06 352 ALA A N 1
ATOM 2614 C CA . ALA A 1 352 ? 22.688 -24.203 -21.922 1 98.06 352 ALA A CA 1
ATOM 2615 C C . ALA A 1 352 ? 21.25 -24.641 -21.688 1 98.06 352 ALA A C 1
ATOM 2617 O O . ALA A 1 352 ? 20.656 -25.344 -22.516 1 98.06 352 ALA A O 1
ATOM 2618 N N . THR A 1 353 ? 20.703 -24.297 -20.562 1 98.38 353 THR A N 1
ATOM 2619 C CA . THR A 1 353 ? 19.312 -24.594 -20.266 1 98.38 353 THR A CA 1
ATOM 2620 C C . THR A 1 353 ? 18.391 -23.938 -21.297 1 98.38 353 THR A C 1
ATOM 2622 O O . THR A 1 353 ? 17.469 -24.562 -21.797 1 98.38 353 THR A O 1
ATOM 2625 N N . LEU A 1 354 ? 18.672 -22.641 -21.547 1 98.12 354 LEU A N 1
ATOM 2626 C CA . LEU A 1 354 ? 17.844 -21.922 -22.516 1 98.12 354 LEU A CA 1
ATOM 2627 C C . LEU A 1 354 ? 17.922 -22.578 -23.891 1 98.12 354 LEU A C 1
ATOM 2629 O O . LEU A 1 354 ? 16.906 -22.734 -24.562 1 98.12 354 LEU A O 1
ATOM 2633 N N . ALA A 1 355 ? 19.062 -23 -24.297 1 97.06 355 ALA A N 1
ATOM 2634 C CA . ALA A 1 355 ? 19.25 -23.656 -25.578 1 97.06 355 ALA A CA 1
ATOM 2635 C C . ALA A 1 355 ? 18.469 -24.953 -25.656 1 97.06 355 ALA A C 1
ATOM 2637 O O . ALA A 1 355 ? 17.938 -25.312 -26.703 1 97.06 355 ALA A O 1
ATOM 2638 N N . GLN A 1 356 ? 18.391 -25.609 -24.562 1 96.81 356 GLN A N 1
ATOM 2639 C CA . GLN A 1 356 ? 17.75 -26.922 -24.5 1 96.81 356 GLN A CA 1
ATOM 2640 C C . GLN A 1 356 ? 16.234 -26.781 -24.422 1 96.81 356 GLN A C 1
ATOM 2642 O O . GLN A 1 356 ? 15.5 -27.641 -24.906 1 96.81 356 GLN A O 1
ATOM 2647 N N . THR A 1 357 ? 15.75 -25.75 -23.797 1 97.62 357 THR A N 1
ATOM 2648 C CA . THR A 1 357 ? 14.352 -25.719 -23.391 1 97.62 357 THR A CA 1
ATOM 2649 C C . THR A 1 357 ? 13.57 -24.656 -24.172 1 97.62 357 THR A C 1
ATOM 2651 O O . THR A 1 357 ? 12.383 -24.469 -23.938 1 97.62 357 THR A O 1
ATOM 2654 N N . THR A 1 358 ? 14.211 -23.906 -25.094 1 95.81 358 THR A N 1
ATOM 2655 C CA . THR A 1 358 ? 13.492 -22.906 -25.891 1 95.81 358 THR A CA 1
ATOM 2656 C C . THR A 1 358 ? 13.461 -23.297 -27.359 1 95.81 358 THR A C 1
ATOM 2658 O O . THR A 1 358 ? 14.266 -24.125 -27.797 1 95.81 358 THR A O 1
ATOM 2661 N N . ARG A 1 359 ? 12.484 -22.688 -28.188 1 85.75 359 ARG A N 1
ATOM 2662 C CA . ARG A 1 359 ? 12.312 -23 -29.609 1 85.75 359 ARG A CA 1
ATOM 2663 C C . ARG A 1 359 ? 12.648 -21.781 -30.469 1 85.75 359 ARG A C 1
ATOM 2665 O O . ARG A 1 359 ? 12.422 -20.641 -30.062 1 85.75 359 ARG A O 1
ATOM 2672 N N . MET B 1 1 ? 21.875 19.812 17.719 1 92.31 1 MET B N 1
ATOM 2673 C CA . MET B 1 1 ? 20.969 18.828 17.141 1 92.31 1 MET B CA 1
ATOM 2674 C C . MET B 1 1 ? 20.203 18.078 18.234 1 92.31 1 MET B C 1
ATOM 2676 O O . MET B 1 1 ? 20.797 17.703 19.266 1 92.31 1 MET B O 1
ATOM 2680 N N . ILE B 1 2 ? 18.922 18 18.109 1 95.19 2 ILE B N 1
ATOM 2681 C CA . ILE B 1 2 ? 18.031 17.297 19.031 1 95.19 2 ILE B CA 1
ATOM 2682 C C . ILE B 1 2 ? 17.406 16.109 18.328 1 95.19 2 ILE B C 1
ATOM 2684 O O . ILE B 1 2 ? 17.156 16.141 17.125 1 95.19 2 ILE B O 1
ATOM 2688 N N . THR B 1 3 ? 17.25 15.023 19.125 1 97.06 3 THR B N 1
ATOM 2689 C CA . THR B 1 3 ? 16.609 13.844 18.562 1 97.06 3 THR B CA 1
ATOM 2690 C C . THR B 1 3 ? 15.359 13.469 19.344 1 97.06 3 THR B C 1
ATOM 2692 O O . THR B 1 3 ? 15.398 13.383 20.578 1 97.06 3 THR B O 1
ATOM 2695 N N . VAL B 1 4 ? 14.266 13.422 18.641 1 97.19 4 VAL B N 1
ATOM 2696 C CA . VAL B 1 4 ? 13.016 12.875 19.172 1 97.19 4 VAL B CA 1
ATOM 2697 C C . VAL B 1 4 ? 12.805 11.461 18.641 1 97.19 4 VAL B C 1
ATOM 2699 O O . VAL B 1 4 ? 12.961 11.211 17.438 1 97.19 4 VAL B O 1
ATOM 2702 N N . ASN B 1 5 ? 12.461 10.516 19.547 1 95.81 5 ASN B N 1
ATOM 2703 C CA . ASN B 1 5 ? 12.25 9.133 19.125 1 95.81 5 ASN B CA 1
ATOM 2704 C C . ASN B 1 5 ? 10.766 8.797 19.047 1 95.81 5 ASN B C 1
ATOM 2706 O O . ASN B 1 5 ? 10 9.125 19.953 1 95.81 5 ASN B O 1
ATOM 2710 N N . VAL B 1 6 ? 10.352 8.305 17.922 1 94.5 6 VAL B N 1
ATOM 2711 C CA . VAL B 1 6 ? 9.016 7.742 17.812 1 94.5 6 VAL B CA 1
ATOM 2712 C C . VAL B 1 6 ? 9.031 6.277 18.25 1 94.5 6 VAL B C 1
ATOM 2714 O O . VAL B 1 6 ? 9.625 5.434 17.578 1 94.5 6 VAL B O 1
ATOM 2717 N N . ASP B 1 7 ? 8.32 5.934 19.312 1 92.56 7 ASP B N 1
ATOM 2718 C CA . ASP B 1 7 ? 8.406 4.625 19.953 1 92.56 7 ASP B CA 1
ATOM 2719 C C . ASP B 1 7 ? 7.34 3.676 19.391 1 92.56 7 ASP B C 1
ATOM 2721 O O . ASP B 1 7 ? 6.227 3.607 19.922 1 92.56 7 ASP B O 1
ATOM 2725 N N . LEU B 1 8 ? 7.746 2.904 18.438 1 92.62 8 LEU B N 1
ATOM 2726 C CA . LEU B 1 8 ? 6.863 1.937 17.797 1 92.62 8 LEU B CA 1
ATOM 2727 C C . LEU B 1 8 ? 7.5 0.551 17.781 1 92.62 8 LEU B C 1
ATOM 2729 O O . LEU B 1 8 ? 7.434 -0.151 16.766 1 92.62 8 LEU B O 1
ATOM 2733 N N . GLY B 1 9 ? 8.234 0.191 18.875 1 91.06 9 GLY B N 1
ATOM 2734 C CA . GLY B 1 9 ? 8.891 -1.106 18.953 1 91.06 9 GLY B CA 1
ATOM 2735 C C . GLY B 1 9 ? 9.953 -1.303 17.875 1 91.06 9 GLY B C 1
ATOM 2736 O O . GLY B 1 9 ? 10.867 -0.484 17.75 1 91.06 9 GLY B O 1
ATOM 2737 N N . GLU B 1 10 ? 9.789 -2.344 17 1 86.31 10 GLU B N 1
ATOM 2738 C CA . GLU B 1 10 ? 10.758 -2.676 15.961 1 86.31 10 GLU B CA 1
ATOM 2739 C C . GLU B 1 10 ? 10.719 -1.66 14.82 1 86.31 10 GLU B C 1
ATOM 2741 O O . GLU B 1 10 ? 11.656 -1.566 14.031 1 86.31 10 GLU B O 1
ATOM 2746 N N . ARG B 1 11 ? 9.711 -0.881 14.812 1 91.44 11 ARG B N 1
ATOM 2747 C CA . ARG B 1 11 ? 9.539 0.114 13.766 1 91.44 11 ARG B CA 1
ATOM 2748 C C . ARG B 1 11 ? 9.883 1.511 14.266 1 91.44 11 ARG B C 1
ATOM 2750 O O . ARG B 1 11 ? 9.562 2.508 13.617 1 91.44 11 ARG B O 1
ATOM 2757 N N . ALA B 1 12 ? 10.516 1.635 15.453 1 94.38 12 ALA B N 1
ATOM 2758 C CA . ALA B 1 12 ? 10.938 2.914 16.016 1 94.38 12 ALA B CA 1
ATOM 2759 C C . ALA B 1 12 ? 11.938 3.615 15.094 1 94.38 12 ALA B C 1
ATOM 2761 O O . ALA B 1 12 ? 12.719 2.959 14.406 1 94.38 12 ALA B O 1
ATOM 2762 N N . TYR B 1 13 ? 11.922 4.938 15.117 1 97.19 13 TYR B N 1
ATOM 2763 C CA . TYR B 1 13 ? 12.852 5.699 14.297 1 97.19 13 TYR B CA 1
ATOM 2764 C C . TYR B 1 13 ? 13.133 7.066 14.906 1 97.19 13 TYR B C 1
ATOM 2766 O O . TYR B 1 13 ? 12.312 7.598 15.656 1 97.19 13 TYR B O 1
ATOM 2774 N N . PRO B 1 14 ? 14.297 7.613 14.609 1 98.31 14 PRO B N 1
ATOM 2775 C CA . PRO B 1 14 ? 14.672 8.93 15.125 1 98.31 14 PRO B CA 1
ATOM 2776 C C . PRO B 1 14 ? 14.195 10.078 14.227 1 98.31 14 PRO B C 1
ATOM 2778 O O . PRO B 1 14 ? 14.156 9.93 13 1 98.31 14 PRO B O 1
ATOM 2781 N N . ILE B 1 15 ? 13.867 11.148 14.836 1 98.62 15 ILE B N 1
ATOM 2782 C CA . ILE B 1 15 ? 13.711 12.453 14.203 1 98.62 15 ILE B CA 1
ATOM 2783 C C . ILE B 1 15 ? 14.852 13.383 14.641 1 98.62 15 ILE B C 1
ATOM 2785 O O . ILE B 1 15 ? 14.883 13.836 15.789 1 98.62 15 ILE B O 1
ATOM 2789 N N . HIS B 1 16 ? 15.773 13.617 13.758 1 98.69 16 HIS B N 1
ATOM 2790 C CA . HIS B 1 16 ? 16.859 14.547 14.047 1 98.69 16 HIS B CA 1
ATOM 2791 C C . HIS B 1 16 ? 16.484 15.977 13.664 1 98.69 16 HIS B C 1
ATOM 2793 O O . HIS B 1 16 ? 16.062 16.234 12.531 1 98.69 16 HIS B O 1
ATOM 2799 N N . ILE B 1 17 ? 16.625 16.906 14.57 1 98.31 17 ILE B N 1
ATOM 2800 C CA . ILE B 1 17 ? 16.219 18.297 14.375 1 98.31 17 ILE B CA 1
ATOM 2801 C C . ILE B 1 17 ? 17.422 19.203 14.594 1 98.31 17 ILE B C 1
ATOM 2803 O O . ILE B 1 17 ? 18.094 19.125 15.625 1 98.31 17 ILE B O 1
ATOM 2807 N N . GLY B 1 18 ? 17.719 19.984 13.672 1 97.12 18 GLY B N 1
ATOM 2808 C CA . GLY B 1 18 ? 18.828 20.922 13.773 1 97.12 18 GLY B CA 1
ATOM 2809 C C . GLY B 1 18 ? 19.125 21.641 12.469 1 97.12 18 GLY B C 1
ATOM 2810 O O . GLY B 1 18 ? 18.375 21.516 11.5 1 97.12 18 GLY B O 1
ATOM 2811 N N . ALA B 1 19 ? 20.188 22.422 12.453 1 95.81 19 ALA B N 1
ATOM 2812 C CA . ALA B 1 19 ? 20.594 23.156 11.258 1 95.81 19 ALA B CA 1
ATOM 2813 C C . ALA B 1 19 ? 21.734 22.438 10.539 1 95.81 19 ALA B C 1
ATOM 2815 O O . ALA B 1 19 ? 22.641 21.906 11.172 1 95.81 19 ALA B O 1
ATOM 2816 N N . GLY B 1 20 ? 21.625 22.391 9.188 1 96.31 20 GLY B N 1
ATOM 2817 C CA . GLY B 1 20 ? 22.688 21.844 8.367 1 96.31 20 GLY B CA 1
ATOM 2818 C C . GLY B 1 20 ? 22.734 20.328 8.359 1 96.31 20 GLY B C 1
ATOM 2819 O O . GLY B 1 20 ? 23.812 19.734 8.242 1 96.31 20 GLY B O 1
ATOM 2820 N N . LEU B 1 21 ? 21.656 19.703 8.523 1 98.38 21 LEU B N 1
ATOM 2821 C CA . LEU B 1 21 ? 21.625 18.25 8.711 1 98.38 21 LEU B CA 1
ATOM 2822 C C . LEU B 1 21 ? 21.656 17.531 7.367 1 98.38 21 LEU B C 1
ATOM 2824 O O . LEU B 1 21 ? 22.125 16.406 7.273 1 98.38 21 LEU B O 1
ATOM 2828 N N . ILE B 1 22 ? 21.219 18.141 6.242 1 98.62 22 ILE B N 1
ATOM 2829 C CA . ILE B 1 22 ? 21.109 17.531 4.918 1 98.62 22 ILE B CA 1
ATOM 2830 C C . ILE B 1 22 ? 22.484 17.109 4.434 1 98.62 22 ILE B C 1
ATOM 2832 O O . ILE B 1 22 ? 22.625 16.078 3.762 1 98.62 22 ILE B O 1
ATOM 2836 N N . GLY B 1 23 ? 23.5 17.797 4.828 1 98.19 23 GLY B N 1
ATOM 2837 C CA . GLY B 1 23 ? 24.859 17.516 4.359 1 98.19 23 GLY B CA 1
ATOM 2838 C C . GLY B 1 23 ? 25.609 16.562 5.27 1 98.19 23 GLY B C 1
ATOM 2839 O O . GLY B 1 23 ? 26.797 16.312 5.055 1 98.19 23 GLY B O 1
ATOM 2840 N N . ARG B 1 24 ? 24.969 16 6.227 1 98.31 24 ARG B N 1
ATOM 2841 C CA . ARG B 1 24 ? 25.656 15.195 7.227 1 98.31 24 ARG B CA 1
ATOM 2842 C C . ARG B 1 24 ? 25.531 13.703 6.918 1 98.31 24 ARG B C 1
ATOM 2844 O O . ARG B 1 24 ? 24.547 13.07 7.316 1 98.31 24 ARG B O 1
ATOM 2851 N N . THR B 1 25 ? 26.562 13.125 6.465 1 98.44 25 THR B N 1
ATOM 2852 C CA . THR B 1 25 ? 26.625 11.734 6.02 1 98.44 25 THR B CA 1
ATOM 2853 C C . THR B 1 25 ? 26.219 10.789 7.152 1 98.44 25 THR B C 1
ATOM 2855 O O . THR B 1 25 ? 25.516 9.812 6.93 1 98.44 25 THR B O 1
ATOM 2858 N N . GLU B 1 26 ? 26.625 11.047 8.359 1 98.12 26 GLU B N 1
ATOM 2859 C CA . GLU B 1 26 ? 26.5 10.125 9.492 1 98.12 26 GLU B CA 1
ATOM 2860 C C . GLU B 1 26 ? 25.031 9.953 9.898 1 98.12 26 GLU B C 1
ATOM 2862 O O . GLU B 1 26 ? 24.688 9 10.602 1 98.12 26 GLU B O 1
ATOM 2867 N N . LEU B 1 27 ? 24.141 10.867 9.477 1 98.5 27 LEU B N 1
ATOM 2868 C CA . LEU B 1 27 ? 22.734 10.766 9.828 1 98.5 27 LEU B CA 1
ATOM 2869 C C . LEU B 1 27 ? 22.016 9.789 8.898 1 98.5 27 LEU B C 1
ATOM 2871 O O . LEU B 1 27 ? 20.938 9.273 9.242 1 98.5 27 LEU B O 1
ATOM 2875 N N . PHE B 1 28 ? 22.578 9.531 7.727 1 98.62 28 PHE B N 1
ATOM 2876 C CA . PHE B 1 28 ? 21.984 8.656 6.73 1 98.62 28 PHE B CA 1
ATOM 2877 C C . PHE B 1 28 ? 22.578 7.254 6.805 1 98.62 28 PHE B C 1
ATOM 2879 O O . PHE B 1 28 ? 21.875 6.262 6.633 1 98.62 28 PHE B O 1
ATOM 2886 N N . ALA B 1 29 ? 23.797 7.117 7.141 1 98.31 29 ALA B N 1
ATOM 2887 C CA . ALA B 1 29 ? 24.609 5.91 7.023 1 98.31 29 ALA B CA 1
ATOM 2888 C C . ALA B 1 29 ? 23.953 4.738 7.75 1 98.31 29 ALA B C 1
ATOM 2890 O O . ALA B 1 29 ? 23.859 3.635 7.203 1 98.31 29 ALA B O 1
ATOM 2891 N N . PRO B 1 30 ? 23.422 4.953 9.008 1 97.69 30 PRO B N 1
ATOM 2892 C CA . PRO B 1 30 ? 22.875 3.807 9.742 1 97.69 30 PRO B CA 1
ATOM 2893 C C . PRO B 1 30 ? 21.609 3.252 9.109 1 97.69 30 PRO B C 1
ATOM 2895 O O . PRO B 1 30 ? 21.203 2.129 9.414 1 97.69 30 PRO B O 1
ATOM 2898 N N . HIS B 1 31 ? 20.984 4.016 8.242 1 98 31 HIS B N 1
ATOM 2899 C CA . HIS B 1 31 ? 19.656 3.666 7.77 1 98 31 HIS B CA 1
ATOM 2900 C C . HIS B 1 31 ? 19.688 3.186 6.32 1 98 31 HIS B C 1
ATOM 2902 O O . HIS B 1 31 ? 18.641 2.883 5.734 1 98 31 HIS B O 1
ATOM 2908 N N . ILE B 1 32 ? 20.844 3.18 5.699 1 97.81 32 ILE B N 1
ATOM 2909 C CA . ILE B 1 32 ? 21.016 2.721 4.324 1 97.81 32 ILE B CA 1
ATOM 2910 C C . ILE B 1 32 ? 21.859 1.445 4.312 1 97.81 32 ILE B C 1
ATOM 2912 O O . ILE B 1 32 ? 23.078 1.5 4.434 1 97.81 32 ILE B O 1
ATOM 2916 N N . THR B 1 33 ? 21.219 0.325 4.141 1 94.25 33 THR B N 1
ATOM 2917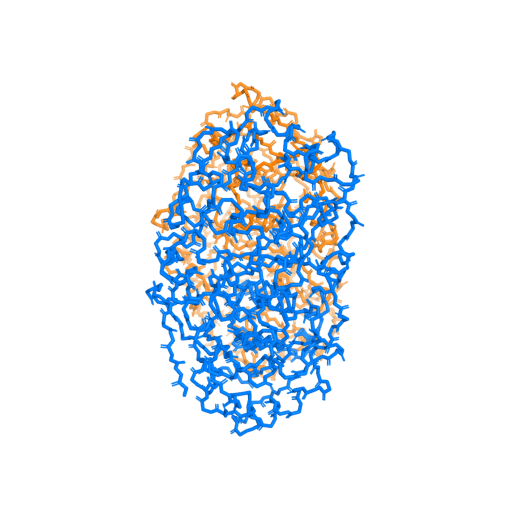 C CA . THR B 1 33 ? 21.906 -0.958 4.25 1 94.25 33 THR B CA 1
ATOM 2918 C C . THR B 1 33 ? 22.109 -1.583 2.871 1 94.25 33 THR B C 1
ATOM 2920 O O . THR B 1 33 ? 22.969 -2.441 2.693 1 94.25 33 THR B O 1
ATOM 2923 N N . GLY B 1 34 ? 21.312 -1.201 1.93 1 94.25 34 GLY B N 1
ATOM 2924 C CA . GLY B 1 34 ? 21.422 -1.743 0.585 1 94.25 34 GLY B CA 1
ATOM 2925 C C . GLY B 1 34 ? 22.516 -1.087 -0.232 1 94.25 34 GLY B C 1
ATOM 2926 O O . GLY B 1 34 ? 23.25 -0.239 0.277 1 94.25 34 GLY B O 1
ATOM 2927 N N . SER B 1 35 ? 22.594 -1.463 -1.479 1 94.19 35 SER B N 1
ATOM 2928 C CA . SER B 1 35 ? 23.672 -1.008 -2.344 1 94.19 35 SER B CA 1
ATOM 2929 C C . SER B 1 35 ? 23.25 0.195 -3.178 1 94.19 35 SER B C 1
ATOM 2931 O O . SER B 1 35 ? 24.062 0.773 -3.904 1 94.19 35 SER B O 1
ATOM 2933 N N . SER B 1 36 ? 21.984 0.591 -3.045 1 95.94 36 SER B N 1
ATOM 2934 C CA . SER B 1 36 ? 21.531 1.702 -3.875 1 95.94 36 SER B CA 1
ATOM 2935 C C . SER B 1 36 ? 20.562 2.605 -3.105 1 95.94 36 SER B C 1
ATOM 2937 O O . SER B 1 36 ? 19.906 2.164 -2.16 1 95.94 36 SER B O 1
ATOM 2939 N N . VAL B 1 37 ? 20.562 3.855 -3.488 1 98.44 37 VAL B N 1
ATOM 2940 C CA . VAL B 1 37 ? 19.688 4.895 -2.953 1 98.44 37 VAL B CA 1
ATOM 2941 C C . VAL B 1 37 ? 19.016 5.648 -4.098 1 98.44 37 VAL B C 1
ATOM 2943 O O . VAL B 1 37 ? 19.656 5.949 -5.109 1 98.44 37 VAL B O 1
ATOM 2946 N N . THR B 1 38 ? 17.75 5.875 -3.971 1 98.81 38 THR B N 1
ATOM 2947 C CA . THR B 1 38 ? 17.047 6.746 -4.902 1 98.81 38 THR B CA 1
ATOM 2948 C C . THR B 1 38 ? 16.484 7.969 -4.184 1 98.81 38 THR B C 1
ATOM 2950 O O . THR B 1 38 ? 15.656 7.84 -3.279 1 98.81 38 THR B O 1
ATOM 2953 N N . ILE B 1 39 ? 16.969 9.164 -4.574 1 98.94 39 ILE B N 1
ATOM 2954 C CA . ILE B 1 39 ? 16.422 10.422 -4.066 1 98.94 39 ILE B CA 1
ATOM 2955 C C . ILE B 1 39 ? 15.164 10.797 -4.84 1 98.94 39 ILE B C 1
ATOM 2957 O O . ILE B 1 39 ? 15.156 10.789 -6.074 1 98.94 39 ILE B O 1
ATOM 2961 N N . VAL B 1 40 ? 14.062 11.008 -4.164 1 98.94 40 VAL B N 1
ATOM 2962 C CA . VAL B 1 40 ? 12.852 11.547 -4.762 1 98.94 40 VAL B CA 1
ATOM 2963 C C . VAL B 1 40 ? 12.656 12.992 -4.309 1 98.94 40 VAL B C 1
ATOM 2965 O O . VAL B 1 40 ? 12.641 13.281 -3.109 1 98.94 40 VAL B O 1
ATOM 2968 N N . THR B 1 41 ? 12.539 13.891 -5.203 1 98.94 41 THR B N 1
ATOM 2969 C CA . THR B 1 41 ? 12.414 15.32 -4.938 1 98.94 41 THR B CA 1
ATOM 2970 C C . THR B 1 41 ? 11.578 16 -6.02 1 98.94 41 THR B C 1
ATOM 2972 O O . THR B 1 41 ? 10.781 15.344 -6.695 1 98.94 41 THR B O 1
ATOM 2975 N N . ASN B 1 42 ? 11.516 17.312 -5.984 1 98.75 42 ASN B N 1
ATOM 2976 C CA . ASN B 1 42 ? 10.773 18.016 -7.027 1 98.75 42 ASN B CA 1
ATOM 2977 C C . ASN B 1 42 ? 11.594 19.125 -7.656 1 98.75 42 ASN B C 1
ATOM 2979 O O . ASN B 1 42 ? 12.719 19.391 -7.227 1 98.75 42 ASN B O 1
ATOM 2983 N N . THR B 1 43 ? 11.047 19.75 -8.625 1 98.69 43 THR B N 1
ATOM 2984 C CA . THR B 1 43 ? 11.75 20.719 -9.477 1 98.69 43 THR B CA 1
ATOM 2985 C C . THR B 1 43 ? 12.148 21.953 -8.68 1 98.69 43 THR B C 1
ATOM 2987 O O . THR B 1 43 ? 13.102 22.641 -9.039 1 98.69 43 THR B O 1
ATOM 2990 N N . THR B 1 44 ? 11.531 22.234 -7.602 1 98.25 44 THR B N 1
ATOM 2991 C CA . THR B 1 44 ? 11.828 23.406 -6.781 1 98.25 44 THR B CA 1
ATOM 2992 C C . THR B 1 44 ? 12.93 23.094 -5.77 1 98.25 44 THR B C 1
ATOM 2994 O O . THR B 1 44 ? 13.859 23.875 -5.59 1 98.25 44 THR B O 1
ATOM 2997 N N . VAL B 1 45 ? 12.891 21.938 -5.215 1 98.62 45 VAL B N 1
ATOM 2998 C CA . VAL B 1 45 ? 13.734 21.609 -4.07 1 98.62 45 VAL B CA 1
ATOM 2999 C C . VAL B 1 45 ? 15.078 21.062 -4.559 1 98.62 45 VAL B C 1
ATOM 3001 O O . VAL B 1 45 ? 16.109 21.312 -3.938 1 98.62 45 VAL B O 1
ATOM 3004 N N . ASP B 1 46 ? 15.117 20.391 -5.637 1 98.81 46 ASP B N 1
ATOM 3005 C CA . ASP B 1 46 ? 16.344 19.766 -6.129 1 98.81 46 ASP B CA 1
ATOM 3006 C C . ASP B 1 46 ? 17.453 20.797 -6.32 1 98.81 46 ASP B C 1
ATOM 3008 O O . ASP B 1 46 ? 18.562 20.625 -5.809 1 98.81 46 ASP B O 1
ATOM 3012 N N . PRO B 1 47 ? 17.188 21.906 -6.992 1 98.5 47 PRO B N 1
ATOM 3013 C CA . PRO B 1 47 ? 18.25 22.891 -7.188 1 98.5 47 PRO B CA 1
ATOM 3014 C C . PRO B 1 47 ? 18.734 23.516 -5.875 1 98.5 47 PRO B C 1
ATOM 3016 O O . PRO B 1 47 ? 19.859 24.016 -5.801 1 98.5 47 PRO B O 1
ATOM 3019 N N . LEU B 1 48 ? 17.922 23.484 -4.883 1 98.38 48 LEU B N 1
ATOM 3020 C CA . LEU B 1 48 ? 18.266 24.141 -3.623 1 98.38 48 LEU B CA 1
ATOM 3021 C C . LEU B 1 48 ? 19.094 23.219 -2.74 1 98.38 48 LEU B C 1
ATOM 3023 O O . LEU B 1 48 ? 20.047 23.656 -2.096 1 98.38 48 LEU B O 1
ATOM 3027 N N . TYR B 1 49 ? 18.688 21.844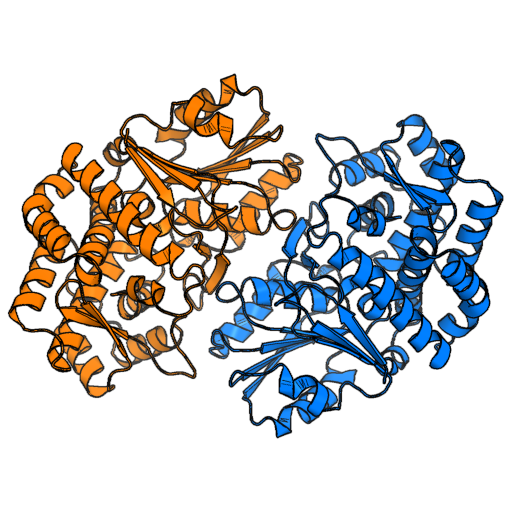 -2.719 1 98.5 49 TYR B N 1
ATOM 3028 C CA . TYR B 1 49 ? 19.25 21 -1.672 1 98.5 49 TYR B CA 1
ATOM 3029 C C . TYR B 1 49 ? 19.75 19.672 -2.246 1 98.5 49 TYR B C 1
ATOM 3031 O O . TYR B 1 49 ? 20.406 18.891 -1.549 1 98.5 49 TYR B O 1
ATOM 3039 N N . GLY B 1 50 ? 19.453 19.359 -3.521 1 98.62 50 GLY B N 1
ATOM 3040 C CA . GLY B 1 50 ? 19.812 18.078 -4.137 1 98.62 50 GLY B CA 1
ATOM 3041 C C . GLY B 1 50 ? 21.297 17.812 -4.129 1 98.62 50 GLY B C 1
ATOM 3042 O O . GLY B 1 50 ? 21.734 16.719 -3.762 1 98.62 50 GLY B O 1
ATOM 3043 N N . ASP B 1 51 ? 22.078 18.797 -4.477 1 98.62 51 ASP B N 1
ATOM 3044 C CA . ASP B 1 51 ? 23.531 18.625 -4.547 1 98.62 51 ASP B CA 1
ATOM 3045 C C . ASP B 1 51 ? 24.125 18.344 -3.162 1 98.62 51 ASP B C 1
ATOM 3047 O O . ASP B 1 51 ? 25 17.5 -3.016 1 98.62 51 ASP B O 1
ATOM 3051 N N . ALA B 1 52 ? 23.625 19.094 -2.195 1 98.44 52 ALA B N 1
ATOM 3052 C CA . ALA B 1 52 ? 24.109 18.891 -0.831 1 98.44 52 ALA B CA 1
ATOM 3053 C C . ALA B 1 52 ? 23.828 17.469 -0.358 1 98.44 52 ALA B C 1
ATOM 3055 O O . ALA B 1 52 ? 24.672 16.844 0.287 1 98.44 52 ALA B O 1
ATOM 3056 N N . LEU B 1 53 ? 22.625 16.953 -0.651 1 98.81 53 LEU B N 1
ATOM 3057 C CA . LEU B 1 53 ? 22.266 15.609 -0.239 1 98.81 53 LEU B CA 1
ATOM 3058 C C . LEU B 1 53 ? 23.094 14.57 -0.978 1 98.81 53 LEU B C 1
ATOM 3060 O O . LEU B 1 53 ? 23.594 13.617 -0.369 1 98.81 53 LEU B O 1
ATOM 3064 N N . ARG B 1 54 ? 23.234 14.719 -2.268 1 98.69 54 ARG B N 1
ATOM 3065 C CA . ARG B 1 54 ? 24.062 13.789 -3.039 1 98.69 54 ARG B CA 1
ATOM 3066 C C . ARG B 1 54 ? 25.484 13.758 -2.516 1 98.69 54 ARG B C 1
ATOM 3068 O O . ARG B 1 54 ? 26.109 12.695 -2.436 1 98.69 54 ARG B O 1
ATOM 3075 N N . ALA B 1 55 ? 26.031 14.906 -2.176 1 98.5 55 ALA B N 1
ATOM 3076 C CA . ALA B 1 55 ? 27.375 14.984 -1.611 1 98.5 55 ALA B CA 1
ATOM 3077 C C . ALA B 1 55 ? 27.453 14.25 -0.278 1 98.5 55 ALA B C 1
ATOM 3079 O O . ALA B 1 55 ? 28.469 13.602 0.023 1 98.5 55 ALA B O 1
ATOM 3080 N N . ALA B 1 56 ? 26.406 14.367 0.476 1 98.56 56 ALA B N 1
ATOM 3081 C CA . ALA B 1 56 ? 26.359 13.703 1.772 1 98.56 56 ALA B CA 1
ATOM 3082 C C . ALA B 1 56 ? 26.312 12.18 1.604 1 98.56 56 ALA B C 1
ATOM 3084 O O . ALA B 1 56 ? 26.828 11.445 2.445 1 98.56 56 ALA B O 1
ATOM 3085 N N . LEU B 1 57 ? 25.719 11.719 0.505 1 98.62 57 LEU B N 1
ATOM 3086 C CA . LEU B 1 57 ? 25.516 10.289 0.294 1 98.62 57 LEU B CA 1
ATOM 3087 C C . LEU B 1 57 ? 26.734 9.672 -0.41 1 98.62 57 LEU B C 1
ATOM 3089 O O . LEU B 1 57 ? 26.922 8.461 -0.373 1 98.62 57 LEU B O 1
ATOM 3093 N N . ALA B 1 58 ? 27.562 10.445 -1.015 1 97.94 58 ALA B N 1
ATOM 3094 C CA . ALA B 1 58 ? 28.656 9.992 -1.867 1 97.94 58 ALA B CA 1
ATOM 3095 C C . ALA B 1 58 ? 29.625 9.102 -1.093 1 97.94 58 ALA B C 1
ATOM 3097 O O . ALA B 1 58 ? 30.047 8.055 -1.588 1 97.94 58 ALA B O 1
ATOM 3098 N N . PRO B 1 59 ? 29.953 9.469 0.151 1 97.94 59 PRO B N 1
ATOM 3099 C CA . PRO B 1 59 ? 30.938 8.672 0.886 1 97.94 59 PRO B CA 1
ATOM 3100 C C . PRO B 1 59 ? 30.438 7.266 1.21 1 97.94 59 PRO B C 1
ATOM 3102 O O . PRO B 1 59 ? 31.219 6.402 1.6 1 97.94 59 PRO B O 1
ATOM 3105 N N . LEU B 1 60 ? 29.156 7.035 1.09 1 97.62 60 LEU B N 1
ATOM 3106 C CA . LEU B 1 60 ? 28.594 5.734 1.435 1 97.62 60 LEU B CA 1
ATOM 3107 C C . LEU B 1 60 ? 28.906 4.703 0.351 1 97.62 60 LEU B C 1
ATOM 3109 O O . LEU B 1 60 ? 28.734 3.502 0.565 1 97.62 60 LEU B O 1
ATOM 3113 N N . GLY B 1 61 ? 29.328 5.082 -0.832 1 96.81 61 GLY B N 1
ATOM 3114 C CA . GLY B 1 61 ? 29.734 4.184 -1.899 1 96.81 61 GLY B CA 1
ATOM 3115 C C . GLY B 1 61 ? 28.578 3.445 -2.537 1 96.81 61 GLY B C 1
ATOM 3116 O O . GLY B 1 61 ? 28.75 2.332 -3.043 1 96.81 61 GLY B O 1
ATOM 3117 N N . LYS B 1 62 ? 27.406 4.02 -2.404 1 96.06 62 LYS B N 1
ATOM 3118 C CA . LYS B 1 62 ? 26.219 3.416 -2.975 1 96.06 62 LYS B CA 1
ATOM 3119 C C . LYS B 1 62 ? 25.906 4.004 -4.348 1 96.06 62 LYS B C 1
ATOM 3121 O O . LYS B 1 62 ? 26.375 5.09 -4.688 1 96.06 62 LYS B O 1
ATOM 3126 N N . ARG B 1 63 ? 25.234 3.268 -5.148 1 96.25 63 ARG B N 1
ATOM 3127 C CA . ARG B 1 63 ? 24.672 3.838 -6.371 1 96.25 63 ARG B CA 1
ATOM 3128 C C . ARG B 1 63 ? 23.516 4.777 -6.055 1 96.25 63 ARG B C 1
ATOM 3130 O O . ARG B 1 63 ? 22.516 4.363 -5.469 1 96.25 63 ARG B O 1
ATOM 3137 N N . VAL B 1 64 ? 23.641 6.07 -6.438 1 98.19 64 VAL B N 1
ATOM 3138 C CA . VAL B 1 64 ? 22.625 7.066 -6.109 1 98.19 64 VAL B CA 1
ATOM 3139 C C . VAL B 1 64 ? 21.938 7.535 -7.387 1 98.19 64 VAL B C 1
ATOM 3141 O O . VAL B 1 64 ? 22.594 7.938 -8.344 1 98.19 64 VAL B O 1
ATOM 3144 N N . SER B 1 65 ? 20.656 7.367 -7.48 1 98.38 65 SER B N 1
ATOM 3145 C CA . SER B 1 65 ? 19.828 7.914 -8.555 1 98.38 65 SER B CA 1
ATOM 3146 C C . SER B 1 65 ? 18.844 8.945 -8.023 1 98.38 65 SER B C 1
ATOM 3148 O O . SER B 1 65 ? 18.656 9.062 -6.809 1 98.38 65 SER B O 1
ATOM 3150 N N . THR B 1 66 ? 18.281 9.805 -8.945 1 98.81 66 THR B N 1
ATOM 3151 C CA . THR B 1 66 ? 17.359 10.852 -8.539 1 98.81 66 THR B CA 1
ATOM 3152 C C . THR B 1 66 ? 16.125 10.867 -9.445 1 98.81 66 THR B C 1
ATOM 3154 O O . THR B 1 66 ? 16.25 10.766 -10.664 1 98.81 66 THR B O 1
ATOM 3157 N N . VAL B 1 67 ? 14.969 10.891 -8.844 1 98.88 67 VAL B N 1
ATOM 3158 C CA . VAL B 1 67 ? 13.703 11.141 -9.531 1 98.88 67 VAL B CA 1
ATOM 3159 C C . VAL B 1 67 ? 13.188 12.523 -9.172 1 98.88 67 VAL B C 1
ATOM 3161 O O . VAL B 1 67 ? 12.922 12.812 -8 1 98.88 67 VAL B O 1
ATOM 3164 N N . VAL B 1 68 ? 13.055 13.422 -10.125 1 98.88 68 VAL B N 1
ATOM 3165 C CA . VAL B 1 68 ? 12.57 14.781 -9.914 1 98.88 68 VAL B CA 1
ATOM 3166 C C . VAL B 1 68 ? 11.141 14.906 -10.414 1 98.88 68 VAL B C 1
ATOM 3168 O O . VAL B 1 68 ? 10.875 14.766 -11.609 1 98.88 68 VAL B O 1
ATOM 3171 N N . LEU B 1 69 ? 10.234 15.164 -9.523 1 98.88 69 LEU B N 1
ATOM 3172 C CA . LEU B 1 69 ? 8.812 15.266 -9.828 1 98.88 69 LEU B CA 1
ATOM 3173 C C . LEU B 1 69 ? 8.406 16.719 -10.016 1 98.88 69 LEU B C 1
ATOM 3175 O O . LEU B 1 69 ? 9.102 17.641 -9.555 1 98.88 69 LEU B O 1
ATOM 3179 N N . PRO B 1 70 ? 7.254 16.953 -10.688 1 98.44 70 PRO B N 1
ATOM 3180 C CA . PRO B 1 70 ? 6.703 18.312 -10.672 1 98.44 70 PRO B CA 1
ATOM 3181 C C . PRO B 1 70 ? 6.258 18.75 -9.281 1 98.44 70 PRO B C 1
ATOM 3183 O O . PRO B 1 70 ? 5.945 17.906 -8.43 1 98.44 70 PRO B O 1
ATOM 3186 N N . ASP B 1 71 ? 6.258 20.016 -9.078 1 97 71 ASP B N 1
ATOM 3187 C CA . ASP B 1 71 ? 6 20.562 -7.746 1 97 71 ASP B CA 1
ATOM 3188 C C . ASP B 1 71 ? 4.535 20.969 -7.59 1 97 71 ASP B C 1
ATOM 3190 O O . ASP B 1 71 ? 3.965 21.609 -8.469 1 97 71 ASP B O 1
ATOM 3194 N N . GLY B 1 72 ? 3.941 20.516 -6.414 1 94.25 72 GLY B N 1
ATOM 3195 C CA . GLY B 1 72 ? 2.617 21.031 -6.09 1 94.25 72 GLY B CA 1
ATOM 3196 C C . GLY B 1 72 ? 1.637 19.938 -5.703 1 94.25 72 GLY B C 1
ATOM 3197 O O . GLY B 1 72 ? 1.771 18.797 -6.137 1 94.25 72 GLY B O 1
ATOM 3198 N N . GLU B 1 73 ? 0.618 20.344 -4.969 1 94.25 73 GLU B N 1
ATOM 3199 C CA . GLU B 1 73 ? -0.436 19.453 -4.496 1 94.25 73 GLU B CA 1
ATOM 3200 C C . GLU B 1 73 ? -1.205 18.844 -5.664 1 94.25 73 GLU B C 1
ATOM 3202 O O . GLU B 1 73 ? -1.704 17.719 -5.566 1 94.25 73 GLU B O 1
ATOM 3207 N N . ALA B 1 74 ? -1.278 19.594 -6.773 1 92.81 74 ALA B N 1
ATOM 3208 C CA . ALA B 1 74 ? -2.008 19.125 -7.953 1 92.81 74 ALA B CA 1
ATOM 3209 C C . ALA B 1 74 ? -1.39 17.859 -8.523 1 92.81 74 ALA B C 1
ATOM 3211 O O . ALA B 1 74 ? -2.057 17.094 -9.234 1 92.81 74 ALA B O 1
ATOM 3212 N N . TYR B 1 75 ? -0.133 17.609 -8.164 1 96.44 75 TYR B N 1
ATOM 3213 C CA . TYR B 1 75 ? 0.575 16.469 -8.727 1 96.44 75 TYR B CA 1
ATOM 3214 C C . TYR B 1 75 ? 0.626 15.312 -7.734 1 96.44 75 TYR B C 1
ATOM 3216 O O . TYR B 1 75 ? 1.283 14.297 -7.984 1 96.44 75 TYR B O 1
ATOM 3224 N N . LYS B 1 76 ? -0.045 15.414 -6.613 1 97.31 76 LYS B N 1
ATOM 3225 C CA . LYS B 1 76 ? -0.113 14.328 -5.637 1 97.31 76 LYS B CA 1
ATOM 3226 C C . LYS B 1 76 ? -1.136 13.273 -6.047 1 97.31 76 LYS B C 1
ATOM 3228 O O . LYS B 1 76 ? -2.137 13.07 -5.359 1 97.31 76 LYS B O 1
ATOM 3233 N N . ASN B 1 77 ? -0.845 12.617 -7.152 1 96.75 77 ASN B N 1
ATOM 3234 C CA . ASN B 1 77 ? -1.743 11.641 -7.766 1 96.75 77 ASN B CA 1
ATOM 3235 C C . ASN B 1 77 ? -0.985 10.414 -8.258 1 96.75 77 ASN B C 1
ATOM 3237 O O . ASN B 1 77 ? 0.236 10.336 -8.109 1 96.75 77 ASN B O 1
ATOM 3241 N N . TRP B 1 78 ? -1.698 9.391 -8.789 1 96.88 78 TRP B N 1
ATOM 3242 C CA . TRP B 1 78 ? -1.076 8.117 -9.117 1 96.88 78 TRP B CA 1
ATOM 3243 C C . TRP B 1 78 ? -0.161 8.242 -10.328 1 96.88 78 TRP B C 1
ATOM 3245 O O . TRP B 1 78 ? 0.859 7.555 -10.414 1 96.88 78 TRP B O 1
ATOM 3255 N N . GLU B 1 79 ? -0.49 9.164 -11.266 1 97.44 79 GLU B N 1
ATOM 3256 C CA . GLU B 1 79 ? 0.35 9.344 -12.445 1 97.44 79 GLU B CA 1
ATOM 3257 C C . GLU B 1 79 ? 1.753 9.805 -12.062 1 97.44 79 GLU B C 1
ATOM 3259 O O . GLU B 1 79 ? 2.744 9.289 -12.578 1 97.44 79 GLU B O 1
ATOM 3264 N N . THR B 1 80 ? 1.803 10.797 -11.164 1 98.31 80 THR B N 1
ATOM 3265 C CA . THR B 1 80 ? 3.092 11.289 -10.688 1 98.31 80 THR B CA 1
ATOM 3266 C C . THR B 1 80 ? 3.791 10.242 -9.828 1 98.31 80 THR B C 1
ATOM 3268 O O . THR B 1 80 ? 5.008 10.07 -9.914 1 98.31 80 THR B O 1
ATOM 3271 N N . LEU B 1 81 ? 3.027 9.555 -9.016 1 98.62 81 LEU B N 1
ATOM 3272 C CA . LEU B 1 81 ? 3.566 8.453 -8.227 1 98.62 81 LEU B CA 1
ATOM 3273 C C . LEU B 1 81 ? 4.258 7.434 -9.117 1 98.62 81 LEU B C 1
ATOM 3275 O O . LEU B 1 81 ? 5.316 6.906 -8.766 1 98.62 81 LEU B O 1
ATOM 3279 N N . ASN B 1 82 ? 3.658 7.141 -10.258 1 98.06 82 ASN B N 1
ATOM 3280 C CA . ASN B 1 82 ? 4.18 6.133 -11.172 1 98.06 82 ASN B CA 1
ATOM 3281 C C . ASN B 1 82 ? 5.555 6.52 -11.711 1 98.06 82 ASN B C 1
ATOM 3283 O O . ASN B 1 82 ? 6.344 5.656 -12.102 1 98.06 82 ASN B O 1
ATOM 3287 N N . LEU B 1 83 ? 5.895 7.812 -11.758 1 98.56 83 LEU B N 1
ATOM 3288 C CA . LEU B 1 83 ? 7.211 8.266 -12.195 1 98.56 83 LEU B CA 1
ATOM 3289 C C . LEU B 1 83 ? 8.297 7.766 -11.242 1 98.56 83 LEU B C 1
ATOM 3291 O O . LEU B 1 83 ? 9.43 7.512 -11.664 1 98.56 83 LEU B O 1
ATOM 3295 N N . ILE B 1 84 ? 7.961 7.648 -9.992 1 98.81 84 ILE B N 1
ATOM 3296 C CA . ILE B 1 84 ? 8.906 7.094 -9.023 1 98.81 84 ILE B CA 1
ATOM 3297 C C . ILE B 1 84 ? 9.188 5.633 -9.359 1 98.81 84 ILE B C 1
ATOM 3299 O O . ILE B 1 84 ? 10.344 5.211 -9.414 1 98.81 84 ILE B O 1
ATOM 3303 N N . PHE B 1 85 ? 8.141 4.848 -9.656 1 98.12 85 PHE B N 1
ATOM 3304 C CA . PHE B 1 85 ? 8.305 3.441 -10.016 1 98.12 85 PHE B CA 1
ATOM 3305 C C . PHE B 1 85 ? 9.086 3.297 -11.312 1 98.12 85 PHE B C 1
ATOM 3307 O O . PHE B 1 85 ? 9.922 2.406 -11.445 1 98.12 85 PHE B O 1
ATOM 3314 N N . ASP B 1 86 ? 8.781 4.207 -12.297 1 97.69 86 ASP B N 1
ATOM 3315 C CA . ASP B 1 86 ? 9.562 4.223 -13.531 1 97.69 86 ASP B CA 1
ATOM 3316 C C . ASP B 1 86 ? 11.055 4.348 -13.234 1 97.69 86 ASP B C 1
ATOM 3318 O O . ASP B 1 86 ? 11.867 3.6 -13.781 1 97.69 86 ASP B O 1
ATOM 3322 N N . GLY B 1 87 ? 11.375 5.289 -12.391 1 97.94 87 GLY B N 1
ATOM 3323 C CA . GLY B 1 87 ? 12.766 5.508 -12.039 1 97.94 87 GLY B CA 1
ATOM 3324 C C . GLY B 1 87 ? 13.406 4.312 -11.359 1 97.94 87 GLY B C 1
ATOM 3325 O O . GLY B 1 87 ? 14.516 3.91 -11.711 1 97.94 87 GLY B O 1
ATOM 3326 N N . LEU B 1 88 ? 12.727 3.723 -10.398 1 97.06 88 LEU B N 1
ATOM 3327 C CA . LEU B 1 88 ? 13.25 2.59 -9.641 1 97.06 88 LEU B CA 1
ATOM 3328 C C . LEU B 1 88 ? 13.492 1.392 -10.547 1 97.06 88 LEU B C 1
ATOM 3330 O O . LEU B 1 88 ? 14.547 0.757 -10.477 1 97.06 88 LEU B O 1
ATOM 3334 N N . LEU B 1 89 ? 12.516 1.068 -11.383 1 92.75 89 LEU B N 1
ATOM 3335 C CA . LEU B 1 89 ? 12.602 -0.109 -12.242 1 92.75 89 LEU B CA 1
ATOM 3336 C C . LEU B 1 89 ? 13.625 0.102 -13.352 1 92.75 89 LEU B C 1
ATOM 3338 O O . LEU B 1 89 ? 14.32 -0.837 -13.742 1 92.75 89 LEU B O 1
ATOM 3342 N N . THR B 1 90 ? 13.711 1.353 -13.883 1 93.19 90 THR B N 1
ATOM 3343 C CA . THR B 1 90 ? 14.719 1.676 -14.883 1 93.19 90 THR B CA 1
ATOM 3344 C C . THR B 1 90 ? 16.125 1.463 -14.32 1 93.19 90 THR B C 1
ATOM 3346 O O . THR B 1 90 ? 17 0.953 -15.016 1 93.19 90 THR B O 1
ATOM 3349 N N . GLU B 1 91 ? 16.312 1.793 -13.039 1 93.12 91 GLU B N 1
ATOM 3350 C CA . GLU B 1 91 ? 17.609 1.662 -12.383 1 93.12 91 GLU B CA 1
ATOM 3351 C C . GLU B 1 91 ? 17.797 0.262 -11.805 1 93.12 91 GLU B C 1
ATOM 3353 O O . GLU B 1 91 ? 18.781 -0.004 -11.125 1 93.12 91 GLU B O 1
ATOM 3358 N N . ARG B 1 92 ? 16.844 -0.631 -11.984 1 90.06 92 ARG B N 1
ATOM 3359 C CA . ARG B 1 92 ? 16.891 -2.004 -11.484 1 90.06 92 ARG B CA 1
ATOM 3360 C C . ARG B 1 92 ? 17.078 -2.035 -9.977 1 90.06 92 ARG B C 1
ATOM 3362 O O . ARG B 1 92 ? 17.906 -2.795 -9.461 1 90.06 92 ARG B O 1
ATOM 3369 N N . ALA B 1 93 ? 16.375 -1.102 -9.32 1 93.44 93 ALA B N 1
ATOM 3370 C CA . ALA B 1 93 ? 16.406 -1.065 -7.859 1 93.44 93 ALA B CA 1
ATOM 3371 C C . ALA B 1 93 ? 15.883 -2.365 -7.262 1 93.44 93 ALA B C 1
ATOM 3373 O O . ALA B 1 93 ? 14.867 -2.898 -7.727 1 93.44 93 ALA B O 1
ATOM 3374 N N . ASP B 1 94 ? 16.562 -2.879 -6.273 1 91.38 94 ASP B N 1
ATOM 3375 C CA . ASP B 1 94 ? 16.125 -4.117 -5.641 1 91.38 94 ASP B CA 1
ATOM 3376 C C . ASP B 1 94 ? 15.414 -3.842 -4.32 1 91.38 94 ASP B C 1
ATOM 3378 O O . ASP B 1 94 ? 15.102 -2.689 -4.008 1 91.38 94 ASP B O 1
ATOM 3382 N N . ARG B 1 95 ? 15.102 -4.855 -3.557 1 92.38 95 ARG B N 1
ATOM 3383 C CA . ARG B 1 95 ? 14.266 -4.77 -2.363 1 92.38 95 ARG B CA 1
ATOM 3384 C C . ARG B 1 95 ? 15.008 -4.086 -1.22 1 92.38 95 ARG B C 1
ATOM 3386 O O . ARG B 1 95 ? 14.398 -3.689 -0.226 1 92.38 95 ARG B O 1
ATOM 3393 N N . LYS B 1 96 ? 16.297 -3.883 -1.327 1 93.75 96 LYS B N 1
ATOM 3394 C CA . LYS B 1 96 ? 17.094 -3.264 -0.274 1 93.75 96 LYS B CA 1
ATOM 3395 C C . LYS B 1 96 ? 17.391 -1.802 -0.595 1 93.75 96 LYS B C 1
ATOM 3397 O O . LYS B 1 96 ? 17.984 -1.09 0.218 1 93.75 96 LYS B O 1
ATOM 3402 N N . THR B 1 97 ? 16.953 -1.367 -1.76 1 96.69 97 THR B N 1
ATOM 3403 C CA . THR B 1 97 ? 17.125 0.034 -2.129 1 96.69 97 THR B CA 1
ATOM 3404 C C . THR B 1 97 ? 16.422 0.948 -1.134 1 96.69 97 THR B C 1
ATOM 3406 O O . THR B 1 97 ? 15.281 0.679 -0.735 1 96.69 97 THR B O 1
ATOM 3409 N N . THR B 1 98 ? 17.109 2.004 -0.702 1 98.69 98 THR B N 1
ATOM 3410 C CA . THR B 1 98 ? 16.5 2.984 0.197 1 98.69 98 THR B CA 1
ATOM 3411 C C . THR B 1 98 ? 16.062 4.227 -0.575 1 98.69 98 THR B C 1
ATOM 3413 O O . THR B 1 98 ? 16.828 4.777 -1.365 1 98.69 98 THR B O 1
ATOM 3416 N N . LEU B 1 99 ? 14.844 4.641 -0.39 1 98.94 99 LEU B N 1
ATOM 3417 C CA . LEU B 1 99 ? 14.383 5.91 -0.94 1 98.94 99 LEU B CA 1
ATOM 3418 C C . LEU B 1 99 ? 14.633 7.051 0.041 1 98.94 99 LEU B C 1
ATOM 3420 O O . LEU B 1 99 ? 14.531 6.863 1.255 1 98.94 99 LEU B O 1
ATOM 3424 N N . VAL B 1 100 ? 14.984 8.219 -0.442 1 98.94 100 VAL B N 1
ATOM 3425 C CA . VAL B 1 100 ? 15.117 9.422 0.369 1 98.94 100 VAL B CA 1
ATOM 3426 C C . VAL B 1 100 ? 14.18 10.508 -0.156 1 98.94 100 VAL B C 1
ATOM 3428 O O . VAL B 1 100 ? 14.336 10.984 -1.279 1 98.94 100 VAL B O 1
ATOM 3431 N N . ALA B 1 101 ? 13.203 10.828 0.613 1 98.94 101 ALA B N 1
ATOM 3432 C CA . ALA B 1 101 ? 12.25 11.883 0.27 1 98.94 101 ALA B CA 1
ATOM 3433 C C . ALA B 1 101 ? 12.805 13.258 0.628 1 98.94 101 ALA B C 1
ATOM 3435 O O . ALA B 1 101 ? 12.812 13.641 1.8 1 98.94 101 ALA B O 1
ATOM 3436 N N . LEU B 1 102 ? 13.211 14.008 -0.312 1 98.94 102 LEU B N 1
ATOM 3437 C CA . LEU B 1 102 ? 13.727 15.359 -0.124 1 98.94 102 LEU B CA 1
ATOM 3438 C C . LEU B 1 102 ? 12.711 16.391 -0.599 1 98.94 102 LEU B C 1
ATOM 3440 O O . LEU B 1 102 ? 12.672 16.734 -1.784 1 98.94 102 LEU B O 1
ATOM 3444 N N . GLY B 1 103 ? 11.906 16.906 0.284 1 98.75 103 GLY B N 1
ATOM 3445 C CA . GLY B 1 103 ? 10.883 17.859 -0.104 1 98.75 103 GLY B CA 1
ATOM 3446 C C . GLY B 1 103 ? 9.82 18.062 0.958 1 98.75 103 GLY B C 1
ATOM 3447 O O . GLY B 1 103 ? 10.023 17.719 2.121 1 98.75 103 GLY B O 1
ATOM 3448 N N . GLY B 1 104 ? 8.766 18.75 0.668 1 98.19 104 GLY B N 1
ATOM 3449 C CA . GLY B 1 104 ? 7.656 18.984 1.581 1 98.19 104 GLY B CA 1
ATOM 3450 C C . GLY B 1 104 ? 6.734 17.781 1.724 1 98.19 104 GLY B C 1
ATOM 3451 O O . GLY B 1 104 ? 7.156 16.641 1.536 1 98.19 104 GLY B O 1
ATOM 3452 N N . GLY B 1 105 ? 5.516 18.062 2.129 1 97.69 105 GLY B N 1
ATOM 3453 C CA . GLY B 1 105 ? 4.551 17.016 2.436 1 97.69 105 GLY B CA 1
ATOM 3454 C C . GLY B 1 105 ? 4.184 16.172 1.23 1 97.69 105 GLY B C 1
ATOM 3455 O O . GLY B 1 105 ? 4.016 14.945 1.346 1 97.69 105 GLY B O 1
ATOM 3456 N N . VAL B 1 106 ? 4.043 16.812 0.062 1 98 106 VAL B N 1
ATOM 3457 C CA . VAL B 1 106 ? 3.658 16.094 -1.146 1 98 106 VAL B CA 1
ATOM 3458 C C . VAL B 1 106 ? 4.723 15.055 -1.487 1 98 106 VAL B C 1
ATOM 3460 O O . VAL B 1 106 ? 4.402 13.891 -1.712 1 98 106 VAL B O 1
ATOM 3463 N N . ILE B 1 107 ? 5.988 15.43 -1.469 1 98.81 107 ILE B N 1
ATOM 3464 C CA . ILE B 1 107 ? 7.102 14.539 -1.774 1 98.81 107 ILE B CA 1
ATOM 3465 C C . ILE B 1 107 ? 7.211 13.461 -0.701 1 98.81 107 ILE B C 1
ATOM 3467 O O . ILE B 1 107 ? 7.391 12.281 -1.015 1 98.81 107 ILE B O 1
ATOM 3471 N N . GLY B 1 108 ? 7.117 13.883 0.543 1 98.81 108 GLY B N 1
ATOM 3472 C CA . GLY B 1 108 ? 7.18 12.914 1.63 1 98.81 108 GLY B CA 1
ATOM 3473 C C . GLY B 1 108 ? 6.109 11.844 1.542 1 98.81 108 GLY B C 1
ATOM 3474 O O . GLY B 1 108 ? 6.398 10.656 1.673 1 98.81 108 GLY B O 1
ATOM 3475 N N . ASP B 1 109 ? 4.879 12.266 1.323 1 98.69 109 ASP B N 1
ATOM 3476 C CA . ASP B 1 109 ? 3.75 11.336 1.243 1 98.69 109 ASP B CA 1
ATOM 3477 C C . ASP B 1 109 ? 3.902 10.391 0.057 1 98.69 109 ASP B C 1
ATOM 3479 O O . ASP B 1 109 ? 3.717 9.18 0.198 1 98.69 109 ASP B O 1
ATOM 3483 N N . MET B 1 110 ? 4.254 10.93 -1.104 1 98.81 110 MET B N 1
ATOM 3484 C CA . MET B 1 110 ? 4.348 10.117 -2.311 1 98.81 110 MET B CA 1
ATOM 3485 C C . MET B 1 110 ? 5.52 9.141 -2.223 1 98.81 110 MET B C 1
ATOM 3487 O O . MET B 1 110 ? 5.402 7.984 -2.625 1 98.81 110 MET B O 1
ATOM 3491 N N . THR B 1 111 ? 6.637 9.625 -1.705 1 98.94 111 THR B N 1
ATOM 3492 C CA . THR B 1 111 ? 7.805 8.758 -1.575 1 98.94 111 THR B CA 1
ATOM 3493 C C . THR B 1 111 ? 7.539 7.637 -0.579 1 98.94 111 THR B C 1
ATOM 3495 O O . THR B 1 111 ? 7.898 6.484 -0.826 1 98.94 111 THR B O 1
ATOM 3498 N N . GLY B 1 112 ? 6.953 8 0.578 1 98.94 112 GLY B N 1
ATOM 3499 C CA . GLY B 1 112 ? 6.59 6.98 1.548 1 98.94 112 GLY B CA 1
ATOM 3500 C C . GLY B 1 112 ? 5.641 5.938 0.99 1 98.94 112 GLY B C 1
ATOM 3501 O O . GLY B 1 112 ? 5.801 4.742 1.247 1 98.94 112 GLY B O 1
ATOM 3502 N N . PHE B 1 113 ? 4.676 6.441 0.186 1 98.94 113 PHE B N 1
ATOM 3503 C CA . PHE B 1 113 ? 3.727 5.516 -0.419 1 98.94 113 PHE B CA 1
ATOM 3504 C C . PHE B 1 113 ? 4.41 4.645 -1.464 1 98.94 113 PHE B C 1
ATOM 3506 O O . PHE B 1 113 ? 4.156 3.439 -1.538 1 98.94 113 PHE B O 1
ATOM 3513 N N . ALA B 1 114 ? 5.242 5.199 -2.285 1 98.94 114 ALA B N 1
ATOM 3514 C CA . ALA B 1 114 ? 6.023 4.422 -3.242 1 98.94 114 ALA B CA 1
ATOM 3515 C C . ALA B 1 114 ? 6.867 3.365 -2.533 1 98.94 114 ALA B C 1
ATOM 3517 O O . ALA B 1 114 ? 6.934 2.215 -2.971 1 98.94 114 ALA B O 1
ATOM 3518 N N . ALA B 1 115 ? 7.512 3.729 -1.44 1 98.88 115 ALA B N 1
ATOM 3519 C CA . ALA B 1 115 ? 8.336 2.805 -0.669 1 98.88 115 ALA B CA 1
ATOM 3520 C C . ALA B 1 115 ? 7.508 1.647 -0.123 1 98.88 115 ALA B C 1
ATOM 3522 O O . ALA B 1 115 ? 7.949 0.497 -0.136 1 98.88 115 ALA B O 1
ATOM 3523 N N . ALA B 1 116 ? 6.316 1.985 0.329 1 98.81 116 ALA B N 1
ATOM 3524 C CA . ALA B 1 116 ? 5.426 0.971 0.884 1 98.81 116 ALA B CA 1
ATOM 3525 C C . ALA B 1 116 ? 5.02 -0.043 -0.18 1 98.81 116 ALA B C 1
ATOM 3527 O O . ALA B 1 116 ? 4.82 -1.223 0.121 1 98.81 116 ALA B O 1
ATOM 3528 N N . CYS B 1 117 ? 4.926 0.407 -1.415 1 98.69 117 CYS B N 1
ATOM 3529 C CA . CYS B 1 117 ? 4.301 -0.406 -2.451 1 98.69 117 CYS B CA 1
ATOM 3530 C C . CYS B 1 117 ? 5.352 -1.104 -3.305 1 98.69 117 CYS B C 1
ATOM 3532 O O . CYS B 1 117 ? 5.105 -2.186 -3.842 1 98.69 117 CYS B O 1
ATOM 3534 N N . TYR B 1 118 ? 6.539 -0.444 -3.588 1 98.25 118 TYR B N 1
ATOM 3535 C CA . TYR B 1 118 ? 7.559 -1.013 -4.461 1 98.25 118 TYR B CA 1
ATOM 3536 C C . TYR B 1 118 ? 8.078 -2.33 -3.902 1 98.25 118 TYR B C 1
ATOM 3538 O O . TYR B 1 118 ? 8.617 -2.373 -2.795 1 98.25 118 TYR B O 1
ATOM 3546 N N . MET B 1 119 ? 7.836 -3.434 -4.672 1 95.44 119 MET B N 1
ATOM 3547 C CA . MET B 1 119 ? 8.18 -4.797 -4.273 1 95.44 119 MET B CA 1
ATOM 3548 C C . MET B 1 119 ? 7.605 -5.125 -2.902 1 95.44 119 MET B C 1
ATOM 3550 O O . MET B 1 119 ? 8.219 -5.863 -2.127 1 95.44 119 MET B O 1
ATOM 3554 N N . ARG B 1 120 ? 6.496 -4.371 -2.551 1 97.19 120 ARG B N 1
ATOM 3555 C CA . ARG B 1 120 ? 5.672 -4.578 -1.363 1 97.19 120 ARG B CA 1
ATOM 3556 C C . ARG B 1 120 ? 6.406 -4.137 -0.103 1 97.19 120 ARG B C 1
ATOM 3558 O O . ARG B 1 120 ? 6.203 -4.707 0.972 1 97.19 120 ARG B O 1
ATOM 3565 N N . GLY B 1 121 ? 7.379 -3.193 -0.264 1 97.5 121 GLY B N 1
ATOM 3566 C CA . GLY B 1 121 ? 8 -2.562 0.89 1 97.5 121 GLY B CA 1
ATOM 3567 C C . GLY B 1 121 ? 9.5 -2.402 0.749 1 97.5 121 GLY B C 1
ATOM 3568 O O . GLY B 1 121 ? 10.227 -3.393 0.668 1 97.5 121 GLY B O 1
ATOM 3569 N N . VAL B 1 122 ? 10.008 -1.219 0.72 1 97.75 122 VAL B N 1
ATOM 3570 C CA . VAL B 1 122 ? 11.43 -0.908 0.777 1 97.75 122 VAL B CA 1
ATOM 3571 C C . VAL B 1 122 ? 11.68 0.218 1.779 1 97.75 122 VAL B C 1
ATOM 3573 O O . VAL B 1 122 ? 10.766 0.988 2.092 1 97.75 122 VAL B O 1
ATOM 3576 N N . PRO B 1 123 ? 12.844 0.311 2.336 1 98.38 123 PRO B N 1
ATOM 3577 C CA . PRO B 1 123 ? 13.094 1.354 3.332 1 98.38 123 PRO B CA 1
ATOM 3578 C C . PRO B 1 123 ? 13.109 2.756 2.727 1 98.38 123 PRO B C 1
ATOM 3580 O O . PRO B 1 123 ? 13.383 2.914 1.533 1 98.38 123 PRO B O 1
ATOM 3583 N N . PHE B 1 124 ? 12.797 3.762 3.545 1 98.81 124 PHE B N 1
ATOM 3584 C CA . PHE B 1 124 ? 12.93 5.133 3.068 1 98.81 124 PHE B CA 1
ATOM 3585 C C . PHE B 1 124 ? 13.227 6.082 4.223 1 98.81 124 PHE B C 1
ATOM 3587 O O . PHE B 1 124 ? 13.062 5.719 5.391 1 98.81 124 PHE B O 1
ATOM 3594 N N . ILE B 1 125 ? 13.773 7.234 3.939 1 98.94 125 ILE B N 1
ATOM 3595 C CA . ILE B 1 125 ? 14.133 8.297 4.871 1 98.94 125 ILE B CA 1
ATOM 3596 C C . ILE B 1 125 ? 13.422 9.586 4.48 1 98.94 125 ILE B C 1
ATOM 3598 O O . ILE B 1 125 ? 13.328 9.922 3.299 1 98.94 125 ILE B O 1
ATOM 3602 N N . GLN B 1 126 ? 12.891 10.305 5.496 1 98.88 126 GLN B N 1
ATOM 3603 C CA . GLN B 1 126 ? 12.266 11.609 5.277 1 98.88 126 GLN B CA 1
ATOM 3604 C C . GLN B 1 126 ? 13.258 12.742 5.504 1 98.88 126 GLN B C 1
ATOM 3606 O O . GLN B 1 126 ? 13.922 12.797 6.543 1 98.88 126 GLN B O 1
ATOM 3611 N N . VAL B 1 127 ? 13.383 13.609 4.539 1 98.94 127 VAL B N 1
ATOM 3612 C CA . VAL B 1 127 ? 14.133 14.852 4.668 1 98.94 127 VAL B CA 1
ATOM 3613 C C . VAL B 1 127 ? 13.219 16.031 4.363 1 98.94 127 VAL B C 1
ATOM 3615 O O . VAL B 1 127 ? 13.328 16.656 3.301 1 98.94 127 VAL B O 1
ATOM 3618 N N . PRO B 1 128 ? 12.367 16.375 5.324 1 98.88 128 PRO B N 1
ATOM 3619 C CA . PRO B 1 128 ? 11.359 17.406 5.094 1 98.88 128 PRO B CA 1
ATOM 3620 C C . PRO B 1 128 ? 11.977 18.797 4.945 1 98.88 128 PRO B C 1
ATOM 3622 O O . PRO B 1 128 ? 12.836 19.188 5.742 1 98.88 128 PRO B O 1
ATOM 3625 N N . THR B 1 129 ? 11.43 19.562 3.947 1 98.69 129 THR B N 1
ATOM 3626 C CA . THR B 1 129 ? 12.039 20.844 3.654 1 98.69 129 THR B CA 1
ATOM 3627 C C . THR B 1 129 ? 11.047 21.984 3.891 1 98.69 129 THR B C 1
ATOM 3629 O O . THR B 1 129 ? 11.328 23.141 3.576 1 98.69 129 THR B O 1
ATOM 3632 N N . THR B 1 130 ? 9.828 21.719 4.371 1 98.62 130 THR B N 1
ATOM 3633 C CA . THR B 1 130 ? 8.875 22.734 4.805 1 98.62 130 THR B CA 1
ATOM 3634 C C . THR B 1 130 ? 8.57 22.594 6.293 1 98.62 130 THR B C 1
ATOM 3636 O O . THR B 1 130 ? 8.719 21.5 6.855 1 98.62 130 THR B O 1
ATOM 3639 N N . LEU B 1 131 ? 8.164 23.672 6.918 1 98.75 131 LEU B N 1
ATOM 3640 C CA . LEU B 1 131 ? 7.809 23.609 8.328 1 98.75 131 LEU B CA 1
ATOM 3641 C C . LEU B 1 131 ? 6.656 22.625 8.547 1 98.75 131 LEU B C 1
ATOM 3643 O O . LEU B 1 131 ? 6.684 21.828 9.484 1 98.75 131 LEU B O 1
ATOM 3647 N N . LEU B 1 132 ? 5.684 22.625 7.668 1 98.56 132 LEU B N 1
ATOM 3648 C CA . LEU B 1 132 ? 4.539 21.734 7.777 1 98.56 132 LEU B CA 1
ATOM 3649 C C . LEU B 1 132 ? 4.992 20.266 7.801 1 98.56 132 LEU B C 1
ATOM 3651 O O . LEU B 1 132 ? 4.559 19.5 8.656 1 98.56 132 LEU B O 1
ATOM 3655 N N . SER B 1 133 ? 5.852 19.922 6.867 1 98.62 133 SER B N 1
ATOM 3656 C CA . SER B 1 133 ? 6.297 18.531 6.805 1 98.62 133 SER B CA 1
ATOM 3657 C C . SER B 1 133 ? 7.199 18.188 7.984 1 98.62 133 SER B C 1
ATOM 3659 O O . SER B 1 133 ? 7.223 17.047 8.445 1 98.62 133 SER B O 1
ATOM 3661 N N . GLN B 1 134 ? 7.926 19.156 8.562 1 98.75 134 GLN B N 1
ATOM 3662 C CA . GLN B 1 134 ? 8.812 18.891 9.688 1 98.75 134 GLN B CA 1
ATOM 3663 C C . GLN B 1 134 ? 8.016 18.656 10.969 1 98.75 134 GLN B C 1
ATOM 3665 O O . GLN B 1 134 ? 8.422 17.859 11.82 1 98.75 134 GLN B O 1
ATOM 3670 N N . VAL B 1 135 ? 6.859 19.281 11.055 1 98.44 135 VAL B N 1
ATOM 3671 C CA . VAL B 1 135 ? 6.148 19.234 12.336 1 98.44 135 VAL B CA 1
ATOM 3672 C C . VAL B 1 135 ? 4.984 18.25 12.242 1 98.44 135 VAL B C 1
ATOM 3674 O O . VAL B 1 135 ? 4.414 17.859 13.266 1 98.44 135 VAL B O 1
ATOM 3677 N N . ASP B 1 136 ? 4.652 17.812 11.016 1 97.56 136 ASP B N 1
ATOM 3678 C CA . ASP B 1 136 ? 3.422 17.031 10.906 1 97.56 136 ASP B CA 1
ATOM 3679 C C . ASP B 1 136 ? 3.592 15.852 9.953 1 97.56 136 ASP B C 1
ATOM 3681 O O . ASP B 1 136 ? 3.848 14.727 10.391 1 97.56 136 ASP B O 1
ATOM 3685 N N . SER B 1 137 ? 3.711 16.031 8.672 1 97.19 137 SER B N 1
ATOM 3686 C CA . SER B 1 137 ? 3.467 14.992 7.676 1 97.19 137 SER B CA 1
ATOM 3687 C C . SER B 1 137 ? 4.594 13.961 7.664 1 97.19 137 SER B C 1
ATOM 3689 O O . SER B 1 137 ? 4.406 12.836 7.195 1 97.19 137 SER B O 1
ATOM 3691 N N . SER B 1 138 ? 5.797 14.312 8.164 1 98.25 138 SER B N 1
ATOM 3692 C CA . SER B 1 138 ? 6.914 13.375 8.125 1 98.25 138 SER B CA 1
ATOM 3693 C C . SER B 1 138 ? 6.883 12.43 9.328 1 98.25 138 SER B C 1
ATOM 3695 O O . SER B 1 138 ? 7.668 11.484 9.398 1 98.25 138 SER B O 1
ATOM 3697 N N . VAL B 1 139 ? 5.93 12.648 10.242 1 96.94 139 VAL B N 1
ATOM 3698 C CA . VAL B 1 139 ? 5.891 11.898 11.5 1 96.94 139 VAL B CA 1
ATOM 3699 C C . VAL B 1 139 ? 4.629 11.039 11.547 1 96.94 139 VAL B C 1
ATOM 3701 O O . VAL B 1 139 ? 3.521 11.539 11.336 1 96.94 139 VAL B O 1
ATOM 3704 N N . GLY B 1 140 ? 4.832 9.766 11.734 1 95.62 140 GLY B N 1
ATOM 3705 C CA . GLY B 1 140 ? 3.676 8.938 12.039 1 95.62 140 GLY B CA 1
ATOM 3706 C C . GLY B 1 140 ? 3.346 7.953 10.93 1 95.62 140 GLY B C 1
ATOM 3707 O O . GLY B 1 140 ? 2.49 7.082 11.102 1 95.62 140 GLY B O 1
ATOM 3708 N N . GLY B 1 141 ? 3.891 8.07 9.773 1 97 141 GLY B N 1
ATOM 3709 C CA . GLY B 1 141 ? 3.879 6.977 8.812 1 97 141 GLY B CA 1
ATOM 3710 C C . GLY B 1 141 ? 2.695 7.027 7.863 1 97 141 GLY B C 1
ATOM 3711 O O . GLY B 1 141 ? 2.537 6.152 7.008 1 97 141 GLY B O 1
ATOM 3712 N N . LYS B 1 142 ? 1.784 8.039 8.008 1 97.12 142 LYS B N 1
ATOM 3713 C CA . LYS B 1 142 ? 0.717 8.172 7.016 1 97.12 142 LYS B CA 1
ATOM 3714 C C . LYS B 1 142 ? 1.264 8.664 5.68 1 97.12 142 LYS B C 1
ATOM 3716 O O . LYS B 1 142 ? 1.898 9.719 5.609 1 97.12 142 LYS B O 1
ATOM 3721 N N . THR B 1 143 ? 1.101 7.91 4.668 1 98.31 143 THR B N 1
ATOM 3722 C CA . THR B 1 143 ? 1.514 8.242 3.309 1 98.31 143 THR B CA 1
ATOM 3723 C C . THR B 1 143 ? 0.338 8.125 2.344 1 98.31 143 THR B C 1
ATOM 3725 O O . THR B 1 143 ? -0.724 7.613 2.709 1 98.31 143 THR B O 1
ATOM 3728 N N . GLY B 1 144 ? 0.521 8.719 1.174 1 98.06 144 GLY B N 1
ATOM 3729 C CA . GLY B 1 144 ? -0.575 8.492 0.244 1 98.06 144 GLY B CA 1
ATOM 3730 C C . GLY B 1 144 ? -0.664 9.555 -0.838 1 98.06 144 GLY B C 1
ATOM 3731 O O . GLY B 1 144 ? 0.241 10.375 -0.983 1 98.06 144 GLY B O 1
ATOM 3732 N N . ILE B 1 145 ? -1.732 9.469 -1.596 1 97.88 145 ILE B N 1
ATOM 3733 C CA . ILE B 1 145 ? -2.023 10.367 -2.707 1 97.88 145 ILE B CA 1
ATOM 3734 C C . ILE B 1 145 ? -3.504 10.742 -2.693 1 97.88 145 ILE B C 1
ATOM 3736 O O . ILE B 1 145 ? -4.285 10.18 -1.926 1 97.88 145 ILE B O 1
ATOM 3740 N N . ASN B 1 146 ? -3.766 11.742 -3.48 1 94.31 146 ASN B N 1
ATOM 3741 C CA . ASN B 1 146 ? -5.141 12.203 -3.646 1 94.31 146 ASN B CA 1
ATOM 3742 C C . ASN B 1 146 ? -5.84 11.477 -4.789 1 94.31 146 ASN B C 1
ATOM 3744 O O . ASN B 1 146 ? -5.184 10.93 -5.676 1 94.31 146 ASN B O 1
ATOM 3748 N N . HIS B 1 147 ? -7.059 11.305 -4.613 1 92.69 147 HIS B N 1
ATOM 3749 C CA . HIS B 1 147 ? -7.996 11.008 -5.688 1 92.69 147 HIS B CA 1
ATOM 3750 C C . HIS B 1 147 ? -8.852 12.227 -6.027 1 92.69 147 HIS B C 1
ATOM 3752 O O . HIS B 1 147 ? -9.133 13.055 -5.156 1 92.69 147 HIS B O 1
ATOM 3758 N N . PRO B 1 148 ? -9.242 12.367 -7.305 1 87.5 148 PRO B N 1
ATOM 3759 C CA . PRO B 1 148 ? -10.07 13.523 -7.641 1 87.5 148 PRO B CA 1
ATOM 3760 C C . PRO B 1 148 ? -11.305 13.648 -6.746 1 87.5 148 PRO B C 1
ATOM 3762 O O . PRO B 1 148 ? -11.766 14.766 -6.477 1 87.5 148 PRO B O 1
ATOM 3765 N N . LEU B 1 149 ? -11.766 12.57 -6.176 1 86.25 149 LEU B N 1
ATOM 3766 C CA . LEU B 1 149 ? -13 12.562 -5.395 1 86.25 149 LEU B CA 1
ATOM 3767 C C . LEU B 1 149 ? -12.703 12.648 -3.902 1 86.25 149 LEU B C 1
ATOM 3769 O O . LEU B 1 149 ? -13.617 12.672 -3.082 1 86.25 149 LEU B O 1
ATOM 3773 N N . GLY B 1 150 ? -11.438 12.727 -3.535 1 86.69 150 GLY B N 1
ATOM 3774 C CA . GLY B 1 150 ? -11.117 12.789 -2.119 1 86.69 150 GLY B CA 1
ATOM 3775 C C . GLY B 1 150 ? -9.633 12.945 -1.854 1 86.69 150 GLY B C 1
ATOM 3776 O O . GLY B 1 150 ? -8.805 12.344 -2.539 1 86.69 150 GLY B O 1
ATOM 3777 N N . LYS B 1 151 ? -9.281 13.664 -0.859 1 89.81 151 LYS B N 1
ATOM 3778 C CA . LYS B 1 151 ? -7.895 13.938 -0.494 1 89.81 151 LYS B CA 1
ATOM 3779 C C . LYS B 1 151 ? -7.332 12.828 0.39 1 89.81 151 LYS B C 1
ATOM 3781 O O . LYS B 1 151 ? -7.992 12.383 1.333 1 89.81 151 LYS B O 1
ATOM 3786 N N . ASN B 1 152 ? -6.141 12.398 0.088 1 92.56 152 ASN B N 1
ATOM 3787 C CA . ASN B 1 152 ? -5.379 11.453 0.892 1 92.56 152 ASN B CA 1
ATOM 3788 C C . ASN B 1 152 ? -6.164 10.164 1.134 1 92.56 152 ASN B C 1
ATOM 3790 O O . ASN B 1 152 ? -6.121 9.602 2.229 1 92.56 152 ASN B O 1
ATOM 3794 N N . MET B 1 153 ? -6.895 9.68 0.103 1 93.5 153 MET B N 1
ATOM 3795 C CA . MET B 1 153 ? -7.785 8.539 0.274 1 93.5 153 MET B CA 1
ATOM 3796 C C . MET B 1 153 ? -7.062 7.234 -0.039 1 93.5 153 MET B C 1
ATOM 3798 O O . MET B 1 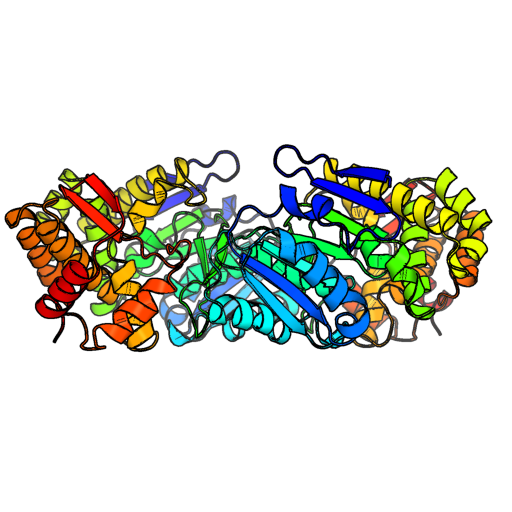153 ? -7.547 6.152 0.3 1 93.5 153 MET B O 1
ATOM 3802 N N . ILE B 1 154 ? -5.949 7.34 -0.715 1 97.69 154 ILE B N 1
ATOM 3803 C CA . ILE B 1 154 ? -5.195 6.176 -1.167 1 97.69 154 ILE B CA 1
ATOM 3804 C C . ILE B 1 154 ? -3.777 6.23 -0.605 1 97.69 154 ILE B C 1
ATOM 3806 O O . ILE B 1 154 ? -3.047 7.199 -0.842 1 97.69 154 ILE B O 1
ATOM 3810 N N . GLY B 1 155 ? -3.453 5.211 0.173 1 98.31 155 GLY B N 1
ATOM 3811 C CA . GLY B 1 155 ? -2.135 5.258 0.784 1 98.31 155 GLY B CA 1
ATOM 3812 C C . GLY B 1 155 ? -1.844 4.062 1.67 1 98.31 155 GLY B C 1
ATOM 3813 O O . GLY B 1 155 ? -2.387 2.977 1.454 1 98.31 155 GLY B O 1
ATOM 3814 N N . ALA B 1 156 ? -0.83 4.262 2.584 1 98.44 156 ALA B N 1
ATOM 3815 C CA . ALA B 1 156 ? -0.396 3.225 3.516 1 98.44 156 ALA B CA 1
ATOM 3816 C C . ALA B 1 156 ? 0.118 3.836 4.816 1 98.44 156 ALA B C 1
ATOM 3818 O O . ALA B 1 156 ? 0.55 4.992 4.84 1 98.44 156 ALA B O 1
ATOM 3819 N N . PHE B 1 157 ? -0.053 3.115 5.887 1 97.25 157 PHE B N 1
ATOM 3820 C CA . PHE B 1 157 ? 0.773 3.369 7.059 1 97.25 157 PHE B CA 1
ATOM 3821 C C . PHE B 1 157 ? 2.156 2.75 6.895 1 97.25 157 PHE B C 1
ATOM 3823 O O . PHE B 1 157 ? 2.289 1.526 6.82 1 97.25 157 PHE B O 1
ATOM 3830 N N . TYR B 1 158 ? 3.15 3.531 6.75 1 98.25 158 TYR B N 1
ATOM 3831 C CA . TYR B 1 158 ? 4.508 3.062 6.484 1 98.25 158 TYR B CA 1
ATOM 3832 C C . TYR B 1 158 ? 5.535 3.984 7.129 1 98.25 158 TYR B C 1
ATOM 3834 O O . TYR B 1 158 ? 5.633 5.16 6.77 1 98.25 158 TYR B O 1
ATOM 3842 N N . GLN B 1 159 ? 6.281 3.496 8.094 1 98.25 159 GLN B N 1
ATOM 3843 C CA . GLN B 1 159 ? 7.195 4.32 8.875 1 98.25 159 GLN B CA 1
ATOM 3844 C C . GLN B 1 159 ? 8.531 4.504 8.156 1 98.25 159 GLN B C 1
ATOM 3846 O O . GLN B 1 159 ? 9.031 3.57 7.531 1 98.25 159 GLN B O 1
ATOM 3851 N N . PRO B 1 160 ? 9.109 5.684 8.172 1 98.56 160 PRO B N 1
ATOM 3852 C CA . PRO B 1 160 ? 10.477 5.875 7.684 1 98.56 160 PRO B CA 1
ATOM 3853 C C . PRO B 1 160 ? 11.523 5.277 8.617 1 98.56 160 PRO B C 1
ATOM 3855 O O . PRO B 1 160 ? 11.219 4.93 9.758 1 98.56 160 PRO B O 1
ATOM 3858 N N . GLN B 1 161 ? 12.711 5.125 8.062 1 98.38 161 GLN B N 1
ATOM 3859 C CA . GLN B 1 161 ? 13.828 4.68 8.898 1 98.38 161 GLN B CA 1
ATOM 3860 C C . GLN B 1 161 ? 14.359 5.816 9.766 1 98.38 161 GLN B C 1
ATOM 3862 O O . GLN B 1 161 ? 14.945 5.578 10.82 1 98.38 161 GLN B O 1
ATOM 3867 N N . ALA B 1 162 ? 14.141 7.027 9.32 1 98.75 162 ALA B N 1
ATOM 3868 C CA . ALA B 1 162 ? 14.562 8.242 10.016 1 98.75 162 ALA B CA 1
ATOM 3869 C C . ALA B 1 162 ? 13.914 9.477 9.398 1 98.75 162 ALA B C 1
ATOM 3871 O O . ALA B 1 162 ? 13.477 9.445 8.242 1 98.75 162 ALA B O 1
ATOM 3872 N N . VAL B 1 163 ? 13.797 10.523 10.164 1 98.88 163 VAL B N 1
ATOM 3873 C CA . VAL B 1 163 ? 13.43 11.852 9.703 1 98.88 163 VAL B CA 1
ATOM 3874 C C . VAL B 1 163 ? 14.57 12.836 9.992 1 98.88 163 VAL B C 1
ATOM 3876 O O . VAL B 1 163 ? 15.031 12.945 11.125 1 98.88 163 VAL B O 1
ATOM 3879 N N . ILE B 1 164 ? 15.039 13.445 8.945 1 98.88 164 ILE B N 1
ATOM 3880 C CA . ILE B 1 164 ? 16.094 14.453 9.07 1 98.88 164 ILE B CA 1
ATOM 3881 C C . ILE B 1 164 ? 15.508 15.844 8.852 1 98.88 164 ILE B C 1
ATOM 3883 O O . ILE B 1 164 ? 15.484 16.344 7.73 1 98.88 164 ILE B O 1
ATOM 3887 N N . ALA B 1 165 ? 15.109 16.469 9.93 1 98.62 165 ALA B N 1
ATOM 3888 C CA . ALA B 1 165 ? 14.469 17.781 9.891 1 98.62 165 ALA B CA 1
ATOM 3889 C C . ALA B 1 165 ? 15.5 18.891 9.992 1 98.62 165 ALA B C 1
ATOM 3891 O O . ALA B 1 165 ? 15.781 19.391 11.086 1 98.62 165 ALA B O 1
ATOM 3892 N N . ASP B 1 166 ? 15.969 19.344 8.867 1 98.44 166 ASP B N 1
ATOM 3893 C CA . ASP B 1 166 ? 16.953 20.422 8.773 1 98.44 166 ASP B CA 1
ATOM 3894 C C . ASP B 1 166 ? 16.266 21.797 8.828 1 98.44 166 ASP B C 1
ATOM 3896 O O . ASP B 1 166 ? 15.766 22.281 7.812 1 98.44 166 ASP B O 1
ATOM 3900 N N . ILE B 1 167 ? 16.422 22.453 9.922 1 96.88 167 ILE B N 1
ATOM 3901 C CA . ILE B 1 167 ? 15.789 23.75 10.117 1 96.88 167 ILE B CA 1
ATOM 3902 C C . ILE B 1 167 ? 16.359 24.766 9.125 1 96.88 167 ILE B C 1
ATOM 3904 O O . ILE B 1 167 ? 15.703 25.734 8.766 1 96.88 167 ILE B O 1
ATOM 3908 N N . GLY B 1 168 ? 17.562 24.531 8.703 1 96.31 168 GLY B N 1
ATOM 3909 C CA . GLY B 1 168 ? 18.188 25.391 7.723 1 96.31 168 GLY B CA 1
ATOM 3910 C C . GLY B 1 168 ? 17.453 25.438 6.402 1 96.31 168 GLY B C 1
ATOM 3911 O O . GLY B 1 168 ? 17.516 26.422 5.672 1 96.31 168 GLY B O 1
ATOM 3912 N N . ALA B 1 169 ? 16.719 24.422 6.066 1 97.12 169 ALA B N 1
ATOM 3913 C CA . ALA B 1 169 ? 15.969 24.359 4.816 1 97.12 169 ALA B CA 1
ATOM 3914 C C . ALA B 1 169 ? 14.812 25.359 4.82 1 97.12 169 ALA B C 1
ATOM 3916 O O . ALA B 1 169 ? 14.289 25.719 3.762 1 97.12 169 ALA B O 1
ATOM 3917 N N . LEU B 1 170 ? 14.414 25.891 5.988 1 97.88 170 LEU B N 1
ATOM 3918 C CA . LEU B 1 170 ? 13.266 26.781 6.105 1 97.88 170 LEU B CA 1
ATOM 3919 C C . LEU B 1 170 ? 13.633 28.203 5.711 1 97.88 170 LEU B C 1
ATOM 3921 O O . LEU B 1 170 ? 12.75 29.047 5.512 1 97.88 170 LEU B O 1
ATOM 3925 N N . THR B 1 171 ? 14.922 28.453 5.555 1 95.44 171 THR B N 1
ATOM 3926 C CA . THR B 1 171 ? 15.375 29.797 5.207 1 95.44 171 THR B CA 1
ATOM 3927 C C . THR B 1 171 ? 14.969 30.156 3.781 1 95.44 171 THR B C 1
ATOM 3929 O O . THR B 1 171 ? 14.781 31.328 3.463 1 95.44 171 THR B O 1
ATOM 3932 N N . THR B 1 172 ? 14.812 29.203 2.945 1 95.06 172 THR B N 1
ATOM 3933 C CA . THR B 1 172 ? 14.477 29.453 1.549 1 95.06 172 THR B CA 1
ATOM 3934 C C . THR B 1 172 ? 12.977 29.266 1.314 1 95.06 172 THR B C 1
ATOM 3936 O O . THR B 1 172 ? 12.5 29.438 0.193 1 95.06 172 THR B O 1
ATOM 3939 N N . LEU B 1 173 ? 12.258 28.906 2.301 1 96.88 173 LEU B N 1
ATOM 3940 C CA . LEU B 1 173 ? 10.828 28.609 2.186 1 96.88 173 LEU B CA 1
ATOM 3941 C C . LEU B 1 173 ? 10.023 29.891 1.979 1 96.88 173 LEU B C 1
ATOM 3943 O O . LEU B 1 173 ? 10.188 30.859 2.721 1 96.88 173 LEU B O 1
ATOM 3947 N N . PRO B 1 174 ? 9.156 29.922 0.964 1 97 174 PRO B N 1
ATOM 3948 C CA . PRO B 1 174 ? 8.289 31.094 0.834 1 97 174 PRO B CA 1
ATOM 3949 C C . PRO B 1 174 ? 7.457 31.359 2.09 1 97 174 PRO B C 1
ATOM 3951 O O . PRO B 1 174 ? 7.043 30.406 2.766 1 97 174 PRO B O 1
ATOM 3954 N N . ASP B 1 175 ? 7.16 32.625 2.365 1 97.81 175 ASP B N 1
ATOM 3955 C CA . ASP B 1 175 ? 6.461 33.031 3.578 1 97.81 175 ASP B CA 1
ATOM 3956 C C . ASP B 1 175 ? 5.113 32.312 3.701 1 97.81 175 ASP B C 1
ATOM 3958 O O . ASP B 1 175 ? 4.715 31.922 4.797 1 97.81 175 ASP B O 1
ATOM 3962 N N . ARG B 1 176 ? 4.473 32.188 2.58 1 96.94 176 ARG B N 1
ATOM 3963 C CA . ARG B 1 176 ? 3.158 31.547 2.574 1 96.94 176 ARG B CA 1
ATOM 3964 C C . ARG B 1 176 ? 3.246 30.109 3.033 1 96.94 176 ARG B C 1
ATOM 3966 O O . ARG B 1 176 ? 2.367 29.625 3.75 1 96.94 176 ARG B O 1
ATOM 3973 N N . GLU B 1 177 ? 4.285 29.438 2.623 1 97.56 177 GLU B N 1
ATOM 3974 C CA . GLU B 1 177 ? 4.516 28.047 3.012 1 97.56 177 GLU B CA 1
ATOM 3975 C C . GLU B 1 177 ? 4.914 27.938 4.48 1 97.56 177 GLU B C 1
ATOM 3977 O O . GLU B 1 177 ? 4.551 26.984 5.164 1 97.56 177 GLU B O 1
ATOM 3982 N N . LEU B 1 178 ? 5.676 28.906 4.922 1 98.5 178 LEU B N 1
ATOM 3983 C CA . LEU B 1 178 ? 6.02 28.938 6.34 1 98.5 178 LEU B CA 1
ATOM 3984 C C . LEU B 1 178 ? 4.77 29.078 7.199 1 98.5 178 LEU B C 1
ATOM 3986 O O . LEU B 1 178 ? 4.594 28.359 8.18 1 98.5 178 LEU B O 1
ATOM 3990 N N . ALA B 1 179 ? 3.926 30 6.797 1 98.56 179 ALA B N 1
ATOM 3991 C CA . ALA B 1 179 ? 2.676 30.219 7.52 1 98.56 179 ALA B CA 1
ATOM 3992 C C . ALA B 1 179 ? 1.84 28.953 7.578 1 98.56 179 ALA B C 1
ATOM 3994 O O . ALA B 1 179 ? 1.258 28.625 8.617 1 98.56 179 ALA B O 1
ATOM 3995 N N . ALA B 1 180 ? 1.797 28.266 6.473 1 98.06 180 ALA B N 1
ATOM 3996 C CA . ALA B 1 180 ? 1.065 27 6.41 1 98.06 180 ALA B CA 1
ATOM 3997 C C . ALA B 1 180 ? 1.596 26 7.441 1 98.06 180 ALA B C 1
ATOM 3999 O O . ALA B 1 180 ? 0.825 25.25 8.031 1 98.06 180 ALA B O 1
ATOM 4000 N N . GLY B 1 181 ? 2.877 26 7.625 1 98.69 181 GLY B N 1
ATOM 4001 C CA . GLY B 1 181 ? 3.465 25.141 8.641 1 98.69 181 GLY B CA 1
ATOM 4002 C C . GLY B 1 181 ? 3.121 25.578 10.055 1 98.69 181 GLY B C 1
ATOM 4003 O O . GLY B 1 181 ? 2.9 24.734 10.93 1 98.69 181 GLY B O 1
ATOM 4004 N N . VAL B 1 182 ? 3.096 26.891 10.258 1 98.81 182 VAL B N 1
ATOM 4005 C CA . VAL B 1 182 ? 2.771 27.422 11.57 1 98.81 182 VAL B CA 1
ATOM 4006 C C . VAL B 1 182 ? 1.354 27.016 11.961 1 98.81 182 VAL B C 1
ATOM 4008 O O . VAL B 1 182 ? 1.074 26.766 13.141 1 98.81 182 VAL B O 1
ATOM 4011 N N . ALA B 1 183 ? 0.484 26.828 10.992 1 98.75 183 ALA B N 1
ATOM 4012 C CA . ALA B 1 183 ? -0.87 26.344 11.258 1 98.75 183 ALA B CA 1
ATOM 4013 C C . ALA B 1 183 ? -0.845 25.016 12 1 98.75 183 ALA B C 1
ATOM 4015 O O . ALA B 1 183 ? -1.585 24.828 12.969 1 98.75 183 ALA B O 1
ATOM 4016 N N . GLU B 1 184 ? 0.019 24.125 11.57 1 98.62 184 GLU B N 1
ATOM 4017 C CA . GLU B 1 184 ? 0.102 22.812 12.188 1 98.62 184 GLU B CA 1
ATOM 4018 C C . GLU B 1 184 ? 0.721 22.891 13.586 1 98.62 184 GLU B C 1
ATOM 4020 O O . GLU B 1 184 ? 0.366 22.125 14.469 1 98.62 184 GLU B O 1
ATOM 4025 N N . VAL B 1 185 ? 1.604 23.875 13.781 1 98.81 185 VAL B N 1
ATOM 4026 C CA . VAL B 1 185 ? 2.162 24.125 15.109 1 98.81 185 VAL B CA 1
ATOM 4027 C C . VAL B 1 185 ? 1.058 24.578 16.062 1 98.81 185 VAL B C 1
ATOM 4029 O O . VAL B 1 185 ? 0.929 24.062 17.172 1 98.81 185 VAL B O 1
ATOM 4032 N N . ILE B 1 186 ? 0.247 25.5 15.586 1 98.88 186 ILE B N 1
ATOM 4033 C CA . ILE B 1 186 ? -0.864 26.016 16.375 1 98.88 186 ILE B CA 1
ATOM 4034 C C . ILE B 1 186 ? -1.836 24.891 16.703 1 98.88 186 ILE B C 1
ATOM 4036 O O . ILE B 1 186 ? -2.27 24.75 17.844 1 98.88 186 ILE B O 1
ATOM 4040 N N . LYS B 1 187 ? -2.119 24.062 15.711 1 98.75 187 LYS B N 1
ATOM 4041 C CA . LYS B 1 187 ? -3.018 22.938 15.914 1 98.75 187 LYS B CA 1
ATOM 4042 C C . LYS B 1 187 ? -2.527 22.031 17.047 1 98.75 187 LYS B C 1
ATOM 4044 O O . LYS B 1 187 ? -3.303 21.656 17.922 1 98.75 187 LYS B O 1
ATOM 4049 N N . THR B 1 188 ? -1.255 21.766 17 1 98.25 188 THR B N 1
ATOM 4050 C CA . THR B 1 188 ? -0.661 20.875 17.984 1 98.25 188 THR B CA 1
ATOM 4051 C C . THR B 1 188 ? -0.792 21.438 19.391 1 98.25 188 THR B C 1
ATOM 4053 O O . THR B 1 188 ? -1.135 20.719 20.328 1 98.25 188 THR B O 1
ATOM 4056 N N . GLY B 1 189 ? -0.516 22.703 19.547 1 98.44 189 GLY B N 1
ATOM 4057 C CA . GLY B 1 189 ? -0.707 23.344 20.828 1 98.44 189 GLY B CA 1
ATOM 4058 C C . GLY B 1 189 ? -2.152 23.328 21.297 1 98.44 189 GLY B C 1
ATOM 4059 O O . GLY B 1 189 ? -2.436 23.047 22.453 1 98.44 189 GLY B O 1
ATOM 4060 N N . ALA B 1 190 ? -3.064 23.578 20.406 1 98.62 190 ALA B N 1
ATOM 4061 C CA . ALA B 1 190 ? -4.484 23.703 20.719 1 98.62 190 ALA B CA 1
ATOM 4062 C C . ALA B 1 190 ? -5.055 22.375 21.203 1 98.62 190 ALA B C 1
ATOM 4064 O O . ALA B 1 190 ? -5.824 22.328 22.172 1 98.62 190 ALA B O 1
ATOM 4065 N N . ILE B 1 191 ? -4.629 21.297 20.609 1 97.75 191 ILE B N 1
ATOM 4066 C CA . ILE B 1 191 ? -5.316 20.031 20.828 1 97.75 191 ILE B CA 1
ATOM 4067 C C . ILE B 1 191 ? -4.641 19.266 21.969 1 97.75 191 ILE B C 1
ATOM 4069 O O . ILE B 1 191 ? -5.254 18.406 22.594 1 97.75 191 ILE B O 1
ATOM 4073 N N . ALA B 1 192 ? -3.346 19.609 22.281 1 96.69 192 ALA B N 1
ATOM 4074 C CA . ALA B 1 192 ? -2.646 18.625 23.094 1 96.69 192 ALA B CA 1
ATOM 4075 C C . ALA B 1 192 ? -1.886 19.281 24.234 1 96.69 192 ALA B C 1
ATOM 4077 O O . ALA B 1 192 ? -1.566 18.625 25.234 1 96.69 192 ALA B O 1
ATOM 4078 N N . ASP B 1 193 ? -1.571 20.594 24.172 1 97.38 193 ASP B N 1
ATOM 4079 C CA . ASP B 1 193 ? -0.653 21.188 25.141 1 97.38 193 ASP B CA 1
ATOM 4080 C C . ASP B 1 193 ? -0.935 22.672 25.312 1 97.38 193 ASP B C 1
ATOM 4082 O O . ASP B 1 193 ? -0.366 23.516 24.609 1 97.38 193 ASP B O 1
ATOM 4086 N N . ALA B 1 194 ? -1.619 23 26.375 1 97.81 194 ALA B N 1
ATOM 4087 C CA . ALA B 1 194 ? -2.014 24.391 26.625 1 97.81 194 ALA B CA 1
ATOM 4088 C C . ALA B 1 194 ? -0.792 25.281 26.828 1 97.81 194 ALA B C 1
ATOM 4090 O O . ALA B 1 194 ? -0.785 26.438 26.422 1 97.81 194 ALA B O 1
ATOM 4091 N N . GLU B 1 195 ? 0.193 24.734 27.469 1 98.38 195 GLU B N 1
ATOM 4092 C CA . GLU B 1 195 ? 1.412 25.5 27.688 1 98.38 195 GLU B CA 1
ATOM 4093 C C . GLU B 1 195 ? 2.131 25.797 26.375 1 98.38 195 GLU B C 1
ATOM 4095 O O . GLU B 1 195 ? 2.684 26.875 26.188 1 98.38 195 GLU B O 1
ATOM 4100 N N . PHE B 1 196 ? 2.148 24.828 25.516 1 98.56 196 PHE B N 1
ATOM 4101 C CA . PHE B 1 196 ? 2.738 25.031 24.203 1 98.56 196 PHE B CA 1
ATOM 4102 C C . PHE B 1 196 ? 1.94 26.047 23.406 1 98.56 196 PHE B C 1
ATOM 4104 O O . PHE B 1 196 ? 2.516 26.875 22.688 1 98.56 196 PHE B O 1
ATOM 4111 N N . PHE B 1 197 ? 0.615 26.078 23.531 1 98.69 197 PHE B N 1
ATOM 4112 C CA . PHE B 1 197 ? -0.209 27.078 22.859 1 98.69 197 PHE B CA 1
ATOM 4113 C C . PHE B 1 197 ? 0.154 28.484 23.344 1 98.69 197 PHE B C 1
ATOM 4115 O O . PHE B 1 197 ? 0.299 29.406 22.531 1 98.69 197 PHE B O 1
ATOM 4122 N N . ASP B 1 198 ? 0.328 28.594 24.672 1 98.69 198 ASP B N 1
ATOM 4123 C CA . ASP B 1 198 ? 0.744 29.875 25.234 1 98.69 198 ASP B CA 1
ATOM 4124 C C . ASP B 1 198 ? 2.08 30.312 24.641 1 98.69 198 ASP B C 1
ATOM 4126 O O . ASP B 1 198 ? 2.258 31.5 24.328 1 98.69 198 ASP B O 1
ATOM 4130 N N . TRP B 1 199 ? 2.912 29.375 24.562 1 98.81 199 TRP B N 1
ATOM 4131 C CA . TRP B 1 199 ? 4.227 29.672 24 1 98.81 199 TRP B CA 1
ATOM 4132 C C . TRP B 1 199 ? 4.105 30.141 22.562 1 98.81 199 TRP B C 1
ATOM 4134 O O . TRP B 1 199 ? 4.777 31.094 22.156 1 98.81 199 TRP B O 1
ATOM 4144 N N . ILE B 1 200 ? 3.281 29.5 21.766 1 98.88 200 ILE B N 1
ATOM 4145 C CA . ILE B 1 200 ? 3.082 29.844 20.359 1 98.88 200 ILE B CA 1
ATOM 4146 C C . ILE B 1 200 ? 2.545 31.266 20.266 1 98.88 200 ILE B C 1
ATOM 4148 O O . ILE B 1 200 ? 3.027 32.062 19.453 1 98.88 200 ILE B O 1
ATOM 4152 N N . GLU B 1 201 ? 1.593 31.594 21.062 1 98.44 201 GLU B N 1
ATOM 4153 C CA . GLU B 1 201 ? 1.039 32.938 21.094 1 98.44 201 GLU B CA 1
ATOM 4154 C C . GLU B 1 201 ? 2.129 33.969 21.344 1 98.44 201 GLU B C 1
ATOM 4156 O O . GLU B 1 201 ? 2.166 35.031 20.688 1 98.44 201 GLU B O 1
ATOM 4161 N N . ALA B 1 202 ? 2.982 33.625 22.203 1 98.62 202 ALA B N 1
ATOM 4162 C CA . ALA B 1 202 ? 4.027 34.531 22.625 1 98.62 202 ALA B CA 1
ATOM 4163 C C . ALA B 1 202 ? 5.137 34.625 21.578 1 98.62 202 ALA B C 1
ATOM 4165 O O . ALA B 1 202 ? 5.898 35.594 21.547 1 98.62 202 ALA B O 1
ATOM 4166 N N . ASN B 1 203 ? 5.215 33.625 20.719 1 98.75 203 ASN B N 1
ATOM 4167 C CA . ASN B 1 203 ? 6.387 33.562 19.859 1 98.75 203 ASN B CA 1
ATOM 4168 C C . ASN B 1 203 ? 5.996 33.5 18.375 1 98.75 203 ASN B C 1
ATOM 4170 O O . ASN B 1 203 ? 6.824 33.156 17.531 1 98.75 203 ASN B O 1
ATOM 4174 N N . VAL B 1 204 ? 4.746 33.75 18.031 1 98.69 204 VAL B N 1
ATOM 4175 C CA . VAL B 1 204 ? 4.281 33.625 16.656 1 98.69 204 VAL B CA 1
ATOM 4176 C C . VAL B 1 204 ? 5.078 34.562 15.758 1 98.69 204 VAL B C 1
ATOM 4178 O O . VAL B 1 204 ? 5.402 34.219 14.617 1 98.69 204 VAL B O 1
ATOM 4181 N N . ASP B 1 205 ? 5.484 35.688 16.219 1 98.5 205 ASP B N 1
ATOM 4182 C CA . ASP B 1 205 ? 6.289 36.625 15.43 1 98.5 205 ASP B CA 1
ATOM 4183 C C . ASP B 1 205 ? 7.688 36.094 15.188 1 98.5 205 ASP B C 1
ATOM 4185 O O . ASP B 1 205 ? 8.25 36.25 14.102 1 98.5 205 ASP B O 1
ATOM 4189 N N . ALA B 1 206 ? 8.266 35.531 16.219 1 98.5 206 ALA B N 1
ATOM 4190 C CA . ALA B 1 206 ? 9.578 34.906 16.062 1 98.5 206 ALA B CA 1
ATOM 4191 C C . ALA B 1 206 ? 9.531 33.781 15.039 1 98.5 206 ALA B C 1
ATOM 4193 O O . ALA B 1 206 ? 10.477 33.562 14.273 1 98.5 206 ALA B O 1
ATOM 4194 N N . LEU B 1 207 ? 8.469 33 15.039 1 98.56 207 LEU B N 1
ATOM 4195 C CA . LEU B 1 207 ? 8.281 31.953 14.047 1 98.56 207 LEU B CA 1
ATOM 4196 C C . LEU B 1 207 ? 8.172 32.531 12.648 1 98.56 207 LEU B C 1
ATOM 4198 O O . LEU B 1 207 ? 8.836 32.062 11.719 1 98.56 207 LEU B O 1
ATOM 4202 N N . ASN B 1 208 ? 7.383 33.594 12.523 1 98.38 208 ASN B N 1
ATOM 4203 C CA . ASN B 1 208 ? 7.207 34.25 11.242 1 98.38 208 ASN B CA 1
ATOM 4204 C C . ASN B 1 208 ? 8.523 34.781 10.695 1 98.38 208 ASN B C 1
ATOM 4206 O O . ASN B 1 208 ? 8.727 34.844 9.477 1 98.38 208 ASN B O 1
ATOM 4210 N N . ARG B 1 209 ? 9.414 35.125 11.578 1 97.88 209 ARG B N 1
ATOM 4211 C CA . ARG B 1 209 ? 10.711 35.688 11.188 1 97.88 209 ARG B CA 1
ATOM 4212 C C . ARG B 1 209 ? 11.758 34.594 11.031 1 97.88 209 ARG B C 1
ATOM 4214 O O . ARG B 1 209 ? 12.93 34.875 10.797 1 97.88 209 ARG B O 1
ATOM 4221 N N . ARG B 1 210 ? 11.391 33.406 11.25 1 97.75 210 ARG B N 1
ATOM 4222 C CA . ARG B 1 210 ? 12.242 32.25 11.094 1 97.75 210 ARG B CA 1
ATOM 4223 C C . ARG B 1 210 ? 13.398 32.281 12.086 1 97.75 210 ARG B C 1
ATOM 4225 O O . ARG B 1 210 ? 14.531 31.922 11.734 1 97.75 210 ARG B O 1
ATOM 4232 N N . GLU B 1 211 ? 13.117 32.781 13.258 1 97.19 211 GLU B N 1
ATOM 4233 C CA . GLU B 1 211 ? 14.164 32.688 14.273 1 97.19 211 GLU B CA 1
ATOM 4234 C C . GLU B 1 211 ? 14.539 31.25 14.578 1 97.19 211 GLU B C 1
ATOM 4236 O O . GLU B 1 211 ? 13.68 30.453 14.945 1 97.19 211 GLU B O 1
ATOM 4241 N N . PRO B 1 212 ? 15.781 30.906 14.523 1 95.69 212 PRO B N 1
ATOM 4242 C CA . PRO B 1 212 ? 16.188 29.5 14.578 1 95.69 212 PRO B CA 1
ATOM 4243 C C . PRO B 1 212 ? 15.781 28.812 15.883 1 95.69 212 PRO B C 1
ATOM 4245 O O . PRO B 1 212 ? 15.297 27.688 15.867 1 95.69 212 PRO B O 1
ATOM 4248 N N . ALA B 1 213 ? 15.945 29.516 16.938 1 96.19 213 ALA B N 1
ATOM 4249 C CA . ALA B 1 213 ? 15.617 28.906 18.234 1 96.19 213 ALA B CA 1
ATOM 4250 C C . ALA B 1 213 ? 14.117 28.625 18.344 1 96.19 213 ALA B C 1
ATOM 4252 O O . ALA B 1 213 ? 13.711 27.594 18.875 1 96.19 213 ALA B O 1
ATOM 4253 N N . ALA B 1 214 ? 13.312 29.578 17.859 1 97.94 214 ALA B N 1
ATOM 4254 C CA . ALA B 1 214 ? 11.867 29.406 17.891 1 97.94 214 ALA B CA 1
ATOM 4255 C C . ALA B 1 214 ? 11.43 28.25 16.984 1 97.94 214 ALA B C 1
ATOM 4257 O O . ALA B 1 214 ? 10.602 27.422 17.375 1 97.94 214 ALA B O 1
ATOM 4258 N N . LEU B 1 215 ? 12.078 28.203 15.836 1 98 215 LEU B N 1
ATOM 4259 C CA . LEU B 1 215 ? 11.734 27.141 14.898 1 98 215 LEU B CA 1
ATOM 4260 C C . LEU B 1 215 ? 12.125 25.781 15.453 1 98 215 LEU B C 1
ATOM 4262 O O . LEU B 1 215 ? 11.344 24.828 15.383 1 98 215 LEU B O 1
ATOM 4266 N N . ALA B 1 216 ? 13.273 25.672 16 1 97.31 216 ALA B N 1
ATOM 4267 C CA . ALA B 1 216 ? 13.742 24.406 16.562 1 97.31 216 ALA B CA 1
ATOM 4268 C C . ALA B 1 216 ? 12.828 23.922 17.672 1 97.31 216 ALA B C 1
ATOM 4270 O O . ALA B 1 216 ? 12.508 22.734 17.766 1 97.31 216 ALA B O 1
ATOM 4271 N N . HIS B 1 217 ? 12.453 24.859 18.516 1 97.94 217 HIS B N 1
ATOM 4272 C CA . HIS B 1 217 ? 11.57 24.516 19.625 1 97.94 217 HIS B CA 1
ATOM 4273 C C . HIS B 1 217 ? 10.211 24.047 19.125 1 97.94 217 HIS B C 1
ATOM 4275 O O . HIS B 1 217 ? 9.664 23.062 19.609 1 97.94 217 HIS B O 1
ATOM 4281 N N . ALA B 1 218 ? 9.664 24.797 18.172 1 98.56 218 ALA B N 1
ATOM 4282 C CA . ALA B 1 218 ? 8.359 24.453 17.609 1 98.56 218 ALA B CA 1
ATOM 4283 C C . ALA B 1 218 ? 8.391 23.062 16.953 1 98.56 218 ALA B C 1
ATOM 4285 O O . ALA B 1 218 ? 7.469 22.266 17.156 1 98.56 218 ALA B O 1
ATOM 4286 N N . VAL B 1 219 ? 9.445 22.766 16.172 1 98.69 219 VAL B N 1
ATOM 4287 C CA . VAL B 1 219 ? 9.562 21.484 15.5 1 98.69 219 VAL B CA 1
ATOM 4288 C C . VAL B 1 219 ? 9.719 20.359 16.531 1 98.69 219 VAL B C 1
ATOM 4290 O O . VAL B 1 219 ? 9.023 19.344 16.469 1 98.69 219 VAL B O 1
ATOM 4293 N N . LYS B 1 220 ? 10.539 20.594 17.516 1 98.44 220 LYS B N 1
ATOM 4294 C CA . LYS B 1 220 ? 10.773 19.594 18.547 1 98.44 220 LYS B CA 1
ATOM 4295 C C . LYS B 1 220 ? 9.484 19.25 19.281 1 98.44 220 LYS B C 1
ATOM 4297 O O . LYS B 1 220 ? 9.109 18.078 19.391 1 98.44 220 LYS B O 1
ATOM 4302 N N . ARG B 1 221 ? 8.836 20.266 19.797 1 98.5 221 ARG B N 1
ATOM 4303 C CA . ARG B 1 221 ? 7.652 20.047 20.625 1 98.5 221 ARG B CA 1
ATOM 4304 C C . ARG B 1 221 ? 6.52 19.422 19.812 1 98.5 221 ARG B C 1
ATOM 4306 O O . ARG B 1 221 ? 5.809 18.547 20.297 1 98.5 221 ARG B O 1
ATOM 4313 N N . SER B 1 222 ? 6.348 19.906 18.609 1 98.5 222 SER B N 1
ATOM 4314 C CA . SER B 1 222 ? 5.336 19.328 17.734 1 98.5 222 SER B CA 1
ATOM 4315 C C . SER B 1 222 ? 5.598 17.859 17.484 1 98.5 222 SER B C 1
ATOM 4317 O O . SER B 1 222 ? 4.684 17.031 17.547 1 98.5 222 SER B O 1
ATOM 4319 N N . CYS B 1 223 ? 6.863 17.5 17.172 1 98.31 223 CYS B N 1
ATOM 4320 C CA . CYS B 1 223 ? 7.234 16.109 16.906 1 98.31 223 CYS B CA 1
ATOM 4321 C C . CYS B 1 223 ? 7.051 15.25 18.156 1 98.31 223 CYS B C 1
ATOM 4323 O O . CYS B 1 223 ? 6.613 14.102 18.062 1 98.31 223 CYS B O 1
ATOM 4325 N N . GLU B 1 224 ? 7.387 15.812 19.328 1 97.94 224 GLU B N 1
ATOM 4326 C CA . GLU B 1 224 ? 7.199 15.07 20.578 1 97.94 224 GLU B CA 1
ATOM 4327 C C . GLU B 1 224 ? 5.734 14.719 20.797 1 97.94 224 GLU B C 1
ATOM 4329 O O . GLU B 1 224 ? 5.406 13.578 21.141 1 97.94 224 GLU B O 1
ATOM 4334 N N . ILE B 1 225 ? 4.906 15.672 20.625 1 97.12 225 ILE B N 1
ATOM 4335 C CA . ILE B 1 225 ? 3.477 15.492 20.859 1 97.12 225 ILE B CA 1
ATOM 4336 C C . ILE B 1 225 ? 2.912 14.5 19.844 1 97.12 225 ILE B C 1
ATOM 4338 O O . ILE B 1 225 ? 2.221 13.547 20.219 1 97.12 225 ILE B O 1
ATOM 4342 N N . LYS B 1 226 ? 3.203 14.68 18.578 1 96.94 226 LYS B N 1
ATOM 4343 C CA . LYS B 1 226 ? 2.684 13.773 17.562 1 96.94 226 LYS B CA 1
ATOM 4344 C C . LYS B 1 226 ? 3.221 12.359 17.766 1 96.94 226 LYS B C 1
ATOM 4346 O O . LYS B 1 226 ? 2.486 11.383 17.594 1 96.94 226 LYS B O 1
ATOM 4351 N N . ALA B 1 227 ? 4.508 12.266 18.062 1 96.25 227 ALA B N 1
ATOM 4352 C CA . ALA B 1 227 ? 5.098 10.953 18.328 1 96.25 227 ALA B CA 1
ATOM 4353 C C . ALA B 1 227 ? 4.359 10.234 19.438 1 96.25 227 ALA B C 1
ATOM 4355 O O . ALA B 1 227 ? 4.141 9.016 19.375 1 96.25 227 ALA B O 1
ATOM 4356 N N . SER B 1 228 ? 4.027 10.945 20.469 1 95.88 228 SER B N 1
ATOM 4357 C CA . SER B 1 228 ? 3.312 10.352 21.594 1 95.88 228 SER B CA 1
ATOM 4358 C C . SER B 1 228 ? 1.929 9.867 21.172 1 95.88 228 SER B C 1
ATOM 4360 O O . SER B 1 228 ? 1.493 8.789 21.594 1 95.88 228 SER B O 1
ATOM 4362 N N . VAL B 1 229 ? 1.256 10.633 20.406 1 94.75 229 VAL B N 1
ATOM 4363 C CA . VAL B 1 229 ? -0.075 10.273 19.922 1 94.75 229 VAL B CA 1
ATOM 4364 C C . VAL B 1 229 ? 0.015 9.055 19 1 94.75 229 VAL B C 1
ATOM 4366 O O . VAL B 1 229 ? -0.799 8.133 19.109 1 94.75 229 VAL B O 1
ATOM 4369 N N . VAL B 1 230 ? 1.008 9.016 18.141 1 94.25 230 VAL B N 1
ATOM 4370 C CA . VAL B 1 230 ? 1.204 7.922 17.203 1 94.25 230 VAL B CA 1
ATOM 4371 C C . VAL B 1 230 ? 1.558 6.641 17.953 1 94.25 230 VAL B C 1
ATOM 4373 O O . VAL B 1 230 ? 1.067 5.559 17.625 1 94.25 230 VAL B O 1
ATOM 4376 N N . ALA B 1 231 ? 2.377 6.75 18.922 1 93.75 231 ALA B N 1
ATOM 4377 C CA . ALA B 1 231 ? 2.76 5.59 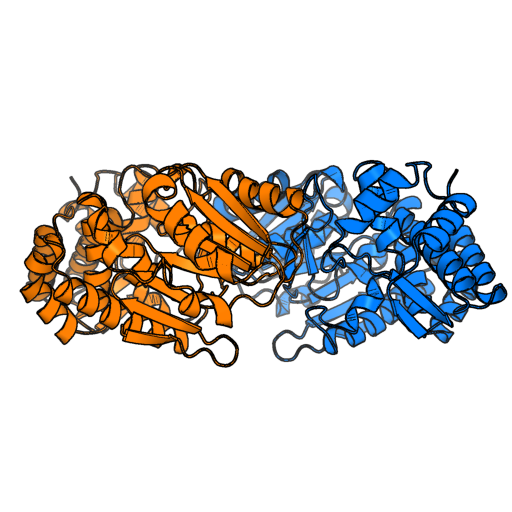19.719 1 93.75 231 ALA B CA 1
ATOM 4378 C C . ALA B 1 231 ? 1.544 4.977 20.406 1 93.75 231 ALA B C 1
ATOM 4380 O O . ALA B 1 231 ? 1.456 3.754 20.547 1 93.75 231 ALA B O 1
ATOM 4381 N N . ALA B 1 232 ? 0.605 5.828 20.75 1 92.19 232 ALA B N 1
ATOM 4382 C CA . ALA B 1 232 ? -0.586 5.383 21.469 1 92.19 232 ALA B CA 1
ATOM 4383 C C . ALA B 1 232 ? -1.624 4.812 20.516 1 92.19 232 ALA B C 1
ATOM 4385 O O . ALA B 1 232 ? -2.412 3.939 20.891 1 92.19 232 ALA B O 1
ATOM 4386 N N . ASP B 1 233 ? -1.594 5.297 19.312 1 92.75 233 ASP B N 1
ATOM 4387 C CA . ASP B 1 233 ? -2.594 4.91 18.328 1 92.75 233 ASP B CA 1
ATOM 4388 C C . ASP B 1 233 ? -2.041 5.039 16.906 1 92.75 233 ASP B C 1
ATOM 4390 O O . ASP B 1 233 ? -2.436 5.941 16.156 1 92.75 233 ASP B O 1
ATOM 4394 N N . GLU B 1 234 ? -1.242 4.043 16.469 1 87.88 234 GLU B N 1
ATOM 4395 C CA . GLU B 1 234 ? -0.49 4.141 15.219 1 87.88 234 GLU B CA 1
ATOM 4396 C C . GLU B 1 234 ? -1.424 4.152 14.016 1 87.88 234 GLU B C 1
ATOM 4398 O O . GLU B 1 234 ? -1.163 4.848 13.031 1 87.88 234 GLU B O 1
ATOM 4403 N N . ARG B 1 235 ? -2.537 3.434 14.094 1 86.38 235 ARG B N 1
ATOM 4404 C CA . ARG B 1 235 ? -3.346 3.266 12.891 1 86.38 235 ARG B CA 1
ATOM 4405 C C . ARG B 1 235 ? -4.668 4.02 13.008 1 86.38 235 ARG B C 1
ATOM 4407 O O . ARG B 1 235 ? -5.645 3.676 12.336 1 86.38 235 ARG B O 1
ATOM 4414 N N . GLU B 1 236 ? -4.719 4.957 13.898 1 85.19 236 GLU B N 1
ATOM 4415 C CA . GLU B 1 236 ? -5.789 5.945 14.016 1 85.19 236 GLU B CA 1
ATOM 4416 C C . GLU B 1 236 ? -7.137 5.277 14.273 1 85.19 236 GLU B C 1
ATOM 4418 O O . GLU B 1 236 ? -8.125 5.582 13.594 1 85.19 236 GLU B O 1
ATOM 4423 N N . GLY B 1 237 ? -7.184 4.449 15.188 1 80.06 237 GLY B N 1
ATOM 4424 C CA . GLY B 1 237 ? -8.414 3.793 15.602 1 80.06 237 GLY B CA 1
ATOM 4425 C C . GLY B 1 237 ? -9.117 4.512 16.734 1 80.06 237 GLY B C 1
ATOM 4426 O O . GLY B 1 237 ? -10.25 4.172 17.078 1 80.06 237 GLY B O 1
ATOM 4427 N N . GLY B 1 238 ? -8.469 5.609 17.266 1 86.12 238 GLY B N 1
ATOM 4428 C CA . GLY B 1 238 ? -9.023 6.301 18.406 1 86.12 238 GLY B CA 1
ATOM 4429 C C . GLY B 1 238 ? -8.398 7.664 18.656 1 86.12 238 GLY B C 1
ATOM 4430 O O . GLY B 1 238 ? -8.789 8.648 18.016 1 86.12 238 GLY B O 1
ATOM 4431 N N . LEU B 1 239 ? -7.363 7.656 19.516 1 87.19 239 LEU B N 1
ATOM 4432 C CA . LEU B 1 239 ? -6.762 8.883 20.016 1 87.19 239 LEU B CA 1
ATOM 4433 C C . LEU B 1 239 ? -6.207 9.727 18.875 1 87.19 239 LEU B C 1
ATOM 4435 O O . LEU B 1 239 ? -6.301 10.953 18.891 1 87.19 239 LEU B O 1
ATOM 4439 N N . ARG B 1 240 ? -5.598 9.164 17.891 1 92 240 ARG B N 1
ATOM 4440 C CA . ARG B 1 240 ? -4.867 9.867 16.844 1 92 240 ARG B CA 1
ATOM 4441 C C . ARG B 1 240 ? -5.809 10.742 16.016 1 92 240 ARG B C 1
ATOM 4443 O O . ARG B 1 240 ? -5.359 11.641 15.305 1 92 240 ARG B O 1
ATOM 4450 N N . ALA B 1 241 ? -7.113 10.516 16.203 1 90.25 241 ALA B N 1
ATOM 4451 C CA . ALA B 1 241 ? -8.109 11.305 15.484 1 90.25 241 ALA B CA 1
ATOM 4452 C C . ALA B 1 241 ? -8.055 12.773 15.906 1 90.25 241 ALA B C 1
ATOM 4454 O O . ALA B 1 241 ? -8.477 13.656 15.156 1 90.25 241 ALA B O 1
ATOM 4455 N N . ILE B 1 242 ? -7.5 13.039 17.031 1 93 242 ILE B N 1
ATOM 4456 C CA . ILE B 1 242 ? -7.484 14.406 17.531 1 93 242 ILE B CA 1
ATOM 4457 C C . ILE B 1 242 ? -6.594 15.273 16.656 1 93 242 ILE B C 1
ATOM 4459 O O . ILE B 1 242 ? -6.762 16.5 16.594 1 93 242 ILE B O 1
ATOM 4463 N N . LEU B 1 243 ? -5.656 14.617 15.969 1 95.12 243 LEU B N 1
ATOM 4464 C CA . LEU B 1 243 ? -4.734 15.336 15.094 1 95.12 243 LEU B CA 1
ATOM 4465 C C . LEU B 1 243 ? -5.465 15.914 13.891 1 95.12 243 LEU B C 1
ATOM 4467 O O . LEU B 1 243 ? -4.906 16.734 13.148 1 95.12 243 LEU B O 1
ATOM 4471 N N . ASN B 1 244 ? -6.789 15.648 13.773 1 94.5 244 ASN B N 1
ATOM 4472 C CA . ASN B 1 244 ? -7.562 16.109 12.625 1 94.5 244 ASN B CA 1
ATOM 4473 C C . ASN B 1 244 ? -8.367 17.359 12.961 1 94.5 244 ASN B C 1
ATOM 4475 O O . ASN B 1 244 ? -9.281 17.734 12.227 1 94.5 244 ASN B O 1
ATOM 4479 N N . PHE B 1 245 ? -7.988 17.984 14.094 1 97.5 245 PHE B N 1
ATOM 4480 C CA . PHE B 1 245 ? -8.625 19.266 14.43 1 97.5 245 PHE B CA 1
ATOM 4481 C C . PHE B 1 245 ? -8.469 20.266 13.297 1 97.5 245 PHE B C 1
ATOM 4483 O O . PHE B 1 245 ? -7.359 20.5 12.828 1 97.5 245 PHE B O 1
ATOM 4490 N N . GLY B 1 246 ? -9.594 20.703 12.805 1 97.62 246 GLY B N 1
ATOM 4491 C CA . GLY B 1 246 ? -9.602 21.656 11.711 1 97.62 246 GLY B CA 1
ATOM 4492 C C . GLY B 1 246 ? -9.648 21.016 10.344 1 97.62 246 GLY B C 1
ATOM 4493 O O . GLY B 1 246 ? -9.969 21.656 9.352 1 97.62 246 GLY B O 1
ATOM 4494 N N . HIS B 1 247 ? -9.406 19.703 10.258 1 96 247 HIS B N 1
ATOM 4495 C CA . HIS B 1 247 ? -9.195 19.047 8.977 1 96 247 HIS B CA 1
ATOM 4496 C C . HIS B 1 247 ? -10.516 18.75 8.281 1 96 247 HIS B C 1
ATOM 4498 O O . HIS B 1 247 ? -10.586 18.719 7.051 1 96 247 HIS B O 1
ATOM 4504 N N . THR B 1 248 ? -11.57 18.531 9.055 1 94.44 248 THR B N 1
ATOM 4505 C CA . THR B 1 248 ? -12.867 18.281 8.438 1 94.44 248 THR B CA 1
ATOM 4506 C C . THR B 1 248 ? -13.273 19.453 7.543 1 94.44 248 THR B C 1
ATOM 4508 O O . THR B 1 248 ? -13.57 19.266 6.363 1 94.44 248 THR B O 1
ATOM 4511 N N . PHE B 1 249 ? -13.148 20.656 8.07 1 96.25 249 PHE B N 1
ATOM 4512 C CA . PHE B 1 249 ? -13.422 21.859 7.301 1 96.25 249 PHE B CA 1
ATOM 4513 C C . PHE B 1 249 ? -12.305 22.125 6.301 1 96.25 249 PHE B C 1
ATOM 4515 O O . PHE B 1 249 ? -12.57 22.484 5.148 1 96.25 249 PHE B O 1
ATOM 4522 N N . GLY B 1 250 ? -11.078 21.953 6.754 1 96.44 250 GLY B N 1
ATOM 4523 C CA . GLY B 1 250 ? -9.922 22.203 5.914 1 96.44 250 GLY B CA 1
ATOM 4524 C C . GLY B 1 250 ? -9.922 21.391 4.633 1 96.44 250 GLY B C 1
ATOM 4525 O O . GLY B 1 250 ? -9.68 21.938 3.551 1 96.44 250 GLY B O 1
ATOM 4526 N N . HIS B 1 251 ? -10.188 20.125 4.762 1 94 251 HIS B N 1
ATOM 4527 C CA . HIS B 1 251 ? -10.211 19.266 3.588 1 94 251 HIS B CA 1
ATOM 4528 C C . HIS B 1 251 ? -11.336 19.656 2.637 1 94 251 HIS B C 1
ATOM 4530 O O . HIS B 1 251 ? -11.18 19.562 1.416 1 94 251 HIS B O 1
ATOM 4536 N N . ALA B 1 252 ? -12.469 20.062 3.186 1 93.12 252 ALA B N 1
ATOM 4537 C CA . ALA B 1 252 ? -13.57 20.547 2.357 1 93.12 252 ALA B CA 1
ATOM 4538 C C . ALA B 1 252 ? -13.172 21.781 1.572 1 93.12 252 ALA B C 1
ATOM 4540 O O . ALA B 1 252 ? -13.5 21.922 0.389 1 93.12 252 ALA B O 1
ATOM 4541 N N . ILE B 1 253 ? -12.461 22.609 2.18 1 95.31 253 ILE B N 1
ATOM 4542 C CA . ILE B 1 253 ? -11.992 23.844 1.537 1 95.31 253 ILE B CA 1
ATOM 4543 C C . ILE B 1 253 ? -11.055 23.5 0.385 1 95.31 253 ILE B C 1
ATOM 4545 O O . ILE B 1 253 ? -11.219 23.984 -0.731 1 95.31 253 ILE B O 1
ATOM 4549 N N . GLU B 1 254 ? -10.039 22.625 0.639 1 93.62 254 GLU B N 1
ATOM 4550 C CA . GLU B 1 254 ? -9.07 22.234 -0.387 1 93.62 254 GLU B CA 1
ATOM 4551 C C . GLU B 1 254 ? -9.758 21.562 -1.571 1 93.62 254 GLU B C 1
ATOM 4553 O O . GLU B 1 254 ? -9.477 21.891 -2.727 1 93.62 254 GLU B O 1
ATOM 4558 N N . ALA B 1 255 ? -10.641 20.703 -1.259 1 88.19 255 ALA B N 1
ATOM 4559 C CA . ALA B 1 255 ? -11.359 19.984 -2.311 1 88.19 255 ALA B CA 1
ATOM 4560 C C . ALA B 1 255 ? -12.297 20.922 -3.068 1 88.19 255 ALA B C 1
ATOM 4562 O O . ALA B 1 255 ? -12.383 20.859 -4.297 1 88.19 255 ALA B O 1
ATOM 4563 N N . GLY B 1 256 ? -12.977 21.766 -2.416 1 91.5 256 GLY B N 1
ATOM 4564 C CA . GLY B 1 256 ? -13.953 22.656 -3.006 1 91.5 256 GLY B CA 1
ATOM 4565 C C . GLY B 1 256 ? -13.336 23.703 -3.926 1 91.5 256 GLY B C 1
ATOM 4566 O O . GLY B 1 256 ? -13.914 24.047 -4.957 1 91.5 256 GLY B O 1
ATOM 4567 N N . LEU B 1 257 ? -12.164 24.141 -3.545 1 92.75 257 LEU B N 1
ATOM 4568 C CA . LEU B 1 257 ? -11.477 25.156 -4.332 1 92.75 257 LEU B CA 1
ATOM 4569 C C . LEU B 1 257 ? -10.664 24.531 -5.453 1 92.75 257 LEU B C 1
ATOM 4571 O O . LEU B 1 257 ? -10.312 25.188 -6.434 1 92.75 257 LEU B O 1
ATOM 4575 N N . GLY B 1 258 ? -10.391 23.219 -5.293 1 90.69 258 GLY B N 1
ATOM 4576 C CA . GLY B 1 258 ? -9.391 22.562 -6.117 1 90.69 258 GLY B CA 1
ATOM 4577 C C . GLY B 1 258 ? -8.031 22.484 -5.453 1 90.69 258 GLY B C 1
ATOM 4578 O O . GLY B 1 258 ? -7.535 23.484 -4.926 1 90.69 258 GLY B O 1
ATOM 4579 N N . TYR B 1 259 ? -7.457 21.359 -5.523 1 87.5 259 TYR B N 1
ATOM 4580 C CA . TYR B 1 259 ? -6.199 21.109 -4.828 1 87.5 259 TYR B CA 1
ATOM 4581 C C . TYR B 1 259 ? -5.105 22.047 -5.32 1 87.5 259 TYR B C 1
ATOM 4583 O O . TYR B 1 259 ? -4.824 22.109 -6.52 1 87.5 259 TYR B O 1
ATOM 4591 N N . GLY B 1 260 ? -4.523 22.75 -4.402 1 86.25 260 GLY B N 1
ATOM 4592 C CA . GLY B 1 260 ? -3.424 23.641 -4.73 1 86.25 260 GLY B CA 1
ATOM 4593 C C . GLY B 1 260 ? -3.812 25.109 -4.691 1 86.25 260 GLY B C 1
ATOM 4594 O O . GLY B 1 260 ? -2.947 25.984 -4.629 1 86.25 260 GLY B O 1
ATOM 4595 N N . GLU B 1 261 ? -5.148 25.469 -4.73 1 91.38 261 GLU B N 1
ATOM 4596 C CA . GLU B 1 261 ? -5.574 26.859 -4.617 1 91.38 261 GLU B CA 1
ATOM 4597 C C . GLU B 1 261 ? -5.262 27.422 -3.234 1 91.38 261 GLU B C 1
ATOM 4599 O O . GLU B 1 261 ? -4.656 28.484 -3.115 1 91.38 261 GLU B O 1
ATOM 4604 N N . TRP B 1 262 ? -5.668 26.719 -2.203 1 94.94 262 TRP B N 1
ATOM 4605 C CA . TRP B 1 262 ? -5.172 26.953 -0.849 1 94.94 262 TRP B CA 1
ATOM 4606 C C . TRP B 1 262 ? -4.133 25.906 -0.465 1 94.94 262 TRP B C 1
ATOM 4608 O O . TRP B 1 262 ? -4.273 24.719 -0.808 1 94.94 262 TRP B O 1
ATOM 4618 N N . LEU B 1 263 ? -3.121 26.375 0.185 1 96.12 263 LEU B N 1
ATOM 4619 C CA . LEU B 1 263 ? -2.213 25.406 0.793 1 96.12 263 LEU B CA 1
ATOM 4620 C C . LEU B 1 263 ? -2.904 24.656 1.917 1 96.12 263 LEU B C 1
ATOM 4622 O O . LEU B 1 263 ? -3.852 25.156 2.523 1 96.12 263 LEU B O 1
ATOM 4626 N N . HIS B 1 264 ? -2.48 23.469 2.17 1 95.56 264 HIS B N 1
ATOM 4627 C CA . HIS B 1 264 ? -3.066 22.625 3.205 1 95.56 264 HIS B CA 1
ATOM 4628 C C . HIS B 1 264 ? -3.115 23.344 4.547 1 95.56 264 HIS B C 1
ATOM 4630 O O . HIS B 1 264 ? -4.156 23.359 5.211 1 95.56 264 HIS B O 1
ATOM 4636 N N . GLY B 1 265 ? -2.006 24 4.918 1 97.62 265 GLY B N 1
ATOM 4637 C CA . GLY B 1 265 ? -1.947 24.703 6.184 1 97.62 265 GLY B CA 1
ATOM 4638 C C . GLY B 1 265 ? -2.91 25.875 6.258 1 97.62 265 GLY B C 1
ATOM 4639 O O . GLY B 1 265 ? -3.436 26.188 7.328 1 97.62 265 GLY B O 1
ATOM 4640 N N . GLU B 1 266 ? -3.139 26.562 5.094 1 98.06 266 GLU B N 1
ATOM 4641 C CA . GLU B 1 266 ? -4.133 27.625 5.031 1 98.06 266 GLU B CA 1
ATOM 4642 C C . GLU B 1 266 ? -5.539 27.094 5.289 1 98.06 266 GLU B C 1
ATOM 4644 O O . GLU B 1 266 ? -6.285 27.656 6.094 1 98.06 266 GLU B O 1
ATOM 4649 N N . ALA B 1 267 ? -5.793 26.016 4.645 1 97.69 267 ALA B N 1
ATOM 4650 C CA . ALA B 1 267 ? -7.113 25.391 4.781 1 97.69 267 ALA B CA 1
ATOM 4651 C C . ALA B 1 267 ? -7.332 24.875 6.199 1 97.69 267 ALA B C 1
ATOM 4653 O O . ALA B 1 267 ? -8.398 25.078 6.781 1 97.69 267 ALA B O 1
ATOM 4654 N N . VAL B 1 268 ? -6.344 24.297 6.777 1 97.94 268 VAL B N 1
ATOM 4655 C CA . VAL B 1 268 ? -6.449 23.719 8.117 1 97.94 268 VAL B CA 1
ATOM 4656 C C . VAL B 1 268 ? -6.539 24.844 9.148 1 97.94 268 VAL B C 1
ATOM 4658 O O . VAL B 1 268 ? -7.312 24.75 10.109 1 97.94 268 VAL B O 1
ATOM 4661 N N . GLY B 1 269 ? -5.711 25.859 8.977 1 98.56 269 GLY B N 1
ATOM 4662 C CA . GLY B 1 269 ? -5.832 27.016 9.859 1 98.56 269 GLY B CA 1
ATOM 4663 C C . GLY B 1 269 ? -7.234 27.594 9.891 1 98.56 269 GLY B C 1
ATOM 4664 O O . GLY B 1 269 ? -7.793 27.812 10.969 1 98.56 269 GLY B O 1
ATOM 4665 N N . CYS B 1 270 ? -7.77 27.812 8.727 1 98.56 270 CYS B N 1
ATOM 4666 C CA . CYS B 1 270 ? -9.141 28.297 8.625 1 98.56 270 CYS B CA 1
ATOM 4667 C C . CYS B 1 270 ? -10.125 27.281 9.203 1 98.56 270 CYS B C 1
ATOM 4669 O O . CYS B 1 270 ? -11.086 27.672 9.867 1 98.56 270 CYS B O 1
ATOM 4671 N N . GLY B 1 271 ? -9.852 26.047 8.922 1 98.56 271 GLY B N 1
ATOM 4672 C CA . GLY B 1 271 ? -10.664 24.984 9.492 1 98.56 271 GLY B CA 1
ATOM 4673 C C . GLY B 1 271 ? -10.672 24.984 11.008 1 98.56 271 GLY B C 1
ATOM 4674 O O . GLY B 1 271 ? -11.68 24.656 11.633 1 98.56 271 GLY B O 1
ATOM 4675 N N . MET B 1 272 ? -9.555 25.359 11.586 1 98.75 272 MET B N 1
ATOM 4676 C CA . MET B 1 272 ? -9.484 25.453 13.039 1 98.75 272 MET B CA 1
ATOM 4677 C C . MET B 1 272 ? -10.383 26.578 13.555 1 98.75 272 MET B C 1
ATOM 4679 O O . MET B 1 272 ? -11.031 26.438 14.594 1 98.75 272 MET B O 1
ATOM 4683 N N . VAL B 1 273 ? -10.414 27.656 12.805 1 98.75 273 VAL B N 1
ATOM 4684 C CA . VAL B 1 273 ? -11.305 28.75 13.148 1 98.75 273 VAL B CA 1
ATOM 4685 C C . VAL B 1 273 ? -12.75 28.266 13.141 1 98.75 273 VAL B C 1
ATOM 4687 O O . VAL B 1 273 ? -13.508 28.531 14.078 1 98.75 273 VAL B O 1
ATOM 4690 N N . MET B 1 274 ? -13.109 27.531 12.156 1 98.69 274 MET B N 1
ATOM 4691 C CA . MET B 1 274 ? -14.469 27.016 11.992 1 98.69 274 MET B CA 1
ATOM 4692 C C . MET B 1 274 ? -14.797 26.016 13.086 1 98.69 274 MET B C 1
ATOM 4694 O O . MET B 1 274 ? -15.875 26.062 13.68 1 98.69 274 MET B O 1
ATOM 4698 N N . ALA B 1 275 ? -13.875 25.141 13.328 1 98.62 275 ALA B N 1
ATOM 4699 C CA . ALA B 1 275 ? -14.094 24.125 14.352 1 98.62 275 ALA B CA 1
ATOM 4700 C C . ALA B 1 275 ? -14.219 24.75 15.734 1 98.62 275 ALA B C 1
ATOM 4702 O O . ALA B 1 275 ? -15 24.297 16.562 1 98.62 275 ALA B O 1
ATOM 4703 N N . ALA B 1 276 ? -13.422 25.781 16 1 98.75 276 ALA B N 1
ATOM 4704 C CA . ALA B 1 276 ? -13.516 26.484 17.281 1 98.75 276 ALA B CA 1
ATOM 4705 C C . ALA B 1 276 ? -14.852 27.203 17.422 1 98.75 276 ALA B C 1
ATOM 4707 O O . ALA B 1 276 ? -15.453 27.203 18.5 1 98.75 276 ALA B O 1
ATOM 4708 N N . ASP B 1 277 ? -15.289 27.828 16.344 1 98.75 277 ASP B N 1
ATOM 4709 C CA . ASP B 1 277 ? -16.609 28.469 16.359 1 98.75 277 ASP B CA 1
ATOM 4710 C C . ASP B 1 277 ? -17.703 27.438 16.672 1 98.75 277 ASP B C 1
ATOM 4712 O O . ASP B 1 277 ? -18.562 27.672 17.516 1 98.75 277 ASP B O 1
ATOM 4716 N N . LEU B 1 278 ? -17.656 26.297 15.984 1 98.69 278 LEU B N 1
ATOM 4717 C CA . LEU B 1 278 ? -18.609 25.219 16.219 1 98.69 278 LEU B CA 1
ATOM 4718 C C . LEU B 1 278 ? -18.531 24.734 17.656 1 98.69 278 LEU B C 1
ATOM 4720 O O . LEU B 1 278 ? -19.562 24.422 18.266 1 98.69 278 LEU B O 1
ATOM 4724 N N . SER B 1 279 ? -17.328 24.688 18.234 1 98.81 279 SER B N 1
ATOM 4725 C CA . SER B 1 279 ? -17.141 24.281 19.609 1 98.81 279 SER B CA 1
ATOM 4726 C C . SER B 1 279 ? -17.875 25.219 20.578 1 98.81 279 SER B C 1
ATOM 4728 O O . SER B 1 279 ? -18.484 24.766 21.547 1 98.81 279 SER B O 1
ATOM 4730 N N . VAL B 1 280 ? -17.781 26.469 20.297 1 98.69 280 VAL B N 1
ATOM 4731 C CA . VAL B 1 280 ? -18.453 27.453 21.125 1 98.69 280 VAL B CA 1
ATOM 4732 C C . VAL B 1 280 ? -19.969 27.281 21 1 98.69 280 VAL B C 1
ATOM 4734 O O . VAL B 1 280 ? -20.688 27.297 22.016 1 98.69 280 VAL B O 1
ATOM 4737 N N . ARG B 1 281 ? -20.484 27.078 19.812 1 98.38 281 ARG B N 1
ATOM 4738 C CA . ARG B 1 281 ? -21.922 26.938 19.562 1 98.38 281 ARG B CA 1
ATOM 4739 C C . ARG B 1 281 ? -22.484 25.703 20.266 1 98.38 281 ARG B C 1
ATOM 4741 O O . ARG B 1 281 ? -23.641 25.703 20.703 1 98.38 281 ARG B O 1
ATOM 4748 N N . LEU B 1 282 ? -21.656 24.734 20.406 1 98.31 282 LEU B N 1
ATOM 4749 C CA . LEU B 1 282 ? -22.094 23.5 21.062 1 98.31 282 LEU B CA 1
ATOM 4750 C C . LEU B 1 282 ? -21.875 23.578 22.562 1 98.31 282 LEU B C 1
ATOM 4752 O O . LEU B 1 282 ? -22.094 22.609 23.281 1 98.31 282 LEU B O 1
ATOM 4756 N N . GLY B 1 283 ? -21.344 24.656 23.094 1 98.19 283 GLY B N 1
ATOM 4757 C CA . GLY B 1 283 ? -21.156 24.906 24.516 1 98.19 283 GLY B CA 1
ATOM 4758 C C . GLY B 1 283 ? -19.906 24.25 25.062 1 98.19 283 GLY B C 1
ATOM 4759 O O . GLY B 1 283 ? -19.797 24.047 26.281 1 98.19 283 GLY B O 1
ATOM 4760 N N . LEU B 1 284 ? -19.047 23.891 24.25 1 98.44 284 LEU B N 1
ATOM 4761 C CA . LEU B 1 284 ? -17.844 23.156 24.672 1 98.44 284 LEU B CA 1
ATOM 4762 C C . LEU B 1 284 ? -16.719 24.125 25.016 1 98.44 284 LEU B C 1
ATOM 4764 O O . LEU B 1 284 ? -16.047 23.969 26.031 1 98.44 284 LEU B O 1
ATOM 4768 N N . LEU B 1 285 ? -16.5 25.125 24.234 1 98.5 285 LEU B N 1
ATOM 4769 C CA . LEU B 1 285 ? -15.375 26.047 24.344 1 98.5 285 LEU B CA 1
ATOM 4770 C C . LEU B 1 285 ? -15.859 27.438 24.703 1 98.5 285 LEU B C 1
ATOM 4772 O O . LEU B 1 285 ? -16.875 27.906 24.203 1 98.5 285 LEU B O 1
ATOM 4776 N N . ASP B 1 286 ? -15.117 28.141 25.531 1 98.31 286 ASP B N 1
ATOM 4777 C CA . ASP B 1 286 ? -15.5 29.5 25.891 1 98.31 286 ASP B CA 1
ATOM 4778 C C . ASP B 1 286 ? -15.086 30.484 24.797 1 98.31 286 ASP B C 1
ATOM 4780 O O . ASP B 1 286 ? -14.109 30.25 24.078 1 98.31 286 ASP B O 1
ATOM 4784 N N . GLU B 1 287 ? -15.742 31.578 24.688 1 98.12 287 GLU B N 1
ATOM 4785 C CA . GLU B 1 287 ? -15.539 32.594 23.641 1 98.12 287 GLU B CA 1
ATOM 4786 C C . GLU B 1 287 ? -14.141 33.188 23.719 1 98.12 287 GLU B C 1
ATOM 4788 O O . GLU B 1 287 ? -13.539 33.5 22.688 1 98.12 287 GLU B O 1
ATOM 4793 N N . ALA B 1 288 ? -13.617 33.344 24.828 1 98.31 288 ALA B N 1
ATOM 4794 C CA . ALA B 1 288 ? -12.289 33.906 25 1 98.31 288 ALA B CA 1
ATOM 4795 C C . ALA B 1 288 ? -11.219 33.031 24.344 1 98.31 288 ALA B C 1
ATOM 4797 O O . ALA B 1 288 ? -10.305 33.531 23.703 1 98.31 288 ALA B O 1
ATOM 4798 N N . SER B 1 289 ? -11.336 31.766 24.641 1 98.38 289 SER B N 1
ATOM 4799 C CA . SER B 1 289 ? -10.398 30.828 24.031 1 98.38 289 SER B CA 1
ATOM 4800 C C . SER B 1 289 ? -10.508 30.828 22.516 1 98.38 289 SER B C 1
ATOM 4802 O O . SER B 1 289 ? -9.492 30.781 21.812 1 98.38 289 SER B O 1
ATOM 4804 N N . ARG B 1 290 ? -11.719 30.828 21.984 1 98.44 290 ARG B N 1
ATOM 4805 C CA . ARG B 1 290 ? -11.914 30.891 20.547 1 98.44 290 ARG B CA 1
ATOM 4806 C C . ARG B 1 290 ? -11.25 32.125 19.953 1 98.44 290 ARG B C 1
ATOM 4808 O O . ARG B 1 290 ? -10.578 32.062 18.922 1 98.44 290 ARG B O 1
ATOM 4815 N N . GLN B 1 291 ? -11.391 33.25 20.594 1 98.5 291 GLN B N 1
ATOM 4816 C CA . GLN B 1 291 ? -10.812 34.5 20.125 1 98.5 291 GLN B CA 1
ATOM 4817 C C . GLN B 1 291 ? -9.289 34.438 20.125 1 98.5 291 GLN B C 1
ATOM 4819 O O . GLN B 1 291 ? -8.641 34.969 19.219 1 98.5 291 GLN B O 1
ATOM 4824 N N . ARG B 1 292 ? -8.758 33.812 21.188 1 98.62 292 ARG B N 1
ATOM 4825 C CA . ARG B 1 292 ? -7.312 33.625 21.234 1 98.62 292 ARG B CA 1
ATOM 4826 C C . ARG B 1 292 ? -6.824 32.812 20.047 1 98.62 292 ARG B C 1
ATOM 4828 O O . ARG B 1 292 ? -5.809 33.125 19.438 1 98.62 292 ARG B O 1
ATOM 4835 N N . LEU B 1 293 ? -7.559 31.766 19.734 1 98.75 293 LEU B N 1
ATOM 4836 C CA . LEU B 1 293 ? -7.184 30.906 18.609 1 98.75 293 LEU B CA 1
ATOM 4837 C C . LEU B 1 293 ? -7.258 31.688 17.297 1 98.75 293 LEU B C 1
ATOM 4839 O O . LEU B 1 293 ? -6.328 31.641 16.484 1 98.75 293 LEU B O 1
ATOM 4843 N N . ASP B 1 294 ? -8.328 32.406 17.109 1 98.69 294 ASP B N 1
ATOM 4844 C CA . ASP B 1 294 ? -8.484 33.219 15.898 1 98.69 294 ASP B CA 1
ATOM 4845 C C . ASP B 1 294 ? -7.34 34.219 15.758 1 98.69 294 ASP B C 1
ATOM 4847 O O . ASP B 1 294 ? -6.809 34.438 14.664 1 98.69 294 ASP B O 1
ATOM 4851 N N . ALA B 1 295 ? -7.004 34.812 16.828 1 98.75 295 ALA B N 1
ATOM 4852 C CA . ALA B 1 295 ? -5.988 35.875 16.828 1 98.75 295 ALA B CA 1
ATOM 4853 C C . ALA B 1 295 ? -4.617 35.312 16.469 1 98.75 295 ALA B C 1
ATOM 4855 O O . ALA B 1 295 ? -3.859 35.938 15.719 1 98.75 295 ALA B O 1
ATOM 4856 N N . VAL B 1 296 ? -4.285 34.188 17.062 1 98.81 296 VAL B N 1
ATOM 4857 C CA . VAL B 1 296 ? -2.969 33.625 16.781 1 98.81 296 VAL B CA 1
ATOM 4858 C C . VAL B 1 296 ? -2.912 33.125 15.344 1 98.81 296 VAL B C 1
ATOM 4860 O O . VAL B 1 296 ? -1.87 33.219 14.688 1 98.81 296 VAL B O 1
ATOM 4863 N N . ILE B 1 297 ? -4.035 32.594 14.758 1 98.81 297 ILE B N 1
ATOM 4864 C CA . ILE B 1 297 ? -4.098 32.156 13.367 1 98.81 297 ILE B CA 1
ATOM 4865 C C . ILE B 1 297 ? -3.91 33.344 12.445 1 98.81 297 ILE B C 1
ATOM 4867 O O . ILE B 1 297 ? -3.154 33.281 11.469 1 98.81 297 ILE B O 1
ATOM 4871 N N . ALA B 1 298 ? -4.535 34.438 12.781 1 98.75 298 ALA B N 1
ATOM 4872 C CA . ALA B 1 298 ? -4.367 35.688 12.016 1 98.75 298 ALA B CA 1
ATOM 4873 C C . ALA B 1 298 ? -2.936 36.188 12.109 1 98.75 298 ALA B C 1
ATOM 4875 O O . ALA B 1 298 ? -2.361 36.656 11.117 1 98.75 298 ALA B O 1
ATOM 4876 N N . ALA B 1 299 ? -2.373 36.156 13.297 1 98.81 299 ALA B N 1
ATOM 4877 C CA . ALA B 1 299 ? -1.018 36.625 13.531 1 98.81 299 ALA B CA 1
ATOM 4878 C C . ALA B 1 299 ? 0.006 35.812 12.766 1 98.81 299 ALA B C 1
ATOM 4880 O O . ALA B 1 299 ? 1.093 36.281 12.438 1 98.81 299 ALA B O 1
ATOM 4881 N N . ALA B 1 300 ? -0.344 34.562 12.461 1 98.69 300 ALA B N 1
ATOM 4882 C CA . ALA B 1 300 ? 0.518 33.688 11.68 1 98.69 300 ALA B CA 1
ATOM 4883 C C . ALA B 1 300 ? 0.335 33.938 10.188 1 98.69 300 ALA B C 1
ATOM 4885 O O . ALA B 1 300 ? 0.868 33.188 9.367 1 98.69 300 ALA B O 1
ATOM 4886 N N . HIS B 1 301 ? -0.447 34.938 9.836 1 98.44 301 HIS B N 1
ATOM 4887 C CA . HIS B 1 301 ? -0.702 35.344 8.461 1 98.44 301 HIS B CA 1
ATOM 4888 C C . HIS B 1 301 ? -1.501 34.281 7.711 1 98.44 301 HIS B C 1
ATOM 4890 O O . HIS B 1 301 ? -1.241 34 6.535 1 98.44 301 HIS B O 1
ATOM 4896 N N . LEU B 1 302 ? -2.426 33.625 8.359 1 98.56 302 LEU B N 1
ATOM 4897 C CA . LEU B 1 302 ? -3.32 32.625 7.789 1 98.56 302 LEU B CA 1
ATOM 4898 C C . LEU B 1 302 ? -4.727 33.188 7.613 1 98.56 302 LEU B C 1
ATOM 4900 O O . LEU B 1 302 ? -5.129 34.094 8.344 1 98.56 302 LEU B O 1
ATOM 4904 N N . PRO B 1 303 ? -5.473 32.688 6.645 1 98.06 303 PRO B N 1
ATOM 4905 C CA . PRO B 1 303 ? -6.852 33.156 6.488 1 98.06 303 PRO B CA 1
ATOM 4906 C C . PRO B 1 303 ? -7.75 32.719 7.645 1 98.06 303 PRO B C 1
ATOM 4908 O O . PRO B 1 303 ? -7.648 31.594 8.125 1 98.06 303 PRO B O 1
ATOM 4911 N N . VAL B 1 304 ? -8.625 33.594 8.055 1 98.12 304 VAL B N 1
ATOM 4912 C CA . VAL B 1 304 ? -9.531 33.281 9.156 1 98.12 304 VAL B CA 1
ATOM 4913 C C . VAL B 1 304 ? -10.969 33.25 8.641 1 98.12 304 VAL B C 1
ATOM 4915 O O . VAL B 1 304 ? -11.914 33.125 9.422 1 98.12 304 VAL B O 1
ATOM 4918 N N . ARG B 1 305 ? -11.156 33.438 7.316 1 97.81 305 ARG B N 1
ATOM 4919 C CA . ARG B 1 305 ? -12.453 33.281 6.656 1 97.81 305 ARG B CA 1
ATOM 4920 C C . ARG B 1 305 ? -12.375 32.281 5.52 1 97.81 305 ARG B C 1
ATOM 4922 O O . ARG B 1 305 ? -11.469 32.344 4.68 1 97.81 305 ARG B O 1
ATOM 4929 N N . GLY B 1 306 ? -13.297 31.359 5.508 1 97.75 306 GLY B N 1
ATOM 4930 C CA . GLY B 1 306 ? -13.336 30.328 4.477 1 97.75 306 GLY B CA 1
ATOM 4931 C C . GLY B 1 306 ? -13.961 30.812 3.182 1 97.75 306 GLY B C 1
ATOM 4932 O O . GLY B 1 306 ? -14.609 31.859 3.148 1 97.75 306 GLY B O 1
ATOM 4933 N N . PRO B 1 307 ? -13.656 30.125 2.121 1 97.56 307 PRO B N 1
ATOM 4934 C CA . PRO B 1 307 ? -14.289 30.469 0.844 1 97.56 307 PRO B CA 1
ATOM 4935 C C . PRO B 1 307 ? -15.797 30.234 0.842 1 97.56 307 PRO B C 1
ATOM 4937 O O . PRO B 1 307 ? -16.297 29.391 1.603 1 97.56 307 PRO B O 1
ATOM 4940 N N . ALA B 1 308 ? -16.484 30.953 0.029 1 95.25 308 ALA B N 1
ATOM 4941 C CA . ALA B 1 308 ? -17.922 30.797 -0.098 1 95.25 308 ALA B CA 1
ATOM 4942 C C . ALA B 1 308 ? -18.281 29.656 -1.034 1 95.25 308 ALA B C 1
ATOM 4944 O O . ALA B 1 308 ? -18.781 29.875 -2.135 1 95.25 308 ALA B O 1
ATOM 4945 N N . LEU B 1 309 ? -18.203 28.438 -0.626 1 95.5 309 LEU B N 1
ATOM 4946 C CA . LEU B 1 309 ? -18.516 27.266 -1.432 1 95.5 309 LEU B CA 1
ATOM 4947 C C . LEU B 1 309 ? -20.016 26.984 -1.415 1 95.5 309 LEU B C 1
ATOM 4949 O O . LEU B 1 309 ? -20.547 26.312 -2.307 1 95.5 309 LEU B O 1
ATOM 4953 N N . GLY B 1 310 ? -20.703 27.516 -0.415 1 95.94 310 GLY B N 1
ATOM 4954 C CA . GLY B 1 310 ? -22.094 27.172 -0.134 1 95.94 310 GLY B CA 1
ATOM 4955 C C . GLY B 1 310 ? -22.234 26.047 0.867 1 95.94 310 GLY B C 1
ATOM 4956 O O . GLY B 1 310 ? -21.438 25.109 0.875 1 95.94 310 GLY B O 1
ATOM 4957 N N . ASP B 1 311 ? -23.297 26.078 1.699 1 95.25 311 ASP B N 1
ATOM 4958 C CA . ASP B 1 311 ? -23.516 25.109 2.77 1 95.25 311 ASP B CA 1
ATOM 4959 C C . ASP B 1 311 ? -23.609 23.688 2.219 1 95.25 311 ASP B C 1
ATOM 4961 O O . ASP B 1 311 ? -22.984 22.766 2.764 1 95.25 311 ASP B O 1
ATOM 4965 N N . ALA B 1 312 ? -24.344 23.547 1.197 1 94.56 312 ALA B N 1
ATOM 4966 C CA . ALA B 1 312 ? -24.562 22.234 0.622 1 94.56 312 ALA B CA 1
ATOM 4967 C C . ALA B 1 312 ? -23.25 21.609 0.153 1 94.56 312 ALA B C 1
ATOM 4969 O O . ALA B 1 312 ? -23.031 20.406 0.356 1 94.56 312 ALA B O 1
ATOM 4970 N N . ARG B 1 313 ? -22.453 22.422 -0.442 1 94.5 313 ARG B N 1
ATOM 4971 C CA . ARG B 1 313 ? -21.188 21.922 -0.966 1 94.5 313 ARG B CA 1
ATOM 4972 C C . ARG B 1 313 ? -20.234 21.562 0.166 1 94.5 313 ARG B C 1
ATOM 4974 O O . ARG B 1 313 ? -19.547 20.531 0.103 1 94.5 313 ARG B O 1
ATOM 4981 N 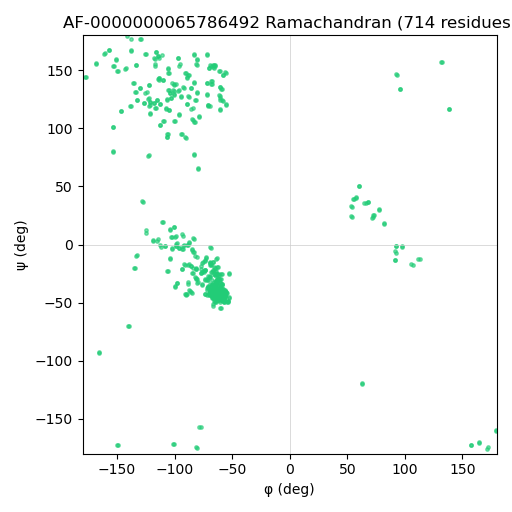N . TYR B 1 314 ? -20.141 22.359 1.208 1 95.12 314 TYR B N 1
ATOM 4982 C CA . TYR B 1 314 ? -19.344 22.016 2.383 1 95.12 314 TYR B CA 1
ATOM 4983 C C . TYR B 1 314 ? -19.797 20.688 2.982 1 95.12 314 TYR B C 1
ATOM 4985 O O . TYR B 1 314 ? -18.969 19.828 3.273 1 95.12 314 TYR B O 1
ATOM 4993 N N . MET B 1 315 ? -21.078 20.562 3.121 1 92.75 315 MET B N 1
ATOM 4994 C CA . MET B 1 315 ? -21.625 19.344 3.732 1 92.75 315 MET B CA 1
ATOM 4995 C C . MET B 1 315 ? -21.297 18.125 2.887 1 92.75 315 MET B C 1
ATOM 4997 O O . MET B 1 315 ? -20.922 17.078 3.42 1 92.75 315 MET B O 1
ATOM 5001 N N . GLU B 1 316 ? -21.438 18.266 1.611 1 89.19 316 GLU B N 1
ATOM 5002 C CA . GLU B 1 316 ? -21.141 17.188 0.685 1 89.19 316 GLU B CA 1
ATOM 5003 C C . GLU B 1 316 ? -19.688 16.734 0.813 1 89.19 316 GLU B C 1
ATOM 5005 O O . GLU B 1 316 ? -19.406 15.547 0.902 1 89.19 316 GLU B O 1
ATOM 5010 N N . LEU B 1 317 ? -18.781 17.656 0.914 1 88.56 317 LEU B N 1
ATOM 5011 C CA . LEU B 1 317 ? -17.359 17.375 0.938 1 88.56 317 LEU B CA 1
ATOM 5012 C C . LEU B 1 317 ? -16.938 16.828 2.297 1 88.56 317 LEU B C 1
ATOM 5014 O O . LEU B 1 317 ? -16.047 15.977 2.377 1 88.56 317 LEU B O 1
ATOM 5018 N N . MET B 1 318 ? -17.578 17.312 3.346 1 90.62 318 MET B N 1
ATOM 5019 C CA . MET B 1 318 ? -17.234 16.828 4.684 1 90.62 318 MET B CA 1
ATOM 5020 C C . MET B 1 318 ? -17.75 15.422 4.914 1 90.62 318 MET B C 1
ATOM 5022 O O . MET B 1 318 ? -17.172 14.664 5.699 1 90.62 318 MET B O 1
ATOM 5026 N N . ARG B 1 319 ? -18.734 15.055 4.164 1 85.12 319 ARG B N 1
ATOM 5027 C CA . ARG B 1 319 ? -19.328 13.727 4.32 1 85.12 319 ARG B CA 1
ATOM 5028 C C . ARG B 1 319 ? -18.438 12.656 3.697 1 85.12 319 ARG B C 1
ATOM 5030 O O . ARG B 1 319 ? -18.531 11.484 4.062 1 85.12 319 ARG B O 1
ATOM 5037 N N . VAL B 1 320 ? -17.641 13.016 2.793 1 77.31 320 VAL B N 1
ATOM 5038 C CA . VAL B 1 320 ? -16.812 12.031 2.104 1 77.31 320 VAL B CA 1
ATOM 5039 C C . VAL B 1 320 ? -15.406 12.023 2.701 1 77.31 320 VAL B C 1
ATOM 5041 O O . VAL B 1 320 ? -14.547 11.258 2.258 1 77.31 320 VAL B O 1
ATOM 5044 N N . ASP B 1 321 ? -15.234 12.711 3.709 1 77.06 321 ASP B N 1
ATOM 5045 C CA . ASP B 1 321 ? -13.945 12.711 4.398 1 77.06 321 ASP B CA 1
ATOM 5046 C C . ASP B 1 321 ? -13.695 11.383 5.105 1 77.06 321 ASP B C 1
ATOM 5048 O O . ASP B 1 321 ? -14.641 10.703 5.504 1 77.06 321 ASP B O 1
ATOM 5052 N N . LYS B 1 322 ? -12.516 11.031 5.258 1 73.44 322 LYS B N 1
ATOM 5053 C CA . LYS B 1 322 ? -12.086 9.734 5.758 1 73.44 322 LYS B CA 1
ATOM 5054 C C . LYS B 1 322 ? -12.641 9.469 7.152 1 73.44 322 LYS B C 1
ATOM 5056 O O . LYS B 1 322 ? -12.703 8.32 7.594 1 73.44 322 LYS B O 1
ATOM 5061 N N . LYS B 1 323 ? -12.906 10.438 7.824 1 72.94 323 LYS B N 1
ATOM 5062 C CA . LYS B 1 323 ? -13.336 10.289 9.211 1 72.94 323 LYS B CA 1
ATOM 5063 C C . LYS B 1 323 ? -14.836 10.008 9.297 1 72.94 323 LYS B C 1
ATOM 5065 O O . LYS B 1 323 ? -15.352 9.656 10.359 1 72.94 323 LYS B O 1
ATOM 5070 N N . ALA B 1 324 ? -15.398 10.102 8.164 1 73.25 324 ALA B N 1
ATOM 5071 C CA . ALA B 1 324 ? -16.844 9.852 8.141 1 73.25 324 ALA B CA 1
ATOM 5072 C C . ALA B 1 324 ? -17.141 8.367 8.352 1 73.25 324 ALA B C 1
ATOM 5074 O O . ALA B 1 324 ? -16.375 7.504 7.914 1 73.25 324 ALA B O 1
ATOM 5075 N N . GLU B 1 325 ? -18.188 8.148 9.164 1 75.12 325 GLU B N 1
ATOM 5076 C CA . GLU B 1 325 ? -18.656 6.789 9.414 1 75.12 325 GLU B CA 1
ATOM 5077 C C . GLU B 1 325 ? -20.156 6.66 9.133 1 75.12 325 GLU B C 1
ATOM 5079 O O . GLU B 1 325 ? -20.969 7.359 9.734 1 75.12 325 GLU B O 1
ATOM 5084 N N . ALA B 1 326 ? -20.469 5.805 8.273 1 71.56 326 ALA B N 1
ATOM 5085 C CA . ALA B 1 326 ? -21.859 5.531 7.914 1 71.56 326 ALA B CA 1
ATOM 5086 C C . ALA B 1 326 ? -22.594 6.816 7.516 1 71.56 326 ALA B C 1
ATOM 5088 O O . ALA B 1 326 ? -23.719 7.062 7.957 1 71.56 326 ALA B O 1
ATOM 5089 N N . GLY B 1 327 ? -21.844 7.707 6.926 1 73.06 327 GLY B N 1
ATOM 5090 C CA . GLY B 1 327 ? -22.438 8.914 6.375 1 73.06 327 GLY B CA 1
ATOM 5091 C C . GLY B 1 327 ? -22.438 10.078 7.355 1 73.06 327 GLY B C 1
ATOM 5092 O O . GLY B 1 327 ? -22.766 11.203 6.984 1 73.06 327 GLY B O 1
ATOM 5093 N N . ALA B 1 328 ? -22.078 9.852 8.523 1 83.56 328 ALA B N 1
ATOM 5094 C CA . ALA B 1 328 ? -22.062 10.898 9.539 1 83.56 328 ALA B CA 1
ATOM 5095 C C . ALA B 1 328 ? -20.703 11.586 9.617 1 83.56 328 ALA B C 1
ATOM 5097 O O . ALA B 1 328 ? -19.672 10.914 9.664 1 83.56 328 ALA B O 1
ATOM 5098 N N . ILE B 1 329 ? -20.812 12.906 9.68 1 89.75 329 ILE B N 1
ATOM 5099 C CA . ILE B 1 329 ? -19.578 13.688 9.773 1 89.75 329 ILE B CA 1
ATOM 5100 C C . ILE B 1 329 ? -19.078 13.695 11.219 1 89.75 329 ILE B C 1
ATOM 5102 O O . ILE B 1 329 ? -19.859 13.945 12.148 1 89.75 329 ILE B O 1
ATOM 5106 N N . LYS B 1 330 ? -17.875 13.414 11.367 1 89.81 330 LYS B N 1
ATOM 5107 C CA . LYS B 1 330 ? -17.234 13.523 12.672 1 89.81 330 LYS B CA 1
ATOM 5108 C C . LYS B 1 330 ? -16.359 14.766 12.75 1 89.81 330 LYS B C 1
ATOM 5110 O O . LYS B 1 330 ? -15.547 15.016 11.852 1 89.81 330 LYS B O 1
ATOM 5115 N N . PHE B 1 331 ? -16.594 15.477 13.82 1 94.94 331 PHE B N 1
ATOM 5116 C CA . PHE B 1 331 ? -15.805 16.688 14.047 1 94.94 331 PHE B CA 1
ATOM 5117 C C . PHE B 1 331 ? -14.859 16.5 15.227 1 94.94 331 PHE B C 1
ATOM 5119 O O . PHE B 1 331 ? -15.195 15.836 16.203 1 94.94 331 PHE B O 1
ATOM 5126 N N . ILE B 1 332 ? -13.711 17.031 15.086 1 96.69 332 ILE B N 1
ATOM 5127 C CA . ILE B 1 332 ? -12.812 17.219 16.219 1 96.69 332 ILE B CA 1
ATOM 5128 C C . ILE B 1 332 ? -12.953 18.641 16.781 1 96.69 332 ILE B C 1
ATOM 5130 O O . ILE B 1 332 ? -12.594 19.609 16.109 1 96.69 332 ILE B O 1
ATOM 5134 N N . LEU B 1 333 ? -13.5 18.703 17.969 1 98.12 333 LEU B N 1
ATOM 5135 C CA . LEU B 1 333 ? -13.789 19.984 18.578 1 98.12 333 LEU B CA 1
ATOM 5136 C C . LEU B 1 333 ? -12.961 20.188 19.844 1 98.12 333 LEU B C 1
ATOM 5138 O O . LEU B 1 333 ? -12.289 19.266 20.312 1 98.12 333 LEU B O 1
ATOM 5142 N N . LEU B 1 334 ? -12.922 21.484 20.328 1 98.31 334 LEU B N 1
ATOM 5143 C CA . LEU B 1 334 ? -12.148 21.828 21.516 1 98.31 334 LEU B CA 1
ATOM 5144 C C . LEU B 1 334 ? -13.07 22.047 22.719 1 98.31 334 LEU B C 1
ATOM 5146 O O . LEU B 1 334 ? -14.078 22.75 22.594 1 98.31 334 LEU B O 1
ATOM 5150 N N . LYS B 1 335 ? -12.688 21.438 23.844 1 98.19 335 LYS B N 1
ATOM 5151 C CA . LYS B 1 335 ? -13.312 21.781 25.125 1 98.19 335 LYS B CA 1
ATOM 5152 C C . LYS B 1 335 ? -12.555 22.922 25.812 1 98.19 335 LYS B C 1
ATOM 5154 O O . LYS B 1 335 ? -13.156 23.766 26.469 1 98.19 335 LYS B O 1
ATOM 5159 N N . ARG B 1 336 ? -11.32 22.844 25.781 1 97.88 336 ARG B N 1
ATOM 5160 C CA . ARG B 1 336 ? -10.289 23.797 26.156 1 97.88 336 ARG B CA 1
ATOM 5161 C C . ARG B 1 336 ? -8.977 23.5 25.438 1 97.88 336 ARG B C 1
ATOM 5163 O O . ARG B 1 336 ? -8.844 22.484 24.766 1 97.88 336 ARG B O 1
ATOM 5170 N N . PHE B 1 337 ? -8.062 24.453 25.5 1 97.75 337 PHE B N 1
ATOM 5171 C CA . PHE B 1 337 ? -6.762 24.109 24.938 1 97.75 337 PHE B CA 1
ATOM 5172 C C . PHE B 1 337 ? -6.176 22.891 25.641 1 97.75 337 PHE B C 1
ATOM 5174 O O . PHE B 1 337 ? -6.133 22.828 26.859 1 97.75 337 PHE B O 1
ATOM 5181 N N . GLY B 1 338 ? -5.863 21.891 24.844 1 96.62 338 GLY B N 1
ATOM 5182 C CA . GLY B 1 338 ? -5.301 20.656 25.375 1 96.62 338 GLY B CA 1
ATOM 5183 C C . GLY B 1 338 ? -6.332 19.562 25.578 1 96.62 338 GLY B C 1
ATOM 5184 O O . GLY B 1 338 ? -5.992 18.438 25.953 1 96.62 338 GLY B O 1
ATOM 5185 N N . ASP B 1 339 ? -7.543 19.875 25.297 1 96.94 339 ASP B N 1
ATOM 5186 C CA . ASP B 1 339 ? -8.625 18.922 25.484 1 96.94 339 ASP B CA 1
ATOM 5187 C C . ASP B 1 339 ? -9.609 18.953 24.328 1 96.94 339 ASP B C 1
ATOM 5189 O O . ASP B 1 339 ? -10.266 19.969 24.094 1 96.94 339 ASP B O 1
ATOM 5193 N N . THR B 1 340 ? -9.75 17.797 23.641 1 97.12 340 THR B N 1
ATOM 5194 C CA . THR B 1 340 ? -10.57 17.703 22.438 1 97.12 340 THR B CA 1
ATOM 5195 C C . THR B 1 340 ? -11.734 16.75 22.641 1 97.12 340 THR B C 1
ATOM 5197 O O . THR B 1 340 ? -11.758 15.977 23.609 1 97.12 340 THR B O 1
ATOM 5200 N N . LEU B 1 341 ? -12.711 16.875 21.844 1 96.12 341 LEU B N 1
ATOM 5201 C CA . LEU B 1 341 ? -13.859 15.977 21.781 1 96.12 341 LEU B CA 1
ATOM 5202 C C . LEU B 1 341 ? -14.172 15.578 20.344 1 96.12 341 LEU B C 1
ATOM 5204 O O . LEU B 1 341 ? -14.266 16.438 19.469 1 96.12 341 LEU B O 1
ATOM 5208 N N . ILE B 1 342 ? -14.211 14.344 20.094 1 93.75 342 ILE B N 1
ATOM 5209 C CA . ILE B 1 342 ? -14.672 13.844 18.812 1 93.75 342 ILE B CA 1
ATOM 5210 C C . ILE B 1 342 ? -16.188 13.617 18.859 1 93.75 342 ILE B C 1
ATOM 5212 O O . ILE B 1 342 ? -16.672 12.828 19.672 1 93.75 342 ILE B O 1
ATOM 5216 N N . THR B 1 343 ? -16.906 14.258 18.016 1 93.94 343 THR B N 1
ATOM 5217 C CA . THR B 1 343 ? -18.359 14.164 18.109 1 93.94 343 THR B CA 1
ATOM 5218 C C . THR B 1 343 ? -19.031 14.578 16.812 1 93.94 343 THR B C 1
ATOM 5220 O O . THR B 1 343 ? -18.359 15.102 15.906 1 93.94 343 THR B O 1
ATOM 5223 N N . GLN B 1 344 ? -20.234 14.211 16.734 1 93.81 344 GLN B N 1
ATOM 5224 C CA . GLN B 1 344 ? -21.078 14.766 15.68 1 93.81 344 GLN B CA 1
ATOM 5225 C C . GLN B 1 344 ? -21.641 16.125 16.078 1 93.81 344 GLN B C 1
ATOM 5227 O O . GLN B 1 344 ? -21.484 16.562 17.219 1 93.81 344 GLN B O 1
ATOM 5232 N N . ALA B 1 345 ? -22.109 16.844 15.102 1 95.88 345 ALA B N 1
ATOM 5233 C CA . ALA B 1 345 ? -22.734 18.141 15.328 1 95.88 345 ALA B CA 1
ATOM 5234 C C . ALA B 1 345 ? -24.031 18.281 14.523 1 95.88 345 ALA B C 1
ATOM 5236 O O . ALA B 1 345 ? -24.109 17.781 13.391 1 95.88 345 ALA B O 1
ATOM 5237 N N . PRO B 1 346 ? -25.078 18.875 15.141 1 95.75 346 PRO B N 1
ATOM 5238 C CA . PRO B 1 346 ? -26.281 19.125 14.359 1 95.75 346 PRO B CA 1
ATOM 5239 C C . PRO B 1 346 ? -26.016 20 13.133 1 95.75 346 PRO B C 1
ATOM 5241 O O . PRO B 1 346 ? -25.219 20.938 13.203 1 95.75 346 PRO B O 1
ATOM 5244 N N . ASP B 1 347 ? -26.734 19.734 12.086 1 95.31 347 ASP B N 1
ATOM 5245 C CA . ASP B 1 347 ? -26.578 20.484 10.844 1 95.31 347 ASP B CA 1
ATOM 5246 C C . ASP B 1 347 ? -26.781 21.984 11.078 1 95.31 347 ASP B C 1
ATOM 5248 O O . ASP B 1 347 ? -26.078 22.812 10.492 1 95.31 347 ASP B O 1
ATOM 5252 N N . GLU B 1 348 ? -27.719 22.266 11.867 1 96.81 348 GLU B N 1
ATOM 5253 C CA . GLU B 1 348 ? -28.047 23.672 12.125 1 96.81 348 GLU B CA 1
ATOM 5254 C C . GLU B 1 348 ? -26.828 24.406 12.688 1 96.81 348 GLU B C 1
ATOM 5256 O O . GLU B 1 348 ? -26.562 25.547 12.297 1 96.81 348 GLU B O 1
ATOM 5261 N N . ALA B 1 349 ? -26.141 23.812 13.625 1 97.88 349 ALA B N 1
ATOM 5262 C CA . ALA B 1 349 ? -24.953 24.422 14.211 1 97.88 349 ALA B CA 1
ATOM 5263 C C . ALA B 1 349 ? -23.844 24.562 13.18 1 97.88 349 ALA B C 1
ATOM 5265 O O . ALA B 1 349 ? -23.125 25.578 13.164 1 97.88 349 ALA B O 1
ATOM 5266 N N . VAL B 1 350 ? -23.703 23.594 12.336 1 97.88 350 VAL B N 1
ATOM 5267 C CA . VAL B 1 350 ? -22.688 23.625 11.289 1 97.88 350 VAL B CA 1
ATOM 5268 C C . VAL B 1 350 ? -22.984 24.75 10.305 1 97.88 350 VAL B C 1
ATOM 5270 O O . VAL B 1 350 ? -22.094 25.5 9.906 1 97.88 350 VAL B O 1
ATOM 5273 N N . PHE B 1 351 ? -24.25 24.891 9.953 1 97.56 351 PHE B N 1
ATOM 5274 C CA . PHE B 1 351 ? -24.656 25.953 9.031 1 97.56 351 PHE B CA 1
ATOM 5275 C C . PHE B 1 351 ? -24.391 27.328 9.633 1 97.56 351 PHE B C 1
ATOM 5277 O O . PHE B 1 351 ? -23.969 28.25 8.938 1 97.56 351 PHE B O 1
ATOM 5284 N N . ALA B 1 352 ? -24.672 27.453 10.883 1 98 352 ALA B N 1
ATOM 5285 C CA . ALA B 1 352 ? -24.422 28.719 11.562 1 98 352 ALA B CA 1
ATOM 5286 C C . ALA B 1 352 ? -22.922 29.031 11.562 1 98 352 ALA B C 1
ATOM 5288 O O . ALA B 1 352 ? -22.531 30.188 11.398 1 98 352 ALA B O 1
ATOM 5289 N N . THR B 1 353 ? -22.125 28.047 11.828 1 98.38 353 THR B N 1
ATOM 5290 C CA . THR B 1 353 ? -20.672 28.219 11.773 1 98.38 353 THR B CA 1
ATOM 5291 C C . THR B 1 353 ? -20.234 28.672 10.383 1 98.38 353 THR B C 1
ATOM 5293 O O . THR B 1 353 ? -19.422 29.594 10.242 1 98.38 353 THR B O 1
ATOM 5296 N N . LEU B 1 354 ? -20.766 27.969 9.367 1 98.12 354 LEU B N 1
ATOM 5297 C CA . LEU B 1 354 ? -20.406 28.328 8 1 98.12 354 LEU B CA 1
ATOM 5298 C C . LEU B 1 354 ? -20.812 29.75 7.684 1 98.12 354 LEU B C 1
ATOM 5300 O O . LEU B 1 354 ? -20.062 30.5 7.059 1 98.12 354 LEU B O 1
ATOM 5304 N N . ALA B 1 355 ? -21.938 30.172 8.102 1 97.06 355 ALA B N 1
ATOM 5305 C CA . ALA B 1 355 ? -22.422 31.531 7.875 1 97.06 355 ALA B CA 1
ATOM 5306 C C . ALA B 1 355 ? -21.516 32.562 8.531 1 97.06 355 ALA B C 1
ATOM 5308 O O . ALA B 1 355 ? -21.297 33.625 7.988 1 97.06 355 ALA B O 1
ATOM 5309 N N . GLN B 1 356 ? -21.031 32.188 9.648 1 96.75 356 GLN B N 1
ATOM 5310 C CA . GLN B 1 356 ? -20.203 33.125 10.438 1 96.75 356 GLN B CA 1
ATOM 5311 C C . GLN B 1 356 ? -18.781 33.188 9.898 1 96.75 356 GLN B C 1
ATOM 5313 O O . GLN B 1 356 ? -18.109 34.219 10 1 96.75 356 GLN B O 1
ATOM 5318 N N . THR B 1 357 ? -18.281 32.094 9.367 1 97.5 357 THR B N 1
ATOM 5319 C CA . THR B 1 357 ? -16.844 31.969 9.148 1 97.5 357 THR B CA 1
ATOM 5320 C C . THR B 1 357 ? -16.516 31.969 7.656 1 97.5 357 THR B C 1
ATOM 5322 O O . THR B 1 357 ? -15.359 31.828 7.273 1 97.5 357 THR B O 1
ATOM 5325 N N . THR B 1 358 ? -17.516 32.031 6.754 1 95.75 358 THR B N 1
ATOM 5326 C CA . THR B 1 358 ? -17.25 32.094 5.32 1 95.75 358 THR B CA 1
ATOM 5327 C C . THR B 1 358 ? -17.625 33.438 4.738 1 95.75 358 THR B C 1
ATOM 5329 O O . THR B 1 358 ? -18.359 34.219 5.355 1 95.75 358 THR B O 1
ATOM 5332 N N . ARG B 1 359 ? -17.125 33.812 3.465 1 84.69 359 ARG B N 1
ATOM 5333 C CA . ARG B 1 359 ? -17.359 35.094 2.793 1 84.69 359 ARG B CA 1
ATOM 5334 C C . ARG B 1 359 ? -18.609 35.031 1.925 1 84.69 359 ARG B C 1
ATOM 5336 O O . ARG B 1 359 ? -18.969 33.969 1.406 1 84.69 359 ARG B O 1
#

Foldseek 3Di:
DDWDWQDDPVLIAIEAEEAPQLQALVQCLVQQDDQEEEEEEEPVQCVPRVVSNCNSPVVSNHHYHYQYFHDFLQLQDDVRLVSVVVRCVVVPPDQRYEYEQAEALSSLQSRLQSQCPPVNHYAYEYEYLFLQRLLPRLAQQQHAGDDLLFGSPGGDRGHHNYYYYHLNSHVPPDLLRLLLNLLLLCLLQQAANVVSNVVCLVCLVVSSVSPPVVSRVSSVVSNNSLSVQCSVPRPPPPSNCLSCQLVLQLRLLCSLVDHGPHDSSLSSLLSNLLQAQLCVVVVQADPVQSVSSLVSSVSSVHQNATECSDLVSSLVRSQPYPPHDPSFGWHWHGNGRRHIDIDGDDSVSSVVSNVVRYD/DDWDWQDQPVLIAIEAFEAPQLQALVQCLVQQDDQEEEEEEEPVQCVVRVVSNCNSPVVSNHHYHYQYFHDFLQLQDVVRLVSVVVRCVVVPPDQRYEYEQAEALSSLQSRLQSQCPPVNHYAYEYEYLFLQRLLPRLAQQQHAGDDLLFGSPGGDRGHHNYYYYHLNSHVPPDLLRLLLNLLLLCLLQQAANVVSNVVCLVCLVVSSVSPPVVSRVSSVVSNNSLSVQCSVPRPPPPSNCLSCQLVLQLRLLCSLVDHGPHDSSLSSLLSNLLQAQLCVVVVQDDPVQSVSSLVSSVSSVHQNATECSDLVSSLVRSQPYPPHDPRFGWHWHGNGRRHIDIDGDDSVSSVVSNVVRYD

Secondary structure (DSSP, 8-state):
-EEEEE--GGG-EEEEEESS-TT-HHHHGGG--SSEEEEEEETTTIIIIIHHHHHHHGGGT-EEEEEEEPPSGGG-SHHHHHHHHHHHHHTT--TTPEEEEEESHHHHHHHHHHHHHBTT---EEEEE-SHHIIIIITSS-EEEEEETTEEEEEEEE---S-EEEEGGGGGGS-HHHHHHHHHHHHHHHHHH-HHHHHHHHHHHHHHHTT-HHHHHHHHHHHHHHHHHHHHH-TT-SSGGGGGGTTHHHHHHHHHHH-TTSS-HHHHHHHHHHHHHHHHHHTTSS-HHHHHHHHHHHHHTT---SB----HHHHHHHHHTSTT-BTTBPPEEEEEETTEEEEE---HHHHHHHHHHHB-/-EEEEE--GGG-EEEEEESS-TT-HHHHGGG--SSEEEEEEETTTIIIIIHHHHHHHGGGT-EEEEEEEPPSGGG-SHHHHHHHHHHHHHTT--TTPEEEEEESHHHHHHHHHHHHHBTT---EEEEE-SHHIIIIITSS-EEEEEETTEEEEEEEE---S-EEEEGGGGGGS-HHHHHHHHHHHHHHHHHH-HHHHHHHHHHHHHHHTT-HHHHHHHHHHHHHHHHHHHHH-TT-SSGGGGGGTTHHHHHHHHHHH-TTSS-HHHHHHHHHHHHHHHHHHTTSS-HHHHHHHHHHHHHTT---SB----HHHHHHHHHTSTT-BTTBPPEEEEEETTEEEEE---HHHHHHHHHHHB-

Nearest PDB structures (foldseek):
  3zok-assembly2_D  TM=9.837E-01  e=6.465E-45  Actinidia chinensis
  6lk2-assembly2_B  TM=9.269E-01  e=2.980E-41  Providencia alcalifaciens F90-2004
  3okf-assembly1_B  TM=9.405E-01  e=3.344E-40  Vibrio cholerae O1 biovar El Tor str. N16961
  2gru-assembly1_B  TM=8.994E-01  e=1.974E-25  Niallia circulans
  2gru-assembly1_A  TM=8.941E-01  e=2.198E-25  Niallia circulans

=== Feature glossary ===
Annotated list of the representations used here:

Nearest PDB structure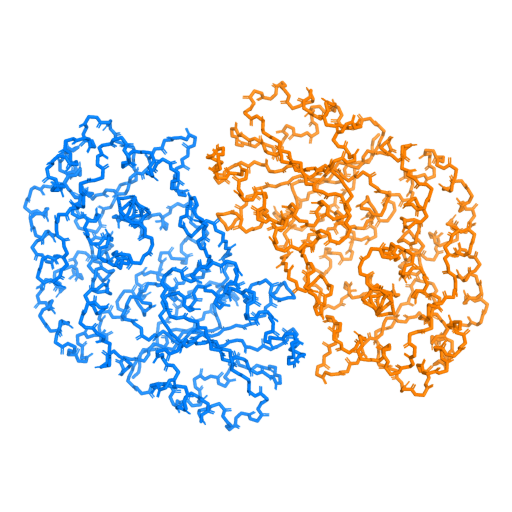s. The Foldseek neighbor list gives the closest experimentally determined structures in the PDB, ranked by structural alignment. TM-score near 1 means near-identical fold; near 0.3 means only rough topology match. This is how one finds what a novel AlphaFold prediction most resembles in the solved-structure universe.

Foldseek 3Di. Foldseek's 3Di representation compresses backbone geometry into a per-residue letter drawn from a learned twenty-state alphabet. It captures the tertiary interaction pattern around each residue — which residues are packed against it in space, regardless of where they are in sequence.

Radius of gyration, Cα contacts, bounding box. Radius of gyration (Rg) is the root-mean-square distance of Cα atoms from their centroid — a single number for overall size and compactness. A globular domain of N residues has Rg ≈ 2.2·N^0.38 Å; an extended or disordered chain has a much larger Rg. The Cα contact count is the number of residue pairs whose Cα atoms are within 8 Å and are more than four positions apart in sequence — a standard proxy for tertiary packing density. The bounding box is the smallest axis-aligned box enclosing all Cα atoms.

InterPro / GO / CATH / organism. The annotation block draws on four external resources. InterPro: which protein families and domains the sequence belongs to. GO: standardized terms for what the protein does, what process it participates in, and where in the cell it acts. CATH: which structural fold it has in the CATH hierarchy. Organism: the species of origin.

mmCIF coordinates. The mmCIF block holds the 3D Cartesian coordinates of each backbone atom (N, Cα, C, O) in ångströms. mmCIF is the PDB's canonical archive format — a tagged-loop text representation of the atomic model.

pLDDT. pLDDT is the predicted lDDT-Cα score: AlphaFold's confidence that the local environment of each residue (all inter-atomic distances within 15 Å) is correctly placed. It is a per-residue number between 0 and 100, with higher meaning more reliable.

Backbone torsions (φ/ψ). φ (phi) and ψ (psi) are the two rotatable backbone dihedrals per residue: φ is the C(i-1)–N–Cα–C torsion, ψ is the N–Cα–C–N(i+1) torsion, both in degrees on (−180°, 180°]. α-helical residues cluster near (−60°, −45°); β-strand residues near (−120°, +130°). A Ramachandran plot is simply a scatter of (φ, ψ) for every residue.

B-factor. For experimental (PDB) structures, the B-factor (temperature factor) quantifies the positional spread of each atom in the crystal — a combination of thermal vibration and static disorder — in units of Å². High B-factors mark flexible loops or poorly resolved regions; low B-factors mark the rigid, well-ordered core.

Secondary structure (3-state, P-SEA). SS3 is a coarse helix/strand/coil call (letters a/b/c) made by the P-SEA algorithm from inter-Cα distances and dihedrals. It is less detailed than DSSP but needs only Cα positions.

Predicted aligned error. Predicted aligned error is AlphaFold's pairwise confidence. Unlike pLDDT (per-residue), PAE is per-residue-pair and captures whether two parts of the structure are correctly placed relative to each other. Units are ångströms of expected positional error.

Solvent-accessible surface area. Solvent-accessible surface area (SASA) is the area in Å² traced out by the centre of a 1.4 Å probe sphere (a water molecule) rolled over the protein's van der Waals surface (Shrake–Rupley / Lee–Richards construction). Buried residues have near-zero SASA; fully exposed residues can exceed 200 Å². The total SASA scales roughly with the number of surface residues.

Secondary structure (8-state, DSSP). The SS8 string is DSSP's per-residue secondary-structure call. α-helix (H) means an i→i+4 H-bond ladder; β-strand (E) means the residue participates in a β-sheet; 3₁₀ (G) and π (I) are tighter and wider helices; T/S are turns/bends; '-' is loop.

Rendered structure images. Structure images are PyMOL renders from six orthogonal camera directions. Cartoon representation draws helices as coils and strands as arrows; sticks shows the backbone as bonds; surface shows the solvent-excluded envelope. Rainbow coloring maps sequence position to hue (blue→red, N→C); chain coloring assigns a distinct color per polypeptide.

Sequence. The amino-acid sequence is the protein's primary structure: the linear order of residues from the N-terminus to the C-terminus, written in one-letter code. Everything else here — the 3D coordinates, the secondary structure, the domain annotations — is ultimately a consequence of this string.

Contact-map, Ramachandran, and PAE plots. Three diagnostic plots accompany the record. The Cα contact map visualizes the tertiary structure as a 2D adjacency matrix (8 Å cutoff, sequence-local contacts suppressed). The Ramachandran plot shows the distribution of backbone (φ, ψ) torsions, with points in the α and β basins reflecting secondary structure content. The PAE plot shows AlphaFold's inter-residue confidence as a color matrix.